Protein AF-A0AAI9SWU8-F1 (afdb_monomer_lite)

Sequence (548 aa):
MFDIQLLKSFPVEVIYKILDQDFLSLRDVSNYLFNKSTHSVAQQILNERCLAHICVGKRRNYESVITSLYDNEVKRGPHYWHVYYNFTNSLQFANWLSTHNQFANFTIQIFIDQFEIEQLRVLKLLQGKNLKIYLNWEDEDSNTVSKFSHVIWPSLGEIFDLVNNRVKLVLEYENVIDLPMTFDLDNLVSFEWRYYYSTGQRIELASGLNTAHNTLEKIIINSMNRMPLDIVLNTPFPNLTDFIVKSPLSEPQGTCRLLSKCPRLKTLVLHSTYFGDIAGFLQSVAPTGLQKLKTLELCNNRLGHIEGIDFSRYFPSLQNLTIKFENGSPHHRFEFKNIVLPSTLRTLNLQAKRLISFNVIKGPSYLFKLDLSYNNPVSYKFDNTFEEISILNLSYNRSILSSIYRFDLFHIADFIFFKVEELHLQGCNINNEDLEALASKYHYTTNDSTTFPLPLCKLRKLNLSNNKLTNLRCFNNHLFRNMKSLTYLDLSFNAFYYLNDDNFPLLCENYPNLLTINLTGNSRLNSVKLNEGYPKLETMYTPVKQNY

Structure (mmCIF, N/CA/C/O backbone):
data_AF-A0AAI9SWU8-F1
#
_entry.id   AF-A0AAI9SWU8-F1
#
loop_
_atom_site.group_PDB
_atom_site.id
_atom_site.type_symbol
_atom_site.label_atom_id
_atom_site.label_alt_id
_atom_site.label_comp_id
_atom_site.label_asym_id
_atom_site.label_entity_id
_atom_site.label_seq_id
_atom_site.pdbx_PDB_ins_code
_atom_site.Cartn_x
_atom_site.Cartn_y
_atom_site.Cartn_z
_atom_site.occupancy
_atom_site.B_iso_or_equiv
_atom_site.auth_seq_id
_atom_site.auth_comp_id
_atom_site.auth_asym_id
_atom_site.auth_atom_id
_atom_site.pdbx_PDB_model_num
ATOM 1 N N . MET A 1 1 ? -31.207 -29.122 4.651 1.00 53.84 1 MET A N 1
ATOM 2 C CA . MET A 1 1 ? -31.897 -28.962 5.943 1.00 53.84 1 MET A CA 1
ATOM 3 C C . MET A 1 1 ? -31.162 -29.853 6.918 1.00 53.84 1 MET A C 1
ATOM 5 O O . MET A 1 1 ? -31.259 -31.068 6.793 1.00 53.84 1 MET A O 1
ATOM 9 N N . PHE A 1 2 ? -30.320 -29.270 7.765 1.00 64.50 2 PHE A N 1
ATOM 10 C CA . PHE A 1 2 ? -29.617 -30.035 8.797 1.00 64.50 2 PHE A CA 1
ATOM 11 C C . PHE A 1 2 ? -30.586 -30.363 9.949 1.00 64.50 2 PHE A C 1
ATOM 13 O O . PHE A 1 2 ? -31.339 -29.491 10.377 1.00 64.50 2 PHE A O 1
ATOM 20 N N . ASP A 1 3 ? -30.574 -31.602 10.443 1.00 71.69 3 ASP A N 1
ATOM 21 C CA . ASP A 1 3 ? -31.428 -32.052 11.550 1.00 71.69 3 ASP A CA 1
ATOM 22 C C . ASP A 1 3 ? -30.778 -31.733 12.913 1.00 71.69 3 ASP A C 1
ATOM 24 O O . ASP A 1 3 ? -29.681 -32.201 13.229 1.00 71.69 3 ASP A O 1
ATOM 28 N N . ILE A 1 4 ? -31.475 -30.937 13.731 1.00 70.00 4 ILE A N 1
ATOM 29 C CA . ILE A 1 4 ? -31.030 -30.497 15.064 1.00 70.00 4 ILE A CA 1
ATOM 30 C C . ILE A 1 4 ? -30.875 -31.684 16.028 1.00 70.00 4 ILE A C 1
ATOM 32 O O . ILE A 1 4 ? -29.965 -31.682 16.860 1.00 70.00 4 ILE A O 1
ATOM 36 N N . GLN A 1 5 ? -31.741 -32.698 15.939 1.00 76.56 5 GLN A N 1
ATOM 37 C CA . GLN A 1 5 ? -31.664 -33.881 16.802 1.00 76.56 5 GLN A CA 1
ATOM 38 C C . GLN A 1 5 ? -30.493 -34.773 16.402 1.00 76.56 5 GLN A C 1
ATOM 40 O O . GLN A 1 5 ? -29.794 -35.292 17.270 1.00 76.56 5 GLN A O 1
ATOM 45 N N . LEU A 1 6 ? -30.213 -34.870 15.100 1.00 77.12 6 LEU A N 1
ATOM 46 C CA . LEU A 1 6 ? -29.033 -35.573 14.604 1.00 77.12 6 LEU A CA 1
ATOM 47 C C . LEU A 1 6 ? -27.740 -34.897 15.086 1.00 77.12 6 LEU A C 1
ATOM 49 O O . LEU A 1 6 ? -26.815 -35.578 15.521 1.00 77.12 6 LEU A O 1
ATOM 53 N N . LEU A 1 7 ? -27.693 -33.561 15.098 1.00 73.56 7 LEU A N 1
ATOM 54 C CA . LEU A 1 7 ? -26.545 -32.793 15.596 1.00 73.56 7 LEU A CA 1
ATOM 55 C C . LEU A 1 7 ? -26.189 -33.098 17.051 1.00 73.56 7 LEU A C 1
ATOM 57 O O . LEU A 1 7 ? -25.013 -33.102 17.395 1.00 73.56 7 LEU A O 1
ATOM 61 N N . LYS A 1 8 ? -27.180 -33.409 17.892 1.00 77.06 8 LYS A N 1
ATOM 62 C CA . LYS A 1 8 ? -26.939 -33.796 19.289 1.00 77.06 8 LYS A CA 1
ATOM 63 C C . LYS A 1 8 ? -26.262 -35.153 19.447 1.00 77.06 8 LYS A C 1
ATOM 65 O O . LYS A 1 8 ? -25.704 -35.418 20.505 1.00 77.06 8 LYS A O 1
ATOM 70 N N . SER A 1 9 ? -26.339 -36.005 18.427 1.00 82.50 9 SER A N 1
ATOM 71 C CA . SER A 1 9 ? -25.741 -37.342 18.443 1.00 82.50 9 SER A CA 1
ATOM 72 C C . SER A 1 9 ? -24.275 -37.360 17.997 1.00 82.50 9 SER A C 1
ATOM 74 O O . SER A 1 9 ? -23.581 -38.347 18.237 1.00 82.50 9 SER A O 1
ATOM 76 N N . PHE A 1 10 ? -23.787 -36.286 17.364 1.00 80.38 10 PHE A N 1
ATOM 77 C CA . PHE A 1 10 ? -22.414 -36.221 16.871 1.00 80.38 10 PHE A CA 1
ATOM 78 C C . PHE A 1 10 ? -21.422 -35.797 17.966 1.00 80.38 10 PHE A C 1
ATOM 80 O O . PHE A 1 10 ? -21.731 -34.914 18.766 1.00 80.38 10 PHE A O 1
ATOM 87 N N . PRO A 1 11 ? -20.193 -36.349 17.964 1.00 85.38 11 PRO A N 1
ATOM 88 C CA . PRO A 1 11 ? -19.102 -35.837 18.786 1.00 85.38 11 PRO A CA 1
ATOM 89 C C . PRO A 1 11 ? -18.773 -34.372 18.470 1.00 85.38 11 PRO A C 1
ATOM 91 O O . PRO A 1 11 ? -18.853 -33.936 17.317 1.00 85.38 11 PRO A O 1
ATOM 94 N N . VAL A 1 12 ? -18.337 -33.633 19.490 1.00 83.38 12 VAL A N 1
ATOM 95 C CA . VAL A 1 12 ? -17.982 -32.202 19.437 1.00 83.38 12 VAL A CA 1
ATOM 96 C C . VAL A 1 12 ? -17.038 -31.874 18.277 1.00 83.38 12 VAL A C 1
ATOM 98 O O . VAL A 1 12 ? -17.241 -30.899 17.555 1.00 83.38 12 VAL A O 1
ATOM 101 N N . GLU A 1 13 ? -16.040 -32.718 18.040 1.00 83.00 13 GLU A N 1
ATOM 102 C CA . GLU A 1 13 ? -15.008 -32.533 17.018 1.00 83.00 13 GLU A CA 1
ATOM 103 C C . GLU A 1 13 ? -15.573 -32.648 15.597 1.00 83.00 13 GLU A C 1
ATOM 105 O O . GLU A 1 13 ? -15.100 -31.986 14.669 1.00 83.00 13 GLU A O 1
ATOM 110 N N . VAL A 1 14 ? -16.595 -33.487 15.415 1.00 79.31 14 VAL A N 1
ATOM 111 C CA . VAL A 1 14 ? -17.291 -33.653 14.134 1.00 79.31 14 VAL A CA 1
ATOM 112 C C . VAL A 1 14 ? -18.159 -32.429 13.859 1.00 79.31 14 VAL A C 1
ATOM 114 O O . VAL A 1 14 ? -18.146 -31.916 12.743 1.00 79.31 14 VAL A O 1
ATOM 117 N N . ILE A 1 15 ? -18.839 -31.906 14.882 1.00 77.00 15 ILE A N 1
ATOM 118 C CA . ILE A 1 15 ? -19.634 -30.673 14.787 1.00 77.00 15 ILE A CA 1
ATOM 119 C C . ILE A 1 15 ? -18.750 -29.490 14.377 1.00 77.00 15 ILE A C 1
ATOM 121 O O . ILE A 1 15 ? -19.115 -28.763 13.453 1.00 77.00 15 ILE A O 1
ATOM 125 N N . TYR A 1 16 ? -17.572 -29.345 14.996 1.00 78.62 16 TYR A N 1
ATOM 126 C CA . TYR A 1 16 ? -16.575 -28.349 14.591 1.00 78.62 16 TYR A CA 1
ATOM 127 C C . TYR A 1 16 ? -16.240 -28.465 13.107 1.00 78.62 16 TYR A C 1
ATOM 129 O O . TYR A 1 16 ? -16.413 -27.504 12.368 1.00 78.62 16 TYR A O 1
ATOM 137 N N . LYS A 1 17 ? -15.853 -29.652 12.633 1.00 78.81 17 LYS A N 1
ATOM 138 C CA . LYS A 1 17 ? -15.487 -29.847 11.221 1.00 78.81 17 LYS A CA 1
ATOM 139 C C . LYS A 1 17 ? -16.641 -29.591 10.250 1.00 78.81 17 LYS A C 1
ATOM 141 O O . LYS A 1 17 ? -16.396 -29.099 9.155 1.00 78.81 17 LYS A O 1
ATOM 146 N N . ILE A 1 18 ? -17.874 -29.931 10.622 1.00 71.88 18 ILE A N 1
ATOM 147 C CA . ILE A 1 18 ? -19.051 -29.742 9.764 1.00 71.88 18 ILE A CA 1
ATOM 148 C C . ILE A 1 18 ? -19.417 -28.261 9.648 1.00 71.88 18 ILE A C 1
ATOM 150 O O . ILE A 1 18 ? -19.652 -27.783 8.542 1.00 71.88 18 ILE A O 1
ATOM 154 N N . LEU A 1 19 ? -19.485 -27.542 10.772 1.00 74.69 19 LEU A N 1
ATOM 155 C CA . LEU A 1 19 ? -19.947 -26.148 10.804 1.00 74.69 19 LEU A CA 1
ATOM 156 C C . LEU A 1 19 ? -18.850 -25.144 10.443 1.00 74.69 19 LEU A C 1
ATOM 158 O O . LEU A 1 19 ? -19.152 -23.986 10.153 1.00 74.69 19 LEU A O 1
ATOM 162 N N . ASP A 1 20 ? -17.589 -25.571 10.452 1.00 69.69 20 ASP A N 1
ATOM 163 C CA . ASP A 1 20 ? -16.463 -24.779 9.962 1.00 69.69 20 ASP A CA 1
ATOM 164 C C . ASP A 1 20 ? -16.365 -24.811 8.425 1.00 69.69 20 ASP A C 1
ATOM 166 O O . ASP A 1 20 ? -15.927 -23.846 7.802 1.00 69.69 20 ASP A O 1
ATOM 170 N N . GLN A 1 21 ? -16.890 -25.856 7.779 1.00 67.75 21 GLN A N 1
ATOM 171 C CA . GLN A 1 21 ? -16.992 -25.907 6.323 1.00 67.75 21 GLN A CA 1
ATOM 172 C C . GLN A 1 21 ? -18.260 -25.179 5.844 1.00 67.75 21 GLN A C 1
ATOM 174 O O . GLN A 1 21 ? -19.345 -25.339 6.392 1.00 67.75 21 GLN A O 1
ATOM 179 N N . ASP A 1 22 ? -18.108 -24.337 4.825 1.00 67.44 22 ASP A N 1
ATOM 180 C CA . ASP A 1 22 ? -19.033 -23.304 4.327 1.00 67.44 22 ASP A CA 1
ATOM 181 C C . ASP A 1 22 ? -20.371 -23.799 3.708 1.00 67.44 22 ASP A C 1
ATOM 183 O O . ASP A 1 22 ? -20.868 -23.252 2.715 1.00 67.44 22 ASP A O 1
ATOM 187 N N . PHE A 1 23 ? -20.983 -24.831 4.288 1.00 72.94 23 PHE A N 1
ATOM 188 C CA . PHE A 1 23 ? -22.121 -25.573 3.738 1.00 72.94 23 PHE A CA 1
ATOM 189 C C . PHE A 1 23 ? -23.490 -25.172 4.288 1.00 72.94 23 PHE A C 1
ATOM 191 O O . PHE A 1 23 ? -24.509 -25.653 3.791 1.00 72.94 23 PHE A O 1
ATOM 198 N N . LEU A 1 24 ? -23.549 -24.320 5.312 1.00 73.94 24 LEU A N 1
ATOM 199 C CA . LEU A 1 24 ? -24.824 -23.942 5.916 1.00 73.94 24 LEU A CA 1
ATOM 200 C C . LEU A 1 24 ? -25.619 -23.011 4.998 1.00 73.94 24 LEU A C 1
ATOM 202 O O . LEU A 1 24 ? -25.107 -22.002 4.506 1.00 73.94 24 LEU A O 1
ATOM 206 N N . SER A 1 25 ? -26.896 -23.337 4.790 1.00 79.38 25 SER A N 1
ATOM 207 C CA . SER A 1 25 ? -27.822 -22.418 4.133 1.00 79.38 25 SER A CA 1
ATOM 208 C C . SER A 1 25 ? -28.247 -21.303 5.090 1.00 79.38 25 SER A C 1
ATOM 210 O O . SER A 1 25 ? -28.200 -21.459 6.310 1.00 79.38 25 SER A O 1
ATOM 212 N N . LEU A 1 26 ? -28.747 -20.193 4.537 1.00 78.31 26 LEU A N 1
ATOM 213 C CA . LEU A 1 26 ? -29.310 -19.093 5.325 1.00 78.31 26 LEU A CA 1
ATOM 214 C C . LEU A 1 26 ? -30.389 -19.582 6.304 1.00 78.31 26 LEU A C 1
ATOM 216 O O . LEU A 1 26 ? -30.406 -19.191 7.466 1.00 78.31 26 LEU A O 1
ATOM 220 N N . ARG A 1 27 ? -31.260 -20.486 5.839 1.00 79.75 27 ARG A N 1
ATOM 221 C CA . ARG A 1 27 ? -32.341 -21.056 6.647 1.00 79.75 27 ARG A CA 1
ATOM 222 C C . ARG A 1 27 ? -31.808 -21.910 7.792 1.00 79.75 27 ARG A C 1
ATOM 224 O O . ARG A 1 27 ? -32.366 -21.851 8.881 1.00 79.75 27 ARG A O 1
ATOM 231 N N . ASP A 1 28 ? -30.754 -22.691 7.552 1.00 76.62 28 ASP A N 1
ATOM 232 C CA . ASP A 1 28 ? -30.127 -23.487 8.608 1.00 76.62 28 ASP A CA 1
ATOM 233 C C . ASP A 1 28 ? -29.565 -22.551 9.689 1.00 76.62 28 ASP A C 1
ATOM 235 O O . ASP A 1 28 ? -29.880 -22.718 10.862 1.00 76.62 28 ASP A O 1
ATOM 239 N N . VAL A 1 29 ? -28.830 -21.504 9.300 1.00 77.38 29 VAL A N 1
ATOM 240 C CA . VAL A 1 29 ? -28.259 -20.523 10.238 1.00 77.38 29 VAL A CA 1
ATOM 241 C C . VAL A 1 29 ? -29.339 -19.790 11.022 1.00 77.38 29 VAL A C 1
ATOM 243 O O . VAL A 1 29 ? -29.256 -19.751 12.244 1.00 77.38 29 VAL A O 1
ATOM 246 N N . SER A 1 30 ? -30.384 -19.275 10.369 1.00 75.56 30 SER A N 1
ATOM 247 C CA . SER A 1 30 ? -31.513 -18.661 11.079 1.00 75.56 30 SER A CA 1
ATOM 248 C C . SER A 1 30 ? -32.151 -19.643 12.066 1.00 75.56 30 SER A C 1
ATOM 250 O O . SER A 1 30 ? -32.349 -19.303 13.229 1.00 75.56 30 SER A O 1
ATOM 252 N N . ASN A 1 31 ? -32.412 -20.885 11.652 1.00 75.94 31 ASN A N 1
ATOM 253 C CA . ASN A 1 31 ? -32.978 -21.888 12.551 1.00 75.94 31 ASN A CA 1
ATOM 254 C C . ASN A 1 31 ? -32.077 -22.144 13.763 1.00 75.94 31 ASN A C 1
ATOM 256 O O . ASN A 1 31 ? -32.595 -22.282 14.864 1.00 75.94 31 ASN A O 1
ATOM 260 N N . TYR A 1 32 ? -30.758 -22.197 13.583 1.00 76.62 32 TYR A N 1
ATOM 261 C CA . TYR A 1 32 ? -29.831 -22.418 14.688 1.00 76.62 32 TYR A CA 1
ATOM 262 C C . TYR A 1 32 ? -29.698 -21.206 15.607 1.00 76.62 32 TYR A C 1
ATOM 264 O O . TYR A 1 32 ? -29.768 -21.368 16.820 1.00 76.62 32 TYR A O 1
ATOM 272 N N . LEU A 1 33 ? -29.551 -19.997 15.058 1.00 72.12 33 LEU A N 1
ATOM 273 C CA . LEU A 1 33 ? -29.368 -18.777 15.849 1.00 72.12 33 LEU A CA 1
ATOM 274 C C . LEU A 1 33 ? -30.562 -18.491 16.763 1.00 72.12 33 LEU A C 1
ATOM 276 O O . LEU A 1 33 ? -30.367 -18.048 17.891 1.00 72.12 33 LEU A O 1
ATOM 280 N N . PHE A 1 34 ? -31.781 -18.777 16.298 1.00 70.62 34 PHE A N 1
ATOM 281 C CA . PHE A 1 34 ? -33.006 -18.431 17.020 1.00 70.62 34 PHE A CA 1
ATOM 282 C C . PHE A 1 34 ? -33.644 -19.615 17.776 1.00 70.62 34 PHE A C 1
ATOM 284 O O . PHE A 1 34 ? -34.687 -19.440 18.411 1.00 70.62 34 PHE A O 1
ATOM 291 N N . ASN A 1 35 ? -33.051 -20.819 17.755 1.00 69.44 35 ASN A N 1
ATOM 292 C CA . ASN A 1 35 ? -33.608 -22.002 18.425 1.00 69.44 35 ASN A CA 1
ATOM 293 C C . ASN A 1 35 ? -32.763 -22.459 19.626 1.00 69.44 35 ASN A C 1
ATOM 295 O O . ASN A 1 35 ? -31.663 -22.989 19.485 1.00 69.44 35 ASN A O 1
ATOM 299 N N . LYS A 1 36 ? -33.350 -22.360 20.828 1.00 64.50 36 LYS A N 1
ATOM 300 C CA . LYS A 1 36 ? -32.725 -22.735 22.113 1.00 64.50 36 LYS A CA 1
ATOM 301 C C . LYS A 1 36 ? -32.444 -24.236 22.281 1.00 64.50 36 LYS A C 1
ATOM 303 O O . LYS A 1 36 ? -31.858 -24.629 23.284 1.00 64.50 36 LYS A O 1
ATOM 308 N N . SER A 1 37 ? -32.884 -25.084 21.350 1.00 68.38 37 SER A N 1
ATOM 309 C CA . SER A 1 37 ? -32.767 -26.546 21.451 1.00 68.38 37 SER A CA 1
ATOM 310 C C . SER A 1 37 ? -31.544 -27.148 20.743 1.00 68.38 37 SER A C 1
ATOM 312 O O . SER A 1 37 ? -31.426 -28.374 20.705 1.00 68.38 37 SER A O 1
ATOM 314 N N . THR A 1 38 ? -30.641 -26.325 20.204 1.00 70.69 38 THR A N 1
ATOM 315 C CA . THR A 1 38 ? -29.427 -26.741 19.477 1.00 70.69 38 THR A CA 1
ATOM 316 C C . THR A 1 38 ? -28.323 -27.272 20.408 1.00 70.69 38 THR A C 1
ATOM 318 O O . THR A 1 38 ? -28.238 -26.885 21.571 1.00 70.69 38 THR A O 1
ATOM 321 N N . HIS A 1 39 ? -27.455 -28.164 19.906 1.00 73.75 39 HIS A N 1
ATOM 322 C CA . HIS A 1 39 ? -26.252 -28.613 20.623 1.00 73.75 39 HIS A CA 1
ATOM 323 C C . HIS A 1 39 ? -25.345 -27.417 20.991 1.00 73.75 39 HIS A C 1
ATOM 325 O O . HIS A 1 39 ? -25.062 -26.569 20.144 1.00 73.75 39 HIS A O 1
ATOM 331 N N . SER A 1 40 ? -24.852 -27.357 22.231 1.00 75.62 40 SER A N 1
ATOM 332 C CA . SER A 1 40 ? -24.137 -26.189 22.783 1.00 75.62 40 SER A CA 1
ATOM 333 C C . SER A 1 40 ? -22.903 -25.781 21.970 1.00 75.62 40 SER A C 1
ATOM 335 O O . SER A 1 40 ? -22.712 -24.602 21.690 1.00 75.62 40 SER A O 1
ATOM 337 N N . VAL A 1 41 ? -22.110 -26.754 21.518 1.00 73.38 41 VAL A N 1
ATOM 338 C CA . VAL A 1 41 ? -20.930 -26.513 20.668 1.00 73.38 41 VAL A CA 1
ATOM 339 C C . VAL A 1 41 ? -21.306 -25.935 19.304 1.00 73.38 41 VAL A C 1
ATOM 341 O O . VAL A 1 41 ? -20.644 -25.023 18.820 1.00 73.38 41 VAL A O 1
ATOM 344 N N . ALA A 1 42 ? -22.385 -26.428 18.688 1.00 74.12 42 ALA A N 1
ATOM 345 C CA . ALA A 1 42 ? -22.845 -25.905 17.405 1.00 74.12 42 ALA A CA 1
ATOM 346 C C . ALA A 1 42 ? -23.259 -24.438 17.541 1.00 74.12 42 ALA A C 1
ATOM 348 O O . ALA A 1 42 ? -22.888 -23.603 16.718 1.00 74.12 42 ALA A O 1
ATOM 349 N N . GLN A 1 43 ? -23.963 -24.126 18.630 1.00 75.94 43 GLN A N 1
ATOM 350 C CA . GLN A 1 43 ? -24.328 -22.763 18.974 1.00 75.94 43 GLN A CA 1
ATOM 351 C C . GLN A 1 43 ? -23.080 -21.894 19.168 1.00 75.94 43 GLN A C 1
ATOM 353 O O . GLN A 1 43 ? -22.999 -20.825 18.574 1.00 75.94 43 GLN A O 1
ATOM 358 N N . GLN A 1 44 ? -22.081 -22.362 19.922 1.00 75.88 44 GLN A N 1
ATOM 359 C CA . GLN A 1 44 ? -20.824 -21.640 20.128 1.00 75.88 44 GLN A CA 1
ATOM 360 C C . GLN A 1 44 ? -20.114 -21.312 18.806 1.00 75.88 44 GLN A C 1
ATOM 362 O O . GLN A 1 44 ? -19.823 -20.143 18.559 1.00 75.88 44 GLN A O 1
ATOM 367 N N . ILE A 1 45 ? -19.896 -22.306 17.938 1.00 75.25 45 ILE A N 1
ATOM 368 C CA . ILE A 1 45 ? -19.235 -22.109 16.636 1.00 75.25 45 ILE A CA 1
ATOM 369 C C . ILE A 1 45 ? -20.000 -21.092 15.792 1.00 75.25 45 ILE A C 1
ATOM 371 O O . ILE A 1 45 ? -19.413 -20.166 15.235 1.00 75.25 45 ILE A O 1
ATOM 375 N N . LEU A 1 46 ? -21.323 -21.238 15.711 1.00 77.00 46 LEU A N 1
ATOM 376 C CA . LEU A 1 46 ? -22.158 -20.314 14.953 1.00 77.00 46 LEU A CA 1
ATOM 377 C C . LEU A 1 46 ? -22.064 -18.892 15.498 1.00 77.00 46 LEU A C 1
ATOM 379 O O . LEU A 1 46 ? -21.940 -17.961 14.711 1.00 77.00 46 LEU A O 1
ATOM 383 N N . ASN A 1 47 ? -22.059 -18.717 16.816 1.00 76.56 47 ASN A N 1
ATOM 384 C CA . ASN A 1 47 ? -21.947 -17.403 17.441 1.00 76.56 47 ASN A CA 1
ATOM 385 C C . ASN A 1 47 ? -20.567 -16.763 17.246 1.00 76.56 47 ASN A C 1
ATOM 387 O O . ASN A 1 47 ? -20.483 -15.545 17.095 1.00 76.56 47 ASN A O 1
ATOM 391 N N . GLU A 1 48 ? -19.494 -17.558 17.219 1.00 79.31 48 GLU A N 1
ATOM 392 C CA . GLU A 1 48 ? -18.145 -17.091 16.869 1.00 79.31 48 GLU A CA 1
ATOM 393 C C . GLU A 1 48 ? -18.060 -16.678 15.389 1.00 79.31 48 GLU A C 1
ATOM 395 O O . GLU A 1 48 ? -17.386 -15.699 15.056 1.00 79.31 48 GLU A O 1
ATOM 400 N N . ARG A 1 49 ? -18.806 -17.365 14.510 1.00 81.31 49 ARG A N 1
ATOM 401 C CA . ARG A 1 49 ? -18.948 -17.055 13.076 1.00 81.31 49 ARG A CA 1
ATOM 402 C C . ARG A 1 49 ? -20.054 -16.043 12.761 1.00 81.31 49 ARG A C 1
ATOM 404 O O . ARG A 1 49 ? -20.272 -15.739 11.588 1.00 81.31 49 ARG A O 1
ATOM 411 N N . CYS A 1 50 ? -20.729 -15.488 13.764 1.00 86.50 50 CYS A N 1
ATOM 412 C CA . CYS A 1 50 ? -21.709 -14.423 13.584 1.00 86.50 50 CYS A CA 1
ATOM 413 C C . CYS A 1 50 ? -21.122 -13.062 13.954 1.00 86.50 50 CYS A C 1
ATOM 415 O O . CYS A 1 50 ? -20.382 -12.911 14.928 1.00 86.50 50 CYS A O 1
ATOM 417 N N . LEU A 1 51 ? -21.492 -12.060 13.165 1.00 90.00 51 LEU A N 1
ATOM 418 C CA . LEU A 1 51 ? -21.246 -10.655 13.425 1.00 90.00 51 LEU A CA 1
ATOM 419 C C . LEU A 1 51 ? -22.597 -9.957 13.534 1.00 90.00 51 LEU A C 1
ATOM 421 O O . LEU A 1 51 ? -23.314 -9.818 12.540 1.00 90.00 51 LEU A O 1
ATOM 425 N N . ALA A 1 52 ? -22.938 -9.526 14.742 1.00 91.81 52 ALA A N 1
ATOM 426 C CA . ALA A 1 52 ? -24.140 -8.741 14.965 1.00 91.81 52 ALA A CA 1
ATOM 427 C C . ALA A 1 52 ? -23.885 -7.274 14.603 1.00 91.81 52 ALA A C 1
ATOM 429 O O . ALA A 1 52 ? -22.913 -6.680 15.066 1.00 91.81 52 ALA A O 1
ATOM 430 N N . HIS A 1 53 ? -24.757 -6.695 13.788 1.00 92.88 53 HIS A N 1
ATOM 431 C CA . HIS A 1 53 ? -24.749 -5.292 13.392 1.00 92.88 53 HIS A CA 1
ATOM 432 C C . HIS A 1 53 ? -25.863 -4.579 14.140 1.00 92.88 53 HIS A C 1
ATOM 434 O O . HIS A 1 53 ? -27.035 -4.865 13.912 1.00 92.88 53 HIS A O 1
ATOM 440 N N . ILE A 1 54 ? -25.503 -3.674 15.043 1.00 92.25 54 ILE A N 1
ATOM 441 C CA . ILE A 1 54 ? -26.455 -2.867 15.805 1.00 92.25 54 ILE A CA 1
ATOM 442 C C . ILE A 1 54 ? -26.445 -1.458 15.217 1.00 92.25 54 ILE A C 1
ATOM 444 O O . ILE A 1 54 ? -25.417 -0.785 15.259 1.00 92.25 54 ILE A O 1
ATOM 448 N N . CYS A 1 55 ? -27.578 -1.004 14.689 1.00 90.44 55 CYS A N 1
ATOM 449 C CA . CYS A 1 55 ? -27.737 0.360 14.187 1.00 90.44 55 CYS A CA 1
ATOM 450 C C . CYS A 1 55 ? -28.547 1.191 15.178 1.00 90.44 55 CYS A C 1
ATOM 452 O O . CYS A 1 55 ? -29.723 0.916 15.396 1.00 90.44 55 CYS A O 1
ATOM 454 N N . VAL A 1 56 ? -27.930 2.208 15.765 1.00 88.88 56 VAL A N 1
ATOM 455 C CA . VAL A 1 56 ? -28.550 3.142 16.701 1.00 88.88 56 VAL A CA 1
ATOM 456 C C . VAL A 1 56 ? -28.780 4.464 15.983 1.00 88.88 56 VAL A C 1
ATOM 458 O O . VAL A 1 56 ? -27.848 5.233 15.753 1.00 88.88 56 VAL A O 1
ATOM 461 N N . GLY A 1 57 ? -30.034 4.686 15.593 1.00 83.25 57 GLY A N 1
ATOM 462 C CA . GLY A 1 57 ? -30.428 5.795 14.727 1.00 83.25 57 GLY A CA 1
ATOM 463 C C . GLY A 1 57 ? -30.325 5.480 13.251 1.00 83.25 57 GLY A C 1
ATOM 464 O O . GLY A 1 57 ? -29.792 4.446 12.852 1.00 83.25 57 GLY A O 1
ATOM 465 N N . LYS A 1 58 ? -30.903 6.356 12.433 1.00 75.38 58 LYS A N 1
ATOM 466 C CA . LYS A 1 58 ? -30.875 6.277 10.971 1.00 75.38 58 LYS A CA 1
ATOM 467 C C . LYS A 1 58 ? -30.920 7.691 10.406 1.00 75.38 58 LYS A C 1
ATOM 469 O O . LYS A 1 58 ? -31.770 8.492 10.791 1.00 75.38 58 LYS A O 1
ATOM 474 N N . ARG A 1 59 ? -30.063 7.987 9.430 1.00 72.19 59 ARG A N 1
ATOM 475 C CA . ARG A 1 59 ? -30.187 9.190 8.598 1.00 72.19 59 ARG A CA 1
ATOM 476 C C . ARG A 1 59 ? -30.769 8.835 7.238 1.00 72.19 59 ARG A C 1
ATOM 478 O O . ARG A 1 59 ? -30.466 7.787 6.669 1.00 72.19 59 ARG A O 1
ATOM 485 N N . ARG A 1 60 ? -31.626 9.714 6.711 1.00 59.34 60 ARG A N 1
ATOM 486 C CA . ARG A 1 60 ? -32.099 9.602 5.325 1.00 59.34 60 ARG A CA 1
ATOM 487 C C . ARG A 1 60 ? -30.880 9.782 4.414 1.00 59.34 60 ARG A C 1
ATOM 489 O O . ARG A 1 60 ? -30.139 10.737 4.598 1.00 59.34 60 ARG A O 1
ATOM 496 N N . ASN A 1 61 ? -30.684 8.872 3.460 1.00 61.50 61 ASN A N 1
ATOM 497 C CA . ASN A 1 61 ? -29.563 8.841 2.503 1.00 61.50 61 ASN A CA 1
ATOM 498 C C . ASN A 1 61 ? -28.199 8.360 3.038 1.00 61.50 61 ASN A C 1
ATOM 500 O O . ASN A 1 61 ? -27.226 8.405 2.289 1.00 61.50 61 ASN A O 1
ATOM 504 N N . TYR A 1 62 ? -28.110 7.855 4.273 1.00 64.56 62 TYR A N 1
ATOM 505 C CA . TYR A 1 62 ? -26.895 7.187 4.751 1.00 64.56 62 TYR A CA 1
ATOM 506 C C . TYR A 1 62 ? -27.049 5.665 4.600 1.00 64.56 62 TYR A C 1
ATOM 508 O O . TYR A 1 62 ? -27.576 4.981 5.481 1.00 64.56 62 TYR A O 1
ATOM 516 N N . GLU A 1 63 ? -26.623 5.129 3.454 1.00 61.25 63 GLU A N 1
ATOM 517 C CA . GLU A 1 63 ? -26.513 3.682 3.241 1.00 61.25 63 GLU A CA 1
ATOM 518 C C . GLU A 1 63 ? -25.130 3.202 3.686 1.00 61.25 63 GLU A C 1
ATOM 520 O O . GLU A 1 63 ? -24.099 3.642 3.181 1.00 61.25 63 GLU A O 1
ATOM 525 N N . SER A 1 64 ? -25.105 2.277 4.642 1.00 66.75 64 SER A N 1
ATOM 526 C CA . SER A 1 64 ? -23.879 1.671 5.150 1.00 66.75 64 SER A CA 1
ATOM 527 C C . SER A 1 64 ? -24.004 0.161 5.084 1.00 66.75 64 SER A C 1
ATOM 529 O O . SER A 1 64 ? -25.077 -0.405 5.268 1.00 66.75 64 SER A O 1
ATOM 531 N N . VAL A 1 65 ? -22.878 -0.521 4.876 1.00 65.94 65 VAL A N 1
ATOM 532 C CA . VAL A 1 65 ? -22.804 -1.995 4.875 1.00 65.94 65 VAL A CA 1
ATOM 533 C C . VAL A 1 65 ? -23.226 -2.590 6.239 1.00 65.94 65 VAL A C 1
ATOM 535 O O . VAL A 1 65 ? -23.510 -3.785 6.353 1.00 65.94 65 VAL A O 1
ATOM 538 N N . ILE A 1 66 ? -23.272 -1.745 7.273 1.00 71.06 66 ILE A N 1
ATOM 539 C CA . ILE A 1 66 ? -23.600 -2.067 8.667 1.00 71.06 66 ILE A CA 1
ATOM 540 C C . ILE A 1 66 ? -25.103 -1.868 8.948 1.00 71.06 66 ILE A C 1
ATOM 542 O O . ILE A 1 66 ? -25.600 -2.331 9.971 1.00 71.06 66 ILE A O 1
ATOM 546 N N . THR A 1 67 ? -25.864 -1.240 8.047 1.00 74.56 67 THR A N 1
ATOM 547 C CA . THR A 1 67 ? -27.295 -0.979 8.254 1.00 74.56 67 THR A CA 1
ATOM 548 C C . THR A 1 67 ? -28.178 -1.898 7.408 1.00 74.56 67 THR A C 1
ATOM 550 O O . THR A 1 67 ? -27.793 -2.384 6.344 1.00 74.56 67 THR A O 1
ATOM 553 N N . SER A 1 68 ? -29.383 -2.175 7.910 1.00 76.69 68 SER A N 1
ATOM 554 C CA . SER A 1 68 ? -30.426 -2.902 7.185 1.00 76.69 68 SER A CA 1
ATOM 555 C C . SER A 1 68 ? -31.783 -2.222 7.368 1.00 76.69 68 SER A C 1
ATOM 557 O O . SER A 1 68 ? -32.074 -1.604 8.399 1.00 76.69 68 SER A O 1
ATOM 559 N N . LEU A 1 69 ? -32.636 -2.349 6.351 1.00 72.19 69 LEU A N 1
ATOM 560 C CA . LEU A 1 69 ? -34.037 -1.946 6.422 1.00 72.19 69 LEU A CA 1
ATOM 561 C C . LEU A 1 69 ? -34.866 -2.873 7.322 1.00 72.19 69 LEU A C 1
ATOM 563 O O . LEU A 1 69 ? -35.891 -2.429 7.834 1.00 72.19 69 LEU A O 1
ATOM 567 N N . TYR A 1 70 ? -34.419 -4.112 7.546 1.00 75.75 70 TYR A N 1
ATOM 568 C CA . TYR A 1 70 ? -35.163 -5.133 8.277 1.00 75.75 70 TYR A CA 1
ATOM 569 C C . TYR A 1 70 ? -34.429 -5.557 9.550 1.00 75.75 70 TYR A C 1
ATOM 571 O O . TYR A 1 70 ? -33.234 -5.854 9.535 1.00 75.75 70 TYR A O 1
ATOM 579 N N . ASP A 1 71 ? -35.166 -5.627 10.655 1.00 71.88 71 ASP A N 1
ATOM 580 C CA . ASP A 1 71 ? -34.657 -6.211 11.893 1.00 71.88 71 ASP A CA 1
ATOM 581 C C . ASP A 1 71 ? -34.531 -7.727 11.765 1.00 71.88 71 ASP A C 1
ATOM 583 O O . ASP A 1 71 ? -35.397 -8.399 11.203 1.00 71.88 71 ASP A O 1
ATOM 587 N N . ASN A 1 72 ? -33.453 -8.269 12.327 1.00 77.06 72 ASN A N 1
ATOM 588 C CA . ASN A 1 72 ? -33.064 -9.677 12.259 1.00 77.06 72 ASN A CA 1
ATOM 589 C C . ASN A 1 72 ? -32.819 -10.189 10.834 1.00 77.06 72 ASN A C 1
ATOM 591 O O . ASN A 1 72 ? -32.872 -11.398 10.595 1.00 77.06 72 ASN A O 1
ATOM 595 N N . GLU A 1 73 ? -32.521 -9.296 9.884 1.00 84.44 73 GLU A N 1
ATOM 596 C CA . GLU A 1 73 ? -32.017 -9.728 8.585 1.00 84.44 73 GLU A CA 1
ATOM 597 C C . GLU A 1 73 ? -30.713 -10.504 8.794 1.00 84.44 73 GLU A C 1
ATOM 599 O O . GLU A 1 73 ? -29.834 -10.071 9.543 1.00 84.44 73 GLU A O 1
ATOM 604 N N . VAL A 1 74 ? -30.587 -11.654 8.132 1.00 85.19 74 VAL A N 1
ATOM 605 C CA . VAL A 1 74 ? -29.362 -12.453 8.142 1.00 85.19 74 VAL A CA 1
ATOM 606 C C . VAL A 1 74 ? -28.775 -12.463 6.733 1.00 85.19 74 VAL A C 1
ATOM 608 O O . VAL A 1 74 ? -29.473 -12.774 5.768 1.00 85.19 74 VAL A O 1
ATOM 611 N N . LYS A 1 75 ? -27.490 -12.124 6.593 1.00 86.19 75 LYS A N 1
ATOM 612 C CA . LYS A 1 75 ? -26.760 -12.156 5.312 1.00 86.19 75 LYS A CA 1
ATOM 613 C C . LYS A 1 75 ? -25.491 -12.986 5.415 1.00 86.19 75 LYS A C 1
ATOM 615 O O . LYS A 1 75 ? -24.843 -13.035 6.458 1.00 86.19 75 LYS A O 1
ATOM 620 N N . ARG A 1 76 ? -25.108 -13.611 4.302 1.00 83.12 76 ARG A N 1
ATOM 621 C CA . ARG A 1 76 ? -23.835 -14.327 4.185 1.00 83.12 76 ARG A CA 1
ATOM 622 C C . ARG A 1 76 ? -22.729 -13.352 3.786 1.00 83.12 76 ARG A C 1
ATOM 624 O O . ARG A 1 76 ? -22.819 -12.733 2.729 1.00 83.12 76 ARG A O 1
ATOM 631 N N . GLY A 1 77 ? -21.698 -13.236 4.616 1.00 80.44 77 GLY A N 1
ATOM 632 C CA . GLY A 1 77 ? -20.447 -12.557 4.287 1.00 80.44 77 GLY A CA 1
ATOM 633 C C . GLY A 1 77 ? -19.340 -13.547 3.903 1.00 80.44 77 GLY A C 1
ATOM 634 O O . GLY A 1 77 ? -19.537 -14.760 3.994 1.00 80.44 77 GLY A O 1
ATOM 635 N N . PRO A 1 78 ? -18.158 -13.051 3.495 1.00 75.31 78 PRO A N 1
ATOM 636 C CA . PRO A 1 78 ? -17.022 -13.903 3.132 1.00 75.31 78 PRO A CA 1
ATOM 637 C C . PRO A 1 78 ? -16.436 -14.677 4.324 1.00 75.31 78 PRO A C 1
ATOM 639 O O . PRO A 1 78 ? -15.831 -15.724 4.130 1.00 75.31 78 PRO A O 1
ATOM 642 N N . HIS A 1 79 ? -16.608 -14.170 5.552 1.00 77.75 79 HIS A N 1
ATOM 643 C CA . HIS A 1 79 ? -16.049 -14.780 6.768 1.00 77.75 79 HIS A CA 1
ATOM 644 C C . HIS A 1 79 ? -17.061 -14.944 7.910 1.00 77.75 79 HIS A C 1
ATOM 646 O O . HIS A 1 79 ? -16.882 -15.819 8.754 1.00 77.75 79 HIS A O 1
ATOM 652 N N . TYR A 1 80 ? -18.125 -14.134 7.928 1.00 83.88 80 TYR A N 1
ATOM 653 C CA . TYR A 1 80 ? -19.133 -14.128 8.986 1.00 83.88 80 TYR A CA 1
ATOM 654 C C . TYR A 1 80 ? -20.545 -14.219 8.410 1.00 83.88 80 TYR A C 1
ATOM 656 O O . TYR A 1 80 ? -20.806 -13.785 7.286 1.00 83.88 80 TYR A O 1
ATOM 664 N N . TRP A 1 81 ? -21.471 -14.720 9.217 1.00 86.12 81 TRP A N 1
ATOM 665 C CA . TRP A 1 81 ? -22.896 -14.462 9.058 1.00 86.12 81 TRP A CA 1
ATOM 666 C C . TRP A 1 81 ? -23.232 -13.127 9.717 1.00 86.12 81 TRP A C 1
ATOM 668 O O . TRP A 1 81 ? -22.882 -12.883 10.868 1.00 86.12 81 TRP A O 1
ATOM 678 N N . HIS A 1 82 ? -23.874 -12.237 8.974 1.00 89.38 82 HIS A N 1
ATOM 679 C CA . HIS A 1 82 ? -24.213 -10.892 9.418 1.00 89.38 82 HIS A CA 1
ATOM 680 C C . HIS A 1 82 ? -25.651 -10.899 9.919 1.00 89.38 82 HIS A C 1
ATOM 682 O O . HIS A 1 82 ? -26.537 -11.262 9.152 1.00 89.38 82 HIS A O 1
ATOM 688 N N . VAL A 1 83 ? -25.878 -10.508 11.171 1.00 89.69 83 VAL A N 1
ATOM 689 C CA . VAL A 1 83 ? -27.216 -10.417 11.778 1.00 89.69 83 VAL A CA 1
ATOM 690 C C . VAL A 1 83 ? -27.490 -8.959 12.110 1.00 89.69 83 VAL A C 1
ATOM 692 O O . VAL A 1 83 ? -26.728 -8.371 12.868 1.00 89.69 83 VAL A O 1
ATOM 695 N N . TYR A 1 84 ? -28.541 -8.367 11.556 1.00 90.44 84 TYR A N 1
ATOM 696 C CA . TYR A 1 84 ? -28.817 -6.936 11.711 1.00 90.44 84 TYR A CA 1
ATOM 697 C C . TYR A 1 84 ? -29.893 -6.672 12.766 1.00 90.44 84 TYR A C 1
ATOM 699 O O . TYR A 1 84 ? -30.905 -7.366 12.815 1.00 90.44 84 TYR A O 1
ATOM 707 N N . TYR A 1 85 ? -29.700 -5.647 13.588 1.00 91.25 85 TYR A N 1
ATOM 708 C CA . TYR A 1 85 ? -30.669 -5.174 14.571 1.00 91.25 85 TYR A CA 1
ATOM 709 C C . TYR A 1 85 ? -30.705 -3.645 14.577 1.00 91.25 85 TYR A C 1
ATOM 711 O O . TYR A 1 85 ? -29.677 -3.001 14.808 1.00 91.25 85 TYR A O 1
ATOM 719 N N . ASN A 1 86 ? -31.874 -3.046 14.346 1.00 89.19 86 ASN A N 1
ATOM 720 C CA . ASN A 1 86 ? -32.054 -1.608 14.509 1.00 89.19 86 ASN A CA 1
ATOM 721 C C . ASN A 1 86 ? -32.513 -1.310 15.937 1.00 89.19 86 ASN A C 1
ATOM 723 O O . ASN A 1 86 ? -33.558 -1.761 16.398 1.00 89.19 86 ASN A O 1
ATOM 727 N N . PHE A 1 87 ? -31.712 -0.532 16.651 1.00 89.00 87 PHE A N 1
ATOM 728 C CA . PHE A 1 87 ? -32.002 -0.113 18.006 1.00 89.00 87 PHE A CA 1
ATOM 729 C C . PHE A 1 87 ? -33.130 0.917 18.019 1.00 89.00 87 PHE A C 1
ATOM 731 O O . PHE A 1 87 ? -33.055 1.965 17.379 1.00 89.00 87 PHE A O 1
ATOM 738 N N . THR A 1 88 ? -34.160 0.611 18.795 1.00 86.56 88 THR A N 1
ATOM 739 C CA . THR A 1 88 ? -35.357 1.433 18.985 1.00 86.56 88 THR A CA 1
ATOM 740 C C . THR A 1 88 ? -35.404 2.034 20.387 1.00 86.56 88 THR A C 1
ATOM 742 O O . THR A 1 88 ? -35.620 3.229 20.538 1.00 86.56 88 THR A O 1
ATOM 745 N N . ASN A 1 89 ? -35.217 1.209 21.421 1.00 90.25 89 ASN A N 1
ATOM 746 C CA . ASN A 1 89 ? -35.151 1.607 22.825 1.00 90.25 89 ASN A CA 1
ATOM 747 C C . ASN A 1 89 ? -34.423 0.552 23.673 1.00 90.25 89 ASN A C 1
ATOM 749 O O . ASN A 1 89 ? -34.206 -0.589 23.247 1.00 90.25 89 ASN A O 1
ATOM 753 N N . SER A 1 90 ? -34.099 0.933 24.909 1.00 91.94 90 SER A N 1
ATOM 754 C CA . SER A 1 90 ? -33.328 0.110 25.838 1.00 91.94 90 SER A CA 1
ATOM 755 C C . SER A 1 90 ? -33.999 -1.217 26.201 1.00 91.94 90 SER A C 1
ATOM 757 O O . SER A 1 90 ? -33.334 -2.252 26.207 1.00 91.94 90 SER A O 1
ATOM 759 N N . LEU A 1 91 ? -35.312 -1.226 26.441 1.00 93.56 91 LEU A N 1
ATOM 760 C CA . LEU A 1 91 ? -36.045 -2.437 26.819 1.00 93.56 91 LEU A CA 1
ATOM 761 C C . LEU A 1 91 ? -36.065 -3.472 25.685 1.00 93.56 91 LEU A C 1
ATOM 763 O O . LEU A 1 91 ? -35.803 -4.653 25.914 1.00 93.56 91 LEU A O 1
ATOM 767 N N . GLN A 1 92 ? -36.349 -3.037 24.455 1.00 91.69 92 GLN A N 1
ATOM 768 C CA . GLN A 1 92 ? -36.355 -3.925 23.289 1.00 91.69 92 GLN A CA 1
ATOM 769 C C . GLN A 1 92 ? -34.962 -4.484 23.004 1.00 91.69 92 GLN A C 1
ATOM 771 O O . GLN A 1 92 ? -34.834 -5.684 22.759 1.00 91.69 92 GLN A O 1
ATOM 776 N N . PHE A 1 93 ? -33.919 -3.659 23.128 1.00 93.50 93 PHE A N 1
ATOM 777 C CA . PHE A 1 93 ? -32.548 -4.134 22.979 1.00 93.50 93 PHE A CA 1
ATOM 778 C C . PHE A 1 93 ? -32.162 -5.149 24.060 1.00 93.50 93 PHE A C 1
ATOM 780 O O . PHE A 1 93 ? -31.597 -6.187 23.729 1.00 93.50 93 PHE A O 1
ATOM 787 N N . ALA A 1 94 ? -32.495 -4.906 25.330 1.00 93.88 94 ALA A N 1
ATOM 788 C CA . ALA A 1 94 ? -32.208 -5.853 26.407 1.00 93.88 94 ALA A CA 1
ATOM 789 C C . ALA A 1 94 ? -32.901 -7.208 26.173 1.00 93.88 94 ALA A C 1
ATOM 791 O O . ALA A 1 94 ? -32.277 -8.263 26.315 1.00 93.88 94 ALA A O 1
ATOM 792 N N . ASN A 1 95 ? -34.164 -7.188 25.733 1.00 91.81 95 ASN A N 1
ATOM 793 C CA . ASN A 1 95 ? -34.897 -8.400 25.369 1.00 91.81 95 ASN A CA 1
ATOM 794 C C . ASN A 1 95 ? -34.243 -9.119 24.185 1.00 91.81 95 ASN A C 1
ATOM 796 O O . ASN A 1 95 ? -34.011 -10.328 24.257 1.00 91.81 95 ASN A O 1
ATOM 800 N N . TRP A 1 96 ? -33.886 -8.386 23.130 1.00 91.44 96 TRP A N 1
ATOM 801 C CA . TRP A 1 96 ? -33.193 -8.947 21.975 1.00 91.44 96 TRP A CA 1
ATOM 802 C C . TRP A 1 96 ? -31.845 -9.560 22.373 1.00 91.44 96 TRP A C 1
ATOM 804 O O . TRP A 1 96 ? -31.564 -10.712 22.041 1.00 91.44 96 TRP A O 1
ATOM 814 N N . LEU A 1 97 ? -31.035 -8.856 23.161 1.00 91.25 97 LEU A N 1
ATOM 815 C CA . LEU A 1 97 ? -29.741 -9.353 23.612 1.00 91.25 97 LEU A CA 1
ATOM 816 C C . LEU A 1 97 ? -29.890 -10.581 24.515 1.00 91.25 97 LEU A C 1
ATOM 818 O O . LEU A 1 97 ? -29.083 -11.495 24.409 1.00 91.25 97 LEU A O 1
ATOM 822 N N . SER A 1 98 ? -30.938 -10.676 25.339 1.00 89.12 98 SER A N 1
ATOM 823 C CA . SER A 1 98 ? -31.188 -11.872 26.162 1.00 89.12 98 SER A CA 1
ATOM 824 C C . SER A 1 98 ? -31.365 -13.146 25.322 1.00 89.12 98 SER A C 1
ATOM 826 O O . SER A 1 98 ? -30.981 -14.235 25.750 1.00 89.12 98 SER A O 1
ATOM 828 N N . THR A 1 99 ? -31.885 -13.007 24.097 1.00 83.12 99 THR A N 1
ATOM 829 C CA . THR A 1 99 ? -32.011 -14.106 23.127 1.00 83.12 99 THR A CA 1
ATOM 830 C C . THR A 1 99 ? -30.742 -14.350 22.304 1.00 83.12 99 THR A C 1
ATOM 832 O O . THR A 1 99 ? -30.599 -15.431 21.745 1.00 83.12 99 THR A O 1
ATOM 835 N N . HIS A 1 100 ? -29.798 -13.401 22.294 1.00 84.31 100 HIS A N 1
ATOM 836 C CA . HIS A 1 100 ? -28.571 -13.420 21.481 1.00 84.31 100 HIS A CA 1
ATOM 837 C C . HIS A 1 100 ? -27.286 -13.246 22.307 1.00 84.31 100 HIS A C 1
ATOM 839 O O . HIS A 1 100 ? -26.234 -12.881 21.781 1.00 84.31 100 HIS A O 1
ATOM 845 N N . ASN A 1 101 ? -27.344 -13.506 23.616 1.00 83.12 101 ASN A N 1
ATOM 846 C CA . ASN A 1 101 ? -26.272 -13.177 24.560 1.00 83.12 101 ASN A CA 1
ATOM 847 C C . ASN A 1 101 ? -24.957 -13.919 24.279 1.00 83.12 101 ASN A C 1
ATOM 849 O O . ASN A 1 101 ? -23.901 -13.534 24.778 1.00 83.12 101 ASN A O 1
ATOM 853 N N . GLN A 1 102 ? -25.016 -14.977 23.477 1.00 81.75 102 GLN A N 1
ATOM 854 C CA . GLN A 1 102 ? -23.875 -15.793 23.108 1.00 81.75 102 GLN A CA 1
ATOM 855 C C . GLN A 1 102 ? -23.025 -15.193 21.979 1.00 81.75 102 GLN A C 1
ATOM 857 O O . GLN A 1 102 ? -21.894 -15.633 21.791 1.00 81.75 102 GLN A O 1
ATOM 862 N N . PHE A 1 103 ? -23.513 -14.191 21.237 1.00 87.62 103 PHE A N 1
ATOM 863 C CA . PHE A 1 103 ? -22.698 -13.524 20.217 1.00 87.62 103 PHE A CA 1
ATOM 864 C C . PHE A 1 103 ? -21.444 -12.922 20.841 1.00 87.62 103 PHE A C 1
ATOM 866 O O . PHE A 1 103 ? -21.505 -12.313 21.909 1.00 87.62 103 PHE A O 1
ATOM 873 N N . ALA A 1 104 ? -20.300 -13.133 20.194 1.00 87.62 104 ALA A N 1
ATOM 874 C CA . ALA A 1 104 ? -19.009 -12.637 20.664 1.00 87.62 104 ALA A CA 1
ATOM 875 C C . ALA A 1 104 ? -18.599 -11.334 19.966 1.00 87.62 104 ALA A C 1
ATOM 877 O O . ALA A 1 104 ? -17.894 -10.521 20.560 1.00 87.62 104 ALA A O 1
ATOM 878 N N . ASN A 1 105 ? -19.039 -11.135 18.720 1.00 91.62 105 ASN A N 1
ATOM 879 C CA . ASN A 1 105 ? -18.580 -10.056 17.855 1.00 91.62 105 ASN A CA 1
ATOM 880 C C . ASN A 1 105 ? -19.739 -9.133 17.479 1.00 91.62 105 ASN A C 1
ATOM 882 O O . ASN A 1 105 ? -20.740 -9.578 16.911 1.00 91.62 105 ASN A O 1
ATOM 886 N N . PHE A 1 106 ? -19.567 -7.841 17.741 1.00 94.19 106 PHE A N 1
ATOM 887 C CA . PHE A 1 106 ? -20.548 -6.813 17.422 1.00 94.19 106 PHE A CA 1
ATOM 888 C C . PHE A 1 106 ? -19.900 -5.687 16.623 1.00 94.19 106 PHE A C 1
ATOM 890 O O . PHE A 1 106 ? -18.812 -5.211 16.953 1.00 94.19 106 PHE A O 1
ATOM 897 N N . THR A 1 107 ? -20.593 -5.240 15.584 1.00 94.25 107 THR A N 1
ATOM 898 C CA . THR A 1 107 ? -20.362 -3.950 14.940 1.00 94.25 107 THR A CA 1
ATOM 899 C C . THR A 1 107 ? -21.530 -3.043 15.280 1.00 94.25 107 THR A C 1
ATOM 901 O O . THR A 1 107 ? -22.679 -3.416 15.078 1.00 94.25 107 THR A O 1
ATOM 904 N N . ILE A 1 108 ? -21.253 -1.869 15.826 1.00 94.00 108 ILE A N 1
ATOM 905 C CA . ILE A 1 108 ? -22.275 -0.952 16.325 1.00 94.00 108 ILE A CA 1
ATOM 906 C C . ILE A 1 108 ? -22.100 0.362 15.586 1.00 94.00 108 ILE A C 1
ATOM 908 O O . ILE A 1 108 ? -21.022 0.941 15.648 1.00 94.00 108 ILE A O 1
ATOM 912 N N . GLN A 1 109 ? -23.128 0.829 14.893 1.00 92.62 109 GLN A N 1
ATOM 913 C CA . GLN A 1 109 ? -23.157 2.156 14.292 1.00 92.62 109 GLN A CA 1
ATOM 914 C C . GLN A 1 109 ? -24.097 3.047 15.094 1.00 92.62 109 GLN A C 1
ATOM 916 O O . GLN A 1 109 ? -25.229 2.653 15.355 1.00 92.62 109 GLN A O 1
ATOM 921 N N . ILE A 1 110 ? -23.629 4.226 15.494 1.00 91.31 110 ILE A N 1
ATOM 922 C CA . ILE A 1 110 ? -24.370 5.148 16.356 1.00 91.31 110 ILE A CA 1
ATOM 923 C C . ILE A 1 110 ? -24.380 6.524 15.707 1.00 91.31 110 ILE A C 1
ATOM 925 O O . ILE A 1 110 ? -23.315 7.055 15.394 1.00 91.31 110 ILE A O 1
ATOM 929 N N . PHE A 1 111 ? -25.570 7.087 15.528 1.00 88.12 111 PHE A N 1
ATOM 930 C CA . PHE A 1 111 ? -25.791 8.504 15.240 1.00 88.12 111 PHE A CA 1
ATOM 931 C C . PHE A 1 111 ? -26.167 9.171 16.560 1.00 88.12 111 PHE A C 1
ATOM 933 O O . PHE A 1 111 ? -27.322 9.133 16.987 1.00 88.12 111 PHE A O 1
ATOM 940 N N . ILE A 1 112 ? -25.155 9.633 17.293 1.00 83.31 112 ILE A N 1
ATOM 941 C CA . ILE A 1 112 ? -25.316 9.961 18.717 1.00 83.31 112 ILE A CA 1
ATOM 942 C C . ILE A 1 112 ? -26.123 11.243 18.950 1.00 83.31 112 ILE A C 1
ATOM 944 O O . ILE A 1 112 ? -26.720 11.408 20.005 1.00 83.31 112 ILE A O 1
ATOM 948 N N . ASP A 1 113 ? -26.216 12.101 17.939 1.00 78.12 113 ASP A N 1
ATOM 949 C CA . ASP A 1 113 ? -27.114 13.256 17.867 1.00 78.12 113 ASP A CA 1
ATOM 950 C C . ASP A 1 113 ? -28.604 12.876 17.928 1.00 78.12 113 ASP A C 1
ATOM 952 O O . ASP A 1 113 ? -29.436 13.702 18.295 1.00 78.12 113 ASP A O 1
ATOM 956 N N . GLN A 1 114 ? -28.953 11.625 17.612 1.00 84.00 114 GLN A N 1
ATOM 957 C CA . GLN A 1 114 ? -30.343 11.166 17.539 1.00 84.00 114 GLN A CA 1
ATOM 958 C C . GLN A 1 114 ? -30.853 10.496 18.825 1.00 84.00 114 GLN A C 1
ATOM 960 O O . GLN A 1 114 ? -32.021 10.109 18.874 1.00 84.00 114 GLN A O 1
ATOM 965 N N . PHE A 1 115 ? -30.003 10.310 19.842 1.00 81.38 115 PHE A N 1
ATOM 966 C CA . PHE A 1 115 ? -30.350 9.560 21.054 1.00 81.38 115 PHE A CA 1
ATOM 967 C C . PHE A 1 115 ? -29.901 10.264 22.326 1.00 81.38 115 PHE A C 1
ATOM 969 O O . PHE A 1 115 ? -28.807 10.812 22.420 1.00 81.38 115 PHE A O 1
ATOM 976 N N . GLU A 1 116 ? -30.729 10.151 23.360 1.00 85.75 116 GLU A N 1
ATOM 977 C CA . GLU A 1 116 ? -30.321 10.495 24.715 1.00 85.75 116 GLU A CA 1
ATOM 978 C C . GLU A 1 116 ? -29.298 9.472 25.227 1.00 85.75 116 GLU A C 1
ATOM 980 O O . GLU A 1 116 ? -29.521 8.261 25.144 1.00 85.75 116 GLU A O 1
ATOM 985 N N . ILE A 1 117 ? -28.198 9.954 25.816 1.00 85.81 117 ILE A N 1
ATOM 986 C CA . ILE A 1 117 ? -27.117 9.116 26.372 1.00 85.81 117 ILE A CA 1
ATOM 987 C C . ILE A 1 117 ? -27.662 8.053 27.339 1.00 85.81 117 ILE A C 1
ATOM 989 O O . ILE A 1 117 ? -27.213 6.907 27.322 1.00 85.81 117 ILE A O 1
ATOM 993 N N . GLU A 1 118 ? -28.678 8.400 28.132 1.00 89.12 118 GLU A N 1
ATOM 994 C CA . GLU A 1 118 ? -29.332 7.491 29.079 1.00 89.12 118 GLU A CA 1
ATOM 995 C C . GLU A 1 118 ? -29.906 6.235 28.411 1.00 89.12 118 GLU A C 1
ATOM 997 O O . GLU A 1 118 ? -29.793 5.131 28.948 1.00 89.12 118 GLU A O 1
ATOM 1002 N N . GLN A 1 119 ? -30.461 6.363 27.202 1.00 89.56 119 GLN A N 1
ATOM 1003 C CA . GLN A 1 119 ? -30.982 5.214 26.459 1.00 89.56 119 GLN A CA 1
ATOM 1004 C C . GLN A 1 119 ? -29.859 4.297 25.966 1.00 89.56 119 GLN A C 1
ATOM 1006 O O . GLN A 1 119 ? -30.063 3.087 25.843 1.00 89.56 119 GLN A O 1
ATOM 1011 N N . LEU A 1 120 ? -28.672 4.856 25.719 1.00 92.12 120 LEU A N 1
ATOM 1012 C CA . LEU A 1 120 ? -27.509 4.129 25.216 1.00 92.12 120 LEU A CA 1
ATOM 1013 C C . LEU A 1 120 ? -26.779 3.344 26.309 1.00 92.12 120 LEU A C 1
ATOM 1015 O O . LEU A 1 120 ? -26.127 2.353 25.987 1.00 92.12 120 LEU A O 1
ATOM 1019 N N . ARG A 1 121 ? -26.938 3.693 27.595 1.00 93.31 121 ARG A N 1
ATOM 1020 C CA . ARG A 1 121 ? -26.310 2.974 28.728 1.00 93.31 121 ARG A CA 1
ATOM 1021 C C . ARG A 1 121 ? -26.625 1.475 28.765 1.00 93.31 121 ARG A C 1
ATOM 1023 O O . ARG A 1 121 ? -25.849 0.690 29.307 1.00 93.31 121 ARG A O 1
ATOM 1030 N N . VAL A 1 122 ? -27.723 1.045 28.143 1.00 94.06 122 VAL A N 1
ATOM 1031 C CA . VAL A 1 122 ? -28.061 -0.379 27.985 1.00 94.06 122 VAL A CA 1
ATOM 1032 C C . VAL A 1 122 ? -27.012 -1.165 27.182 1.00 94.06 122 VAL A C 1
ATOM 1034 O O . VAL A 1 122 ? -26.871 -2.374 27.368 1.00 94.06 122 VAL A O 1
ATOM 1037 N N . LEU A 1 123 ? -26.242 -0.504 26.310 1.00 94.25 123 LEU A N 1
ATOM 1038 C CA . LEU A 1 123 ? -25.185 -1.134 25.513 1.00 94.25 123 LEU A CA 1
ATOM 1039 C C . LEU A 1 123 ? -24.045 -1.675 26.387 1.00 94.25 123 LEU A C 1
ATOM 1041 O O . LEU A 1 123 ? -23.315 -2.566 25.950 1.00 94.25 123 LEU A O 1
ATOM 1045 N N . LYS A 1 124 ? -23.960 -1.253 27.654 1.00 93.56 124 LYS A N 1
ATOM 1046 C CA . LYS A 1 124 ? -23.044 -1.811 28.654 1.00 93.56 124 LYS A CA 1
ATOM 1047 C C . LYS A 1 124 ? -23.289 -3.299 28.926 1.00 93.56 124 LYS A C 1
ATOM 1049 O O . LYS A 1 124 ? -22.368 -3.998 29.335 1.00 93.56 124 LYS A O 1
ATOM 1054 N N . LEU A 1 125 ? -24.482 -3.819 28.612 1.00 93.38 125 LEU A N 1
ATOM 1055 C CA . LEU A 1 125 ? -24.775 -5.259 28.644 1.00 93.38 125 LEU A CA 1
ATOM 1056 C C . LEU A 1 125 ? -23.905 -6.079 27.674 1.00 93.38 125 LEU A C 1
ATOM 1058 O O . LEU A 1 125 ? -23.811 -7.296 27.819 1.00 93.38 125 LEU A O 1
ATOM 1062 N N . LEU A 1 126 ? -23.246 -5.436 26.704 1.00 93.56 126 LEU A N 1
ATOM 1063 C CA . LEU A 1 126 ? -22.269 -6.062 25.811 1.00 93.56 126 LEU A CA 1
ATOM 1064 C C . LEU A 1 126 ? -20.879 -6.219 26.453 1.00 93.56 126 LEU A C 1
ATOM 1066 O O . LEU A 1 126 ? -19.892 -6.363 25.740 1.00 93.56 126 LEU A O 1
ATOM 1070 N N . GLN A 1 127 ? -20.774 -6.167 27.780 1.00 92.62 127 GLN A N 1
ATOM 1071 C CA . GLN A 1 127 ? -19.539 -6.430 28.515 1.00 92.62 127 GLN A CA 1
ATOM 1072 C C . GLN A 1 127 ? -18.952 -7.821 28.190 1.00 92.62 127 GLN A C 1
ATOM 1074 O O . GLN A 1 127 ? -19.669 -8.817 28.080 1.00 92.62 127 GLN A O 1
ATOM 1079 N N . GLY A 1 128 ? -17.625 -7.886 28.058 1.00 89.50 128 GLY A N 1
ATOM 1080 C CA . GLY A 1 128 ? -16.872 -9.086 27.690 1.00 89.50 128 GLY A CA 1
ATOM 1081 C C . GLY A 1 128 ? -16.945 -9.455 26.203 1.00 89.50 128 GLY A C 1
ATOM 1082 O O . GLY A 1 128 ? -16.601 -10.583 25.844 1.00 89.50 128 GLY A O 1
ATOM 1083 N N . LYS A 1 129 ? -17.418 -8.555 25.330 1.00 91.12 129 LYS A N 1
ATOM 1084 C CA . LYS A 1 129 ? -17.573 -8.795 23.885 1.00 91.12 129 LYS A CA 1
ATOM 1085 C C . LYS A 1 129 ? -16.515 -8.053 23.061 1.00 91.12 129 LYS A C 1
ATOM 1087 O O . LYS A 1 129 ? -15.879 -7.098 23.511 1.00 91.12 129 LYS A O 1
ATOM 1092 N N . ASN A 1 130 ? -16.327 -8.486 21.814 1.00 91.50 130 ASN A N 1
ATOM 1093 C CA . ASN A 1 130 ? -15.500 -7.785 20.832 1.00 91.50 130 ASN A CA 1
ATOM 1094 C C . ASN A 1 130 ? -16.359 -6.744 20.115 1.00 91.50 130 ASN A C 1
ATOM 1096 O O . ASN A 1 130 ? -17.278 -7.106 19.375 1.00 91.50 130 ASN A O 1
ATOM 1100 N N . LEU A 1 131 ? -16.052 -5.464 20.314 1.00 95.12 131 LEU A N 1
ATOM 1101 C CA . LEU A 1 131 ? -16.869 -4.366 19.806 1.00 95.12 131 LEU A CA 1
ATOM 1102 C C . LEU A 1 131 ? -16.105 -3.577 18.746 1.00 95.12 131 LEU A C 1
ATOM 1104 O O . LEU A 1 131 ? -14.992 -3.107 18.988 1.00 95.12 131 LEU A O 1
ATOM 1108 N N . LYS A 1 132 ? -16.721 -3.384 17.580 1.00 95.25 132 LYS A N 1
ATOM 1109 C CA . LYS A 1 132 ? -16.310 -2.375 16.604 1.00 95.25 132 LYS A CA 1
ATOM 1110 C C . LYS A 1 132 ? -17.375 -1.290 16.534 1.00 95.25 132 LYS A C 1
ATOM 1112 O O . LYS A 1 132 ? -18.471 -1.543 16.051 1.00 95.25 132 LYS A O 1
ATOM 1117 N N . ILE A 1 133 ? -17.058 -0.099 17.011 1.00 94.69 133 ILE A N 1
ATOM 1118 C CA . ILE A 1 133 ? -18.011 0.999 17.151 1.00 94.69 133 ILE A CA 1
ATOM 1119 C C . ILE A 1 133 ? -17.724 2.035 16.069 1.00 94.69 133 ILE A C 1
ATOM 1121 O O . ILE A 1 133 ? -16.587 2.464 15.921 1.00 94.69 133 ILE A O 1
ATOM 1125 N N . TYR A 1 134 ? -18.752 2.424 15.329 1.00 93.50 134 TYR A N 1
ATOM 1126 C CA . TYR A 1 134 ? -18.776 3.548 14.406 1.00 93.50 134 TYR A CA 1
ATOM 1127 C C . TYR A 1 134 ? -19.616 4.643 15.046 1.00 93.50 134 TYR A C 1
ATOM 1129 O O . TYR A 1 134 ? -20.845 4.571 15.047 1.00 93.50 134 TYR A O 1
ATOM 1137 N N . LEU A 1 135 ? -18.945 5.622 15.635 1.00 92.38 135 LEU A N 1
ATOM 1138 C CA . LEU A 1 135 ? -19.579 6.779 16.235 1.00 92.38 135 LEU A CA 1
ATOM 1139 C C . LEU A 1 135 ? -19.642 7.891 15.192 1.00 92.38 135 LEU A C 1
ATOM 1141 O O . LEU A 1 135 ? -18.602 8.386 14.772 1.00 92.38 135 LEU A O 1
ATOM 1145 N N . ASN A 1 136 ? -20.847 8.270 14.785 1.00 90.00 136 ASN A N 1
ATOM 1146 C CA . ASN A 1 136 ? -21.083 9.343 13.826 1.00 90.00 136 ASN A CA 1
ATOM 1147 C C . ASN A 1 136 ? -21.576 10.566 14.590 1.00 90.00 136 ASN A C 1
ATOM 1149 O O . ASN A 1 136 ? -22.516 10.465 15.386 1.00 90.00 136 ASN A O 1
ATOM 1153 N N . TRP A 1 137 ? -20.926 11.699 14.353 1.00 86.38 137 TRP A N 1
ATOM 1154 C CA . TRP A 1 137 ? -21.288 12.984 14.929 1.00 86.38 137 TRP A CA 1
ATOM 1155 C C . TRP A 1 137 ? -21.433 14.029 13.828 1.00 86.38 137 TRP A C 1
ATOM 1157 O O . TRP A 1 137 ? -20.460 14.383 13.164 1.00 86.38 137 TRP A O 1
ATOM 1167 N N . GLU A 1 138 ? -22.655 14.528 13.685 1.00 81.56 138 GLU A N 1
ATOM 1168 C CA . GLU A 1 138 ? -23.016 15.721 12.918 1.00 81.56 138 GLU A CA 1
ATOM 1169 C C . GLU A 1 138 ? -23.950 16.511 13.835 1.00 81.56 138 GLU A C 1
ATOM 1171 O O . GLU A 1 138 ? -24.751 15.914 14.555 1.00 81.56 138 GLU A O 1
ATOM 1176 N N . ASP A 1 139 ? -23.796 17.823 13.878 1.00 72.50 139 ASP A N 1
ATOM 1177 C CA . ASP A 1 139 ? -24.588 18.702 14.729 1.00 72.50 139 ASP A CA 1
ATOM 1178 C C . ASP A 1 139 ? -24.592 20.063 14.032 1.00 72.50 139 ASP A C 1
ATOM 1180 O O . ASP A 1 139 ? -23.530 20.596 13.717 1.00 72.50 139 ASP A O 1
ATOM 1184 N N . GLU A 1 140 ? -25.774 20.586 13.722 1.00 68.44 140 GLU A N 1
ATOM 1185 C CA . GLU A 1 140 ? -25.916 21.848 12.988 1.00 68.44 140 GLU A CA 1
ATOM 1186 C C . GLU A 1 140 ? -25.634 23.075 13.882 1.00 68.44 140 GLU A C 1
ATOM 1188 O O . GLU A 1 140 ? -25.534 24.199 13.383 1.00 68.44 140 GLU A O 1
ATOM 1193 N N . ASP A 1 141 ? -25.476 22.879 15.197 1.00 67.38 141 ASP A N 1
ATOM 1194 C CA . ASP A 1 141 ? -25.309 23.954 16.176 1.00 67.38 141 ASP A CA 1
ATOM 1195 C C . ASP A 1 141 ? -23.893 24.558 16.211 1.00 67.38 141 ASP A C 1
ATOM 1197 O O . ASP A 1 141 ? -22.881 23.893 16.031 1.00 67.38 141 ASP A O 1
ATOM 1201 N N . SER A 1 142 ? -23.774 25.833 16.591 1.00 59.69 142 SER A N 1
ATOM 1202 C CA . SER A 1 142 ? -22.488 26.552 16.683 1.00 59.69 142 SER A CA 1
ATOM 1203 C C . SER A 1 142 ? -21.558 26.126 17.837 1.00 59.69 142 SER A C 1
ATOM 1205 O O . SER A 1 142 ? -20.499 26.720 18.002 1.00 59.69 142 SER A O 1
ATOM 1207 N N . ASN A 1 143 ? -21.919 25.108 18.631 1.00 64.94 143 ASN A N 1
ATOM 1208 C CA . ASN A 1 143 ? -21.155 24.618 19.795 1.00 64.94 143 ASN A CA 1
ATOM 1209 C C . ASN A 1 143 ? -20.786 23.122 19.697 1.00 64.94 143 ASN A C 1
ATOM 1211 O O . ASN A 1 143 ? -20.599 22.451 20.722 1.00 64.94 143 ASN A O 1
ATOM 1215 N N . THR A 1 144 ? -20.686 22.589 18.476 1.00 78.75 144 THR A N 1
ATOM 1216 C CA . THR A 1 144 ? -20.472 21.155 18.202 1.00 78.75 144 THR A CA 1
ATOM 1217 C C . THR A 1 144 ? -19.295 20.555 18.978 1.00 78.75 144 THR A C 1
ATOM 1219 O O . THR A 1 144 ? -19.419 19.467 19.547 1.00 78.75 144 THR A O 1
ATOM 1222 N N . VAL A 1 145 ? -18.161 21.260 19.050 1.00 83.25 145 VAL A N 1
ATOM 1223 C CA . VAL A 1 145 ? -16.938 20.772 19.700 1.00 83.25 145 VAL A CA 1
ATOM 1224 C C . VAL A 1 145 ? -17.078 20.719 21.218 1.00 83.25 145 VAL A C 1
ATOM 1226 O O . VAL A 1 145 ? -16.681 19.727 21.828 1.00 83.25 145 VAL A O 1
ATOM 1229 N N . SER A 1 146 ? -17.656 21.754 21.834 1.00 84.25 146 SER A N 1
ATOM 1230 C CA . SER A 1 146 ? -17.835 21.823 23.291 1.00 84.25 146 SER A CA 1
ATOM 1231 C C . SER A 1 146 ? -18.757 20.705 23.782 1.00 84.25 146 SER A C 1
ATOM 1233 O O . SER A 1 146 ? -18.394 19.934 24.673 1.00 84.25 146 SER A O 1
ATOM 1235 N N . LYS A 1 147 ? -19.914 20.538 23.129 1.00 84.88 147 LYS A N 1
ATOM 1236 C CA . LYS A 1 147 ? -20.862 19.457 23.431 1.00 84.88 147 LYS A CA 1
ATOM 1237 C C . LYS A 1 147 ? -20.220 18.086 23.233 1.00 84.88 147 LYS A C 1
ATOM 1239 O O . LYS A 1 147 ? -20.331 17.224 24.104 1.00 84.88 147 LYS A O 1
ATOM 1244 N N . PHE A 1 148 ? -19.497 17.889 22.132 1.00 86.69 148 PHE A N 1
ATOM 1245 C CA . PHE A 1 148 ? -18.832 16.617 21.885 1.00 86.69 148 PHE A CA 1
ATOM 1246 C C . PHE A 1 148 ? -17.761 16.310 22.943 1.00 86.69 148 PHE A C 1
ATOM 1248 O O . PHE A 1 148 ? -17.795 15.248 23.559 1.00 86.69 148 PHE A O 1
ATOM 1255 N N . SER A 1 149 ? -16.842 17.242 23.193 1.00 85.75 149 SER A N 1
ATOM 1256 C CA . SER A 1 149 ? -15.689 17.030 24.078 1.00 85.75 149 SER A CA 1
ATOM 1257 C C . SER A 1 149 ? -16.070 16.915 25.555 1.00 85.75 149 SER A C 1
ATOM 1259 O O . SER A 1 149 ? -15.430 16.166 26.288 1.00 85.75 149 SER A O 1
ATOM 1261 N N . HIS A 1 150 ? -17.103 17.634 26.007 1.00 85.94 150 HIS A N 1
ATOM 1262 C CA . HIS A 1 150 ? -17.475 17.678 27.426 1.00 85.94 150 HIS A CA 1
ATOM 1263 C C . HIS A 1 150 ? -18.653 16.780 27.800 1.00 85.94 150 HIS A C 1
ATOM 1265 O O . HIS A 1 150 ? -18.796 16.446 28.973 1.00 85.94 150 HIS A O 1
ATOM 1271 N N . VAL A 1 151 ? -19.489 16.385 26.837 1.00 86.00 151 VAL A N 1
ATOM 1272 C CA . VAL A 1 151 ? -20.687 15.576 27.107 1.00 86.00 151 VAL A CA 1
ATOM 1273 C C . VAL A 1 151 ? -20.590 14.226 26.413 1.00 86.00 151 VAL A C 1
ATOM 1275 O O . VAL A 1 151 ? -20.654 13.190 27.069 1.00 86.00 151 VAL A O 1
ATOM 1278 N N . ILE A 1 152 ? -20.397 14.217 25.094 1.00 87.56 152 ILE A N 1
ATOM 1279 C CA . ILE A 1 152 ? -20.489 12.986 24.301 1.00 87.56 152 ILE A CA 1
ATOM 1280 C C . ILE A 1 152 ? -19.292 12.059 24.537 1.00 87.56 152 ILE A C 1
ATOM 1282 O O . ILE A 1 152 ? -19.477 10.894 24.886 1.00 87.56 152 ILE A O 1
ATOM 1286 N N . TRP A 1 153 ? -18.068 12.566 24.369 1.00 90.00 153 TRP A N 1
ATOM 1287 C CA . TRP A 1 153 ? -16.847 11.770 24.487 1.00 90.00 153 TRP A CA 1
ATOM 1288 C C . TRP A 1 153 ? -16.663 11.162 25.886 1.00 90.00 153 TRP A C 1
ATOM 1290 O O . TRP A 1 153 ? -16.468 9.947 25.968 1.00 90.00 153 TRP A O 1
ATOM 1300 N N . PRO A 1 154 ? -16.808 11.923 26.995 1.00 89.56 154 PRO A N 1
ATOM 1301 C CA . PRO A 1 154 ? -16.681 11.358 28.340 1.00 89.56 154 PRO A CA 1
ATOM 1302 C C . PRO A 1 154 ? -17.739 10.288 28.646 1.00 89.56 154 PRO A C 1
ATOM 1304 O O . PRO A 1 154 ? -17.471 9.347 29.391 1.00 89.56 154 PRO A O 1
ATOM 1307 N N . SER A 1 155 ? -18.920 10.379 28.023 1.00 89.81 155 SER A N 1
ATOM 1308 C CA . SER A 1 155 ? -20.012 9.419 28.225 1.00 89.81 155 SER A CA 1
ATOM 1309 C C . SER A 1 155 ? -19.753 8.049 27.586 1.00 89.81 155 SER A C 1
ATOM 1311 O O . SER A 1 155 ? -20.470 7.094 27.881 1.00 89.81 155 SER A O 1
ATOM 1313 N N . LEU A 1 156 ? -18.722 7.888 26.746 1.00 89.06 156 LEU A N 1
ATOM 1314 C CA . LEU A 1 156 ? -18.412 6.597 26.116 1.00 89.06 156 LEU A CA 1
ATOM 1315 C C . LEU A 1 156 ? -18.149 5.478 27.131 1.00 89.06 156 LEU A C 1
ATOM 1317 O O . LEU A 1 156 ? -18.599 4.355 26.909 1.00 89.06 156 LEU A O 1
ATOM 1321 N N . GLY A 1 157 ? -17.485 5.779 28.251 1.00 86.06 157 GLY A N 1
ATOM 1322 C CA . GLY A 1 157 ? -17.263 4.813 29.336 1.00 86.06 157 GLY A CA 1
ATOM 1323 C C . GLY A 1 157 ? -18.528 4.473 30.136 1.00 86.06 157 GLY A C 1
ATOM 1324 O O . GLY A 1 157 ? -18.587 3.452 30.826 1.00 86.06 157 GLY A O 1
ATOM 1325 N N . GLU A 1 158 ? -19.565 5.306 30.043 1.00 88.25 158 GLU A N 1
ATOM 1326 C CA . GLU A 1 158 ? -20.879 5.014 30.618 1.00 88.25 158 GLU A CA 1
ATOM 1327 C C . GLU A 1 158 ? -21.711 4.121 29.695 1.00 88.25 158 GLU A C 1
ATOM 1329 O O . GLU A 1 158 ? -22.438 3.247 30.171 1.00 88.25 158 GLU A O 1
ATOM 1334 N N . ILE A 1 159 ? -21.577 4.324 28.381 1.00 90.44 159 ILE A N 1
ATOM 1335 C CA . ILE A 1 159 ? -22.282 3.564 27.343 1.00 90.44 159 ILE A CA 1
ATOM 1336 C C . ILE A 1 159 ? -21.656 2.175 27.161 1.00 90.44 159 ILE A C 1
ATOM 1338 O O . ILE A 1 159 ? -22.375 1.187 27.008 1.00 90.44 159 ILE A O 1
ATOM 1342 N N . PHE A 1 160 ? -20.326 2.081 27.200 1.00 91.50 160 PHE A N 1
ATOM 1343 C CA . PHE A 1 160 ? -19.579 0.849 26.967 1.00 91.50 160 PHE A CA 1
ATOM 1344 C C . PHE A 1 160 ? -18.629 0.542 28.119 1.00 91.50 160 PHE A C 1
ATOM 1346 O O . PHE A 1 160 ? -17.931 1.414 28.625 1.00 91.50 160 PHE A O 1
ATOM 1353 N N . ASP A 1 161 ? -18.523 -0.736 28.481 1.00 88.44 161 ASP A N 1
ATOM 1354 C CA . ASP A 1 161 ? -17.436 -1.194 29.345 1.00 88.44 161 ASP A CA 1
ATOM 1355 C C . ASP A 1 161 ? -16.135 -1.263 28.535 1.00 88.44 161 ASP A C 1
ATOM 1357 O O . ASP A 1 161 ? -15.843 -2.278 27.907 1.00 88.44 161 ASP A O 1
ATOM 1361 N N . LEU A 1 162 ? -15.377 -0.168 28.497 1.00 86.50 162 LEU A N 1
ATOM 1362 C CA . LEU A 1 162 ? -14.133 -0.100 27.726 1.00 86.50 162 LEU A CA 1
ATOM 1363 C C . LEU A 1 162 ? -13.036 -1.010 28.303 1.00 86.50 162 LEU A C 1
ATOM 1365 O O . LEU A 1 162 ? -12.180 -1.456 27.555 1.00 86.50 162 LEU A O 1
ATOM 1369 N N . VAL A 1 163 ? -13.071 -1.320 29.605 1.00 85.56 163 VAL A N 1
ATOM 1370 C CA . VAL A 1 163 ? -12.027 -2.102 30.295 1.00 85.56 163 VAL A CA 1
ATOM 1371 C C . VAL A 1 163 ? -12.127 -3.585 29.953 1.00 85.56 163 VAL A C 1
ATOM 1373 O O . VAL A 1 163 ? -11.123 -4.232 29.658 1.00 85.56 163 VAL A O 1
ATOM 1376 N N . ASN A 1 164 ? -13.339 -4.136 30.006 1.00 85.94 164 ASN A N 1
ATOM 1377 C CA . ASN A 1 164 ? -13.563 -5.566 29.791 1.00 85.94 164 ASN A CA 1
ATOM 1378 C C . ASN A 1 164 ? -13.871 -5.911 28.329 1.00 85.94 164 ASN A C 1
ATOM 1380 O O . ASN A 1 164 ? -13.872 -7.089 27.965 1.00 85.94 164 ASN A O 1
ATOM 1384 N N . ASN A 1 165 ? -14.139 -4.911 27.486 1.00 85.12 165 ASN A N 1
ATOM 1385 C CA . ASN A 1 165 ? -14.339 -5.111 26.056 1.00 85.12 165 ASN A CA 1
ATOM 1386 C C . ASN A 1 165 ? -13.071 -4.817 25.265 1.00 85.12 165 ASN A C 1
ATOM 1388 O O . ASN A 1 165 ? -12.317 -3.894 25.550 1.00 85.12 165 ASN A O 1
ATOM 1392 N N . ARG A 1 166 ? -12.888 -5.546 24.164 1.00 83.31 166 ARG A N 1
ATOM 1393 C CA . ARG A 1 166 ? -11.905 -5.173 23.142 1.00 83.31 166 ARG A CA 1
ATOM 1394 C C . ARG A 1 166 ? -12.554 -4.203 22.170 1.00 83.31 166 ARG A C 1
ATOM 1396 O O . ARG A 1 166 ? -13.169 -4.633 21.192 1.00 83.31 166 ARG A O 1
ATOM 1403 N N . VAL A 1 167 ? -12.439 -2.909 22.456 1.00 91.88 167 VAL A N 1
ATOM 1404 C CA . VAL A 1 167 ? -13.123 -1.864 21.686 1.00 91.88 167 VAL A CA 1
ATOM 1405 C C . VAL A 1 167 ? -12.244 -1.327 20.561 1.00 91.88 167 VAL A C 1
ATOM 1407 O O . VAL A 1 167 ? -11.143 -0.820 20.777 1.00 91.88 167 VAL A O 1
ATOM 1410 N N . LYS A 1 168 ? -12.756 -1.412 19.335 1.00 95.88 168 LYS A N 1
ATOM 1411 C CA . LYS A 1 168 ? -12.220 -0.741 18.148 1.00 95.88 168 LYS A CA 1
ATOM 1412 C C . LYS A 1 168 ? -13.164 0.392 17.778 1.00 95.88 168 LYS A C 1
ATOM 1414 O O . LYS A 1 168 ? -14.282 0.122 17.351 1.00 95.88 168 LYS A O 1
ATOM 1419 N N . LEU A 1 169 ? -12.727 1.634 17.926 1.00 96.19 169 LEU A N 1
ATOM 1420 C CA . LEU A 1 169 ? -13.556 2.806 17.674 1.00 96.19 169 LEU A CA 1
ATOM 1421 C C . LEU A 1 169 ? -13.183 3.460 16.341 1.00 96.19 169 LEU A C 1
ATOM 1423 O O . LEU A 1 169 ? -12.010 3.706 16.072 1.00 96.19 169 LEU A O 1
ATOM 1427 N N . VAL A 1 170 ? -14.194 3.746 15.529 1.00 95.81 170 VAL A N 1
ATOM 1428 C CA . VAL A 1 170 ? -14.147 4.616 14.356 1.00 95.81 170 VAL A CA 1
ATOM 1429 C C . VAL A 1 170 ? -15.030 5.819 14.672 1.00 95.81 170 VAL A C 1
ATOM 1431 O O . VAL A 1 170 ? -16.230 5.657 14.871 1.00 95.81 170 VAL A O 1
ATOM 1434 N N . LEU A 1 171 ? -14.445 7.007 14.745 1.00 93.94 171 LEU A N 1
ATOM 1435 C CA . LEU A 1 171 ? -15.162 8.267 14.894 1.00 93.94 171 LEU A CA 1
ATOM 1436 C C . LEU A 1 171 ? -15.280 8.928 13.522 1.00 93.94 171 LEU A C 1
ATOM 1438 O O . LEU A 1 171 ? -14.263 9.284 12.929 1.00 93.94 171 LEU A O 1
ATOM 1442 N N . GLU A 1 172 ? -16.502 9.106 13.037 1.00 90.88 172 GLU A N 1
ATOM 1443 C CA . GLU A 1 172 ? -16.815 9.927 11.868 1.00 90.88 172 GLU A CA 1
ATOM 1444 C C . GLU A 1 172 ? -17.332 11.280 12.359 1.00 90.88 172 GLU A C 1
ATOM 1446 O O . GLU A 1 172 ? -18.415 11.377 12.935 1.00 90.88 172 GLU A O 1
ATOM 1451 N N . TYR A 1 173 ? -16.506 12.313 12.199 1.00 87.25 173 TYR A N 1
ATOM 1452 C CA . TYR A 1 173 ? -16.787 13.668 12.659 1.00 87.25 173 TYR A CA 1
ATOM 1453 C C . TYR A 1 173 ? -17.080 14.566 11.452 1.00 87.25 173 TYR A C 1
ATOM 1455 O O . TYR A 1 173 ? -16.180 14.933 10.687 1.00 87.25 173 TYR A O 1
ATOM 1463 N N . GLU A 1 174 ? -18.350 14.910 11.277 1.00 84.81 174 GLU A N 1
ATOM 1464 C CA . GLU A 1 174 ? -18.891 15.626 10.118 1.00 84.81 174 GLU A CA 1
ATOM 1465 C C . GLU A 1 174 ? -19.173 17.104 10.426 1.00 84.81 174 GLU A C 1
ATOM 1467 O O . GLU A 1 174 ? -20.059 17.704 9.841 1.00 84.81 174 GLU A O 1
ATOM 1472 N N . ASN A 1 175 ? -18.385 17.723 11.309 1.00 79.38 175 ASN A N 1
ATOM 1473 C CA . ASN A 1 175 ? -18.511 19.144 11.640 1.00 79.38 175 ASN A CA 1
ATOM 1474 C C . ASN A 1 175 ? -17.177 19.888 11.541 1.00 79.38 175 ASN A C 1
ATOM 1476 O O . ASN A 1 175 ? -16.098 19.288 11.513 1.00 79.38 175 ASN A O 1
ATOM 1480 N N . VAL A 1 176 ? -17.257 21.221 11.510 1.00 78.19 176 VAL A N 1
ATOM 1481 C CA . VAL A 1 176 ? -16.093 22.106 11.642 1.00 78.19 176 VAL A CA 1
ATOM 1482 C C . VAL A 1 176 ? -15.523 21.984 13.053 1.00 78.19 176 VAL A C 1
ATOM 1484 O O . VAL A 1 176 ? -16.271 21.967 14.026 1.00 78.19 176 VAL A O 1
ATOM 1487 N N . ILE A 1 177 ? -14.195 21.921 13.154 1.00 77.50 177 ILE A N 1
ATOM 1488 C CA . ILE A 1 177 ? -13.485 21.922 14.436 1.00 77.50 177 ILE A CA 1
ATOM 1489 C C . ILE A 1 177 ? -12.881 23.303 14.632 1.00 77.50 177 ILE A C 1
ATOM 1491 O O . ILE A 1 177 ? -11.833 23.633 14.065 1.00 77.50 177 ILE A O 1
ATOM 1495 N N . ASP A 1 178 ? -13.581 24.118 15.404 1.00 76.56 178 ASP A N 1
ATOM 1496 C CA . ASP A 1 178 ? -13.238 25.501 15.721 1.00 76.56 178 ASP A CA 1
ATOM 1497 C C . ASP A 1 178 ? -12.505 25.650 17.064 1.00 76.56 178 ASP A C 1
ATOM 1499 O O . ASP A 1 178 ? -11.793 26.638 17.254 1.00 76.56 178 ASP A O 1
ATOM 1503 N N . LEU A 1 179 ? -12.582 24.641 17.937 1.00 84.25 179 LEU A N 1
ATOM 1504 C CA . LEU A 1 179 ? -11.885 24.567 19.223 1.00 84.25 179 LEU A CA 1
ATOM 1505 C C . LEU A 1 179 ? -10.965 23.335 19.318 1.00 84.25 179 LEU A C 1
ATOM 1507 O O . LEU A 1 179 ? -11.207 22.332 18.643 1.00 84.25 179 LEU A O 1
ATOM 1511 N N . PRO A 1 180 ? -9.920 23.371 20.167 1.00 87.62 180 PRO A N 1
ATOM 1512 C CA . PRO A 1 180 ? -9.114 22.191 20.454 1.00 87.62 180 PRO A CA 1
ATOM 1513 C C . PRO A 1 180 ? -9.948 21.038 21.022 1.00 87.62 180 PRO A C 1
ATOM 1515 O O . PRO A 1 180 ? -10.886 21.260 21.789 1.00 87.62 180 PRO A O 1
ATOM 1518 N N . MET A 1 181 ? -9.575 19.803 20.684 1.00 88.81 181 MET A N 1
ATOM 1519 C CA . MET A 1 181 ? -10.229 18.594 21.198 1.00 88.81 181 MET A CA 1
ATOM 1520 C C . MET A 1 181 ? -9.219 17.668 21.853 1.00 88.81 181 MET A C 1
ATOM 1522 O O . MET A 1 181 ? -8.114 17.495 21.343 1.00 88.81 181 MET A O 1
ATOM 1526 N N . THR A 1 182 ? -9.633 17.013 22.933 1.00 90.31 182 THR A N 1
ATOM 1527 C CA . THR A 1 182 ? -8.835 15.988 23.606 1.00 90.31 182 THR A CA 1
ATOM 1528 C C . THR A 1 182 ? -9.583 14.664 23.568 1.00 90.31 182 THR A C 1
ATOM 1530 O O . THR A 1 182 ? -10.717 14.569 24.034 1.00 90.31 182 THR A O 1
ATOM 1533 N N . PHE A 1 183 ? -8.931 13.636 23.036 1.00 91.62 183 PHE A N 1
ATOM 1534 C CA . PHE A 1 183 ? -9.423 12.268 23.024 1.00 91.62 183 PHE A CA 1
ATOM 1535 C C . PHE A 1 183 ? -8.639 11.441 24.042 1.00 91.62 183 PHE A C 1
ATOM 1537 O O . PHE A 1 183 ? -7.452 11.174 23.850 1.00 91.62 183 PHE A O 1
ATOM 1544 N N . ASP A 1 184 ? -9.307 11.026 25.115 1.00 90.81 184 ASP A N 1
ATOM 1545 C CA . ASP A 1 184 ? -8.808 9.967 25.995 1.00 90.81 184 ASP A CA 1
ATOM 1546 C C . ASP A 1 184 ? -9.050 8.600 25.343 1.00 90.81 184 ASP A C 1
ATOM 1548 O O . ASP A 1 184 ? -10.194 8.221 25.083 1.00 90.81 184 ASP A O 1
ATOM 1552 N N . LEU A 1 185 ? -7.966 7.895 25.026 1.00 92.50 185 LEU A N 1
ATOM 1553 C CA . LEU A 1 185 ? -7.968 6.628 24.297 1.00 92.50 185 LEU A CA 1
ATOM 1554 C C . LEU A 1 185 ? -7.790 5.411 25.217 1.00 92.50 185 LEU A C 1
ATOM 1556 O O . LEU A 1 185 ? -7.496 4.313 24.729 1.00 92.50 185 LEU A O 1
ATOM 1560 N N . ASP A 1 186 ? -7.941 5.583 26.530 1.00 88.69 186 ASP A N 1
ATOM 1561 C CA . ASP A 1 186 ? -7.778 4.497 27.490 1.00 88.69 186 ASP A CA 1
ATOM 1562 C C . ASP A 1 186 ? -8.722 3.320 27.249 1.00 88.69 186 ASP A C 1
ATOM 1564 O O . ASP A 1 186 ? -9.911 3.462 26.964 1.00 88.69 186 ASP A O 1
ATOM 1568 N N . ASN A 1 187 ? -8.158 2.118 27.390 1.00 88.56 187 ASN A N 1
ATOM 1569 C CA . ASN A 1 187 ? -8.817 0.831 27.166 1.00 88.56 187 ASN A CA 1
ATOM 1570 C C . ASN A 1 187 ? -9.355 0.604 25.734 1.00 88.56 187 ASN A C 1
ATOM 1572 O O . ASN A 1 187 ? -10.008 -0.403 25.460 1.00 88.56 187 ASN A O 1
ATOM 1576 N N . LEU A 1 188 ? -9.048 1.486 24.777 1.00 92.75 188 LEU A N 1
ATOM 1577 C CA . LEU A 1 188 ? -9.284 1.200 23.365 1.00 92.75 188 LEU A CA 1
ATOM 1578 C C . LEU A 1 188 ? -8.188 0.277 22.821 1.00 92.75 188 LEU A C 1
ATOM 1580 O O . LEU A 1 188 ? -7.023 0.347 23.211 1.00 92.75 188 LEU A O 1
ATOM 1584 N N . VAL A 1 189 ? -8.552 -0.590 21.878 1.00 93.75 189 VAL A N 1
ATOM 1585 C CA . VAL A 1 189 ? -7.607 -1.420 21.109 1.00 93.75 189 VAL A CA 1
ATOM 1586 C C . VAL A 1 189 ? -7.188 -0.701 19.831 1.00 93.75 189 VAL A C 1
ATOM 1588 O O . VAL A 1 189 ? -6.031 -0.760 19.417 1.00 93.75 189 VAL A O 1
ATOM 1591 N N . SER A 1 190 ? -8.121 0.006 19.194 1.00 96.44 190 SER A N 1
ATOM 1592 C CA . SER A 1 190 ? -7.813 0.856 18.048 1.00 96.44 190 SER A CA 1
ATOM 1593 C C . SER A 1 190 ? -8.706 2.079 17.999 1.00 96.44 190 SER A C 1
ATOM 1595 O O . SER A 1 190 ? -9.899 1.976 18.283 1.00 96.44 190 SER A O 1
ATOM 1597 N N . PHE A 1 191 ? -8.146 3.177 17.513 1.00 96.94 191 PHE A N 1
ATOM 1598 C CA . PHE A 1 191 ? -8.858 4.416 17.252 1.00 96.94 191 PHE A CA 1
ATOM 1599 C C . PHE A 1 191 ? -8.639 4.835 15.797 1.00 96.94 191 PHE A C 1
ATOM 1601 O O . PHE A 1 191 ? -7.503 4.970 15.344 1.00 96.94 191 PHE A O 1
ATOM 1608 N N . GLU A 1 192 ? -9.723 5.006 15.051 1.00 97.12 192 GLU A N 1
ATOM 1609 C CA . GLU A 1 192 ? -9.722 5.616 13.728 1.00 97.12 192 GLU A CA 1
ATOM 1610 C C . GLU A 1 192 ? -10.572 6.874 13.770 1.00 97.12 192 GLU A C 1
ATOM 1612 O O . GLU A 1 192 ? -11.739 6.823 14.139 1.00 97.12 192 GLU A O 1
ATOM 1617 N N . TRP A 1 193 ? -10.003 7.991 13.350 1.00 94.62 193 TRP A N 1
ATOM 1618 C CA . TRP A 1 193 ? -10.723 9.240 13.230 1.00 94.62 193 TRP A CA 1
ATOM 1619 C C . TRP A 1 193 ? -10.819 9.660 11.771 1.00 94.62 193 TRP A C 1
ATOM 1621 O O . TRP A 1 193 ? -9.806 9.801 11.080 1.00 94.62 193 TRP A O 1
ATOM 1631 N N . ARG A 1 194 ? -12.052 9.837 11.306 1.00 92.44 194 ARG A N 1
ATOM 1632 C CA . ARG A 1 194 ? -12.406 10.326 9.978 1.00 92.44 194 ARG A CA 1
ATOM 1633 C C . ARG A 1 194 ? -13.055 11.681 10.137 1.00 92.44 194 ARG A C 1
ATOM 1635 O O . ARG A 1 194 ? -14.061 11.800 10.831 1.00 92.44 194 ARG A O 1
ATOM 1642 N N . TYR A 1 195 ? -12.492 12.685 9.488 1.00 88.06 195 TYR A N 1
ATOM 1643 C CA . TYR A 1 195 ? -13.069 14.020 9.497 1.00 88.06 195 TYR A CA 1
ATOM 1644 C C . TYR A 1 195 ? -13.000 14.644 8.109 1.00 88.06 195 TYR A C 1
ATOM 1646 O O . TYR A 1 195 ? -12.049 14.425 7.348 1.00 88.06 195 TYR A O 1
ATOM 1654 N N . TYR A 1 196 ? -14.027 15.423 7.782 1.00 83.00 196 TYR A N 1
ATOM 1655 C CA . TYR A 1 196 ? -14.258 15.894 6.416 1.00 83.00 196 TYR A CA 1
ATOM 1656 C C . TYR A 1 196 ? -14.120 17.415 6.280 1.00 83.00 196 TYR A C 1
ATOM 1658 O O . TYR A 1 196 ? -13.608 17.906 5.270 1.00 83.00 196 TYR A O 1
ATOM 1666 N N . TYR A 1 197 ? -14.491 18.167 7.314 1.00 78.69 197 TYR A N 1
ATOM 1667 C CA . TYR A 1 197 ? -14.473 19.630 7.301 1.00 78.69 197 TYR A CA 1
ATOM 1668 C C . TYR A 1 197 ? -13.148 20.205 7.804 1.00 78.69 197 TYR A C 1
ATOM 1670 O O . TYR A 1 197 ? -12.300 19.491 8.336 1.00 78.69 197 TYR A O 1
ATOM 1678 N N . SER A 1 198 ? -12.916 21.490 7.523 1.00 65.19 198 SER A N 1
ATOM 1679 C CA . SER A 1 198 ? -11.637 22.153 7.797 1.00 65.19 198 SER A CA 1
ATOM 1680 C C . SER A 1 198 ? -11.358 22.246 9.285 1.00 65.19 198 SER A C 1
ATOM 1682 O O . SER A 1 198 ? -12.203 22.696 10.054 1.00 65.19 198 SER A O 1
ATOM 1684 N N . THR A 1 199 ? -10.133 21.884 9.650 1.00 65.19 199 THR A N 1
ATOM 1685 C CA . THR A 1 199 ? -9.612 21.934 11.012 1.00 65.19 199 THR A CA 1
ATOM 1686 C C . THR A 1 199 ? -8.354 22.799 10.990 1.00 65.19 199 THR A C 1
ATOM 1688 O O . THR A 1 199 ? -7.385 22.438 10.327 1.00 65.19 199 THR A O 1
ATOM 1691 N N . GLY A 1 200 ? -8.365 23.948 11.663 1.00 62.16 200 GLY A N 1
ATOM 1692 C CA . GLY A 1 200 ? -7.150 24.742 11.916 1.00 62.16 200 GLY A CA 1
ATOM 1693 C C . GLY A 1 200 ? -6.591 24.530 13.324 1.00 62.16 200 GLY A C 1
ATOM 1694 O O . GLY A 1 200 ? -5.732 25.287 13.760 1.00 62.16 200 GLY A O 1
ATOM 1695 N N . GLN A 1 201 ? -7.146 23.561 14.054 1.00 77.19 201 GLN A N 1
ATOM 1696 C CA . GLN A 1 201 ? -7.028 23.464 15.501 1.00 77.19 201 GLN A CA 1
ATOM 1697 C C . GLN A 1 201 ? -6.196 22.268 15.946 1.00 77.19 201 GLN A C 1
ATOM 1699 O O . GLN A 1 201 ? -5.933 21.331 15.190 1.00 77.19 201 GLN A O 1
ATOM 1704 N N . ARG A 1 202 ? -5.790 22.334 17.211 1.00 87.38 202 ARG A N 1
ATOM 1705 C CA . ARG A 1 202 ? -5.000 21.320 17.894 1.00 87.38 202 ARG A CA 1
ATOM 1706 C C . ARG A 1 202 ? -5.867 20.177 18.406 1.00 87.38 202 ARG A C 1
ATOM 1708 O O . ARG A 1 202 ? -6.906 20.400 19.022 1.00 87.38 202 ARG A O 1
ATOM 1715 N N . ILE A 1 203 ? -5.393 18.958 18.199 1.00 90.44 203 ILE A N 1
ATOM 1716 C CA . ILE A 1 203 ? -5.998 17.727 18.691 1.00 90.44 203 ILE A CA 1
ATOM 1717 C C . ILE A 1 203 ? -5.016 17.032 19.610 1.00 90.44 203 ILE A C 1
ATOM 1719 O O . ILE A 1 203 ? -3.866 16.784 19.250 1.00 90.44 203 ILE A O 1
ATOM 1723 N N . GLU A 1 204 ? -5.488 16.681 20.791 1.00 92.44 204 GLU A N 1
ATOM 1724 C CA . GLU A 1 204 ? -4.712 15.960 21.779 1.00 92.44 204 GLU A CA 1
ATOM 1725 C C . GLU A 1 204 ? -5.189 14.516 21.863 1.00 92.44 204 GLU A C 1
ATOM 1727 O O . GLU A 1 204 ? -6.372 14.249 22.062 1.00 92.44 204 GLU A O 1
ATOM 1732 N N . LEU A 1 205 ? -4.262 13.573 21.727 1.00 93.62 205 LEU A N 1
ATOM 1733 C CA . LEU A 1 205 ? -4.501 12.161 21.992 1.00 93.62 205 LEU A CA 1
ATOM 1734 C C . LEU A 1 205 ? -3.827 11.814 23.313 1.00 93.62 205 LEU A C 1
ATOM 1736 O O . LEU A 1 205 ? -2.597 11.870 23.446 1.00 93.62 205 LEU A O 1
ATOM 1740 N N . ALA A 1 206 ? -4.645 11.464 24.294 1.00 90.12 206 ALA A N 1
ATOM 1741 C CA . ALA A 1 206 ? -4.211 11.093 25.624 1.00 90.12 206 ALA A CA 1
ATOM 1742 C C . ALA A 1 206 ? -4.454 9.604 25.871 1.00 90.12 206 ALA A C 1
ATOM 1744 O O . ALA A 1 206 ? -5.346 8.984 25.298 1.00 90.12 206 ALA A O 1
ATOM 1745 N N . SER A 1 207 ? -3.625 9.036 26.734 1.00 84.69 207 SER A N 1
ATOM 1746 C CA . SER A 1 207 ? -3.880 7.762 27.389 1.00 84.69 207 SER A CA 1
ATOM 1747 C C . SER A 1 207 ? -3.178 7.781 28.742 1.00 84.69 207 SER A C 1
ATOM 1749 O O . SER A 1 207 ? -2.096 8.366 28.891 1.00 84.69 207 SER A O 1
ATOM 1751 N N . GLY A 1 208 ? -3.795 7.164 29.738 1.00 74.31 208 GLY A N 1
ATOM 1752 C CA . GLY A 1 208 ? -3.251 6.940 31.054 1.00 74.31 208 GLY A CA 1
ATOM 1753 C C . GLY A 1 208 ? -1.899 6.229 31.010 1.00 74.31 208 GLY A C 1
ATOM 1754 O O . GLY A 1 208 ? -1.602 5.377 30.172 1.00 74.31 208 GLY A O 1
ATOM 1755 N N . LEU A 1 209 ? -1.051 6.578 31.978 1.00 65.69 209 LEU A N 1
ATOM 1756 C CA . LEU A 1 209 ? 0.292 6.007 32.132 1.00 65.69 209 LEU A CA 1
ATOM 1757 C C . LEU A 1 209 ? 0.273 4.551 32.621 1.00 65.69 209 LEU A C 1
ATOM 1759 O O . LEU A 1 209 ? 1.305 3.877 32.618 1.00 65.69 209 LEU A O 1
ATOM 1763 N N . ASN A 1 210 ? -0.883 4.055 33.069 1.00 70.19 210 ASN A N 1
ATOM 1764 C CA . ASN A 1 210 ? -1.005 2.694 33.556 1.00 70.19 210 ASN A CA 1
ATOM 1765 C C . ASN A 1 210 ? -1.004 1.708 32.379 1.00 70.19 210 ASN A C 1
ATOM 1767 O O . ASN A 1 210 ? -1.992 1.538 31.668 1.00 70.19 210 ASN A O 1
ATOM 1771 N N . THR A 1 211 ? 0.120 1.011 32.214 1.00 63.75 211 THR A N 1
ATOM 1772 C CA . THR A 1 211 ? 0.318 0.001 31.162 1.00 63.75 211 THR A CA 1
ATOM 1773 C C . THR A 1 211 ? -0.714 -1.133 31.166 1.00 63.75 211 THR A C 1
ATOM 1775 O O . THR A 1 211 ? -0.901 -1.754 30.123 1.00 63.75 211 THR A O 1
ATOM 1778 N N . ALA A 1 212 ? -1.409 -1.383 32.285 1.00 66.56 212 ALA A N 1
ATOM 1779 C CA . ALA A 1 212 ? -2.504 -2.353 32.352 1.00 66.56 212 ALA A CA 1
ATOM 1780 C C . ALA A 1 212 ? -3.759 -1.907 31.574 1.00 66.56 212 ALA A C 1
ATOM 1782 O O . ALA A 1 212 ? -4.520 -2.758 31.124 1.00 66.56 212 ALA A O 1
ATOM 1783 N N . HIS A 1 213 ? -3.951 -0.596 31.389 1.00 69.12 213 HIS A N 1
ATOM 1784 C CA . HIS A 1 213 ? -5.107 0.002 30.702 1.00 69.12 213 HIS A CA 1
ATOM 1785 C C . HIS A 1 213 ? -4.786 0.484 29.281 1.00 69.12 213 HIS A C 1
ATOM 1787 O O . HIS A 1 213 ? -5.683 0.703 28.468 1.00 69.12 213 HIS A O 1
ATOM 1793 N N . ASN A 1 214 ? -3.503 0.619 28.943 1.00 77.19 214 ASN A N 1
ATOM 1794 C CA . ASN A 1 214 ? -3.081 1.026 27.610 1.00 77.19 214 ASN A CA 1
ATOM 1795 C C . ASN A 1 214 ? -3.072 -0.181 26.661 1.00 77.19 214 ASN A C 1
ATOM 1797 O O . ASN A 1 214 ? -2.028 -0.775 26.400 1.00 77.19 214 ASN A O 1
ATOM 1801 N N . THR A 1 215 ? -4.236 -0.575 26.152 1.00 87.12 215 THR A N 1
ATOM 1802 C CA . THR A 1 215 ? -4.379 -1.671 25.175 1.00 87.12 215 THR A CA 1
ATOM 1803 C C . THR A 1 215 ? -4.259 -1.210 23.722 1.00 87.12 215 THR A C 1
ATOM 1805 O O . THR A 1 215 ? -4.464 -2.010 22.813 1.00 87.12 215 THR A O 1
ATOM 1808 N N . LEU A 1 216 ? -3.960 0.071 23.491 1.00 93.38 216 LEU A N 1
ATOM 1809 C CA . LEU A 1 216 ? -4.065 0.693 22.177 1.00 93.38 216 LEU A CA 1
ATOM 1810 C C . LEU A 1 216 ? -2.943 0.221 21.251 1.00 93.38 216 LEU A C 1
ATOM 1812 O O . LEU A 1 216 ? -1.768 0.524 21.451 1.00 93.38 216 LEU A O 1
ATOM 1816 N N . GLU A 1 217 ? -3.324 -0.500 20.203 1.00 95.25 217 GLU A N 1
ATOM 1817 C CA . GLU A 1 217 ? -2.413 -1.058 19.203 1.00 95.25 217 GLU A CA 1
ATOM 1818 C C . GLU A 1 217 ? -2.361 -0.199 17.937 1.00 95.25 217 GLU A C 1
ATOM 1820 O O . GLU A 1 217 ? -1.350 -0.187 17.234 1.00 95.25 217 GLU A O 1
ATOM 1825 N N . LYS A 1 218 ? -3.431 0.543 17.628 1.00 97.62 218 LYS A N 1
ATOM 1826 C CA . LYS A 1 218 ? -3.549 1.244 16.347 1.00 97.62 218 LYS A CA 1
ATOM 1827 C C . LYS A 1 218 ? -4.231 2.601 16.455 1.00 97.62 218 LYS A C 1
ATOM 1829 O O . LYS A 1 218 ? -5.339 2.695 16.976 1.00 97.62 218 LYS A O 1
ATOM 1834 N N . ILE A 1 219 ? -3.607 3.612 15.856 1.00 97.62 219 ILE A N 1
ATOM 1835 C CA . ILE A 1 219 ? -4.187 4.939 15.633 1.00 97.62 219 ILE A CA 1
ATOM 1836 C C . ILE A 1 219 ? -4.208 5.215 14.129 1.00 97.62 219 ILE A C 1
ATOM 1838 O O . ILE A 1 219 ? -3.189 5.082 13.445 1.00 97.62 219 ILE A O 1
ATOM 1842 N N . ILE A 1 220 ? -5.373 5.600 13.613 1.00 97.56 220 ILE A N 1
ATOM 1843 C CA . ILE A 1 220 ? -5.564 6.045 12.234 1.00 97.56 220 ILE A CA 1
ATOM 1844 C C . ILE A 1 220 ? -6.232 7.413 12.258 1.00 97.56 220 ILE A C 1
ATOM 1846 O O . ILE A 1 220 ? -7.268 7.585 12.886 1.00 97.56 220 ILE A O 1
ATOM 1850 N N . ILE A 1 221 ? -5.683 8.369 11.529 1.00 94.62 221 ILE A N 1
ATOM 1851 C CA . ILE A 1 221 ? -6.313 9.662 11.281 1.00 94.62 221 ILE A CA 1
ATOM 1852 C C . ILE A 1 221 ? -6.413 9.813 9.777 1.00 94.62 221 ILE A C 1
ATOM 1854 O O . ILE A 1 221 ? -5.408 9.729 9.071 1.00 94.62 221 ILE A O 1
ATOM 1858 N N . ASN A 1 222 ? -7.627 9.981 9.279 1.00 92.50 222 ASN A N 1
ATOM 1859 C CA . ASN A 1 222 ? -7.908 10.046 7.859 1.00 92.50 222 ASN A CA 1
ATOM 1860 C C . ASN A 1 222 ? -8.726 11.293 7.556 1.00 92.50 222 ASN A C 1
ATOM 1862 O O . ASN A 1 222 ? -9.776 11.518 8.158 1.00 92.50 222 ASN A O 1
ATOM 1866 N N . SER A 1 223 ? -8.252 12.085 6.603 1.00 86.44 223 SER A N 1
ATOM 1867 C CA . SER A 1 223 ? -8.978 13.255 6.150 1.00 86.44 223 SER A CA 1
ATOM 1868 C C . SER A 1 223 ? -8.827 13.460 4.662 1.00 86.44 223 SER A C 1
ATOM 1870 O O . SER A 1 223 ? -7.755 13.287 4.085 1.00 86.44 223 SER A O 1
ATOM 1872 N N . MET A 1 224 ? -9.916 13.910 4.054 1.00 81.00 224 MET A N 1
ATOM 1873 C CA . MET A 1 224 ? -9.889 14.479 2.709 1.00 81.00 224 MET A CA 1
ATOM 1874 C C . MET A 1 224 ? -9.543 15.974 2.737 1.00 81.00 224 MET A C 1
ATOM 1876 O O . MET A 1 224 ? -9.415 16.601 1.682 1.00 81.00 224 MET A O 1
ATOM 1880 N N . ASN A 1 225 ? -9.398 16.560 3.930 1.00 79.38 225 ASN A N 1
ATOM 1881 C CA . ASN A 1 225 ? -9.129 17.972 4.089 1.00 79.38 225 ASN A CA 1
ATOM 1882 C C . ASN A 1 225 ? -7.684 18.333 3.723 1.00 79.38 225 ASN A C 1
ATOM 1884 O O . ASN A 1 225 ? -6.750 17.545 3.866 1.00 79.38 225 ASN A O 1
ATOM 1888 N N . ARG A 1 226 ? -7.504 19.564 3.240 1.00 80.56 226 ARG A N 1
ATOM 1889 C CA . ARG A 1 226 ? -6.193 20.129 2.897 1.00 80.56 226 ARG A CA 1
ATOM 1890 C C . ARG A 1 226 ? -5.608 21.001 4.006 1.00 80.56 226 ARG A C 1
ATOM 1892 O O . ARG A 1 226 ? -4.445 21.383 3.897 1.00 80.56 226 ARG A O 1
ATOM 1899 N N . MET A 1 227 ? -6.397 21.345 5.022 1.00 83.00 227 MET A N 1
ATOM 1900 C CA . MET A 1 227 ? -5.937 22.137 6.157 1.00 83.00 227 MET A CA 1
ATOM 1901 C C . MET A 1 227 ? -5.064 21.279 7.083 1.00 83.00 227 MET A C 1
ATOM 1903 O O . MET A 1 227 ? -5.476 20.171 7.431 1.00 83.00 227 MET A O 1
ATOM 1907 N N . PRO A 1 228 ? -3.866 21.762 7.459 1.00 84.75 228 PRO A N 1
ATOM 1908 C CA . PRO A 1 228 ? -3.007 21.072 8.409 1.00 84.75 228 PRO A CA 1
ATOM 1909 C C . PRO A 1 228 ? -3.636 20.937 9.792 1.00 84.75 228 PRO A C 1
ATOM 1911 O O . PRO A 1 228 ? -4.186 21.895 10.326 1.00 84.75 228 PRO A O 1
ATOM 1914 N N . LEU A 1 229 ? -3.480 19.754 10.374 1.00 87.25 229 LEU A N 1
ATOM 1915 C CA . LEU A 1 229 ? -3.867 19.424 11.735 1.00 87.25 229 LEU A CA 1
ATOM 1916 C C . LEU A 1 229 ? -2.650 19.494 12.663 1.00 87.25 229 LEU A C 1
ATOM 1918 O O . LEU A 1 229 ? -1.584 18.973 12.323 1.00 87.25 229 LEU A O 1
ATOM 1922 N N . ASP A 1 230 ? -2.814 20.077 13.847 1.00 89.12 230 ASP A N 1
ATOM 1923 C CA . ASP A 1 230 ? -1.840 19.905 14.924 1.00 89.12 230 ASP A CA 1
ATOM 1924 C C . ASP A 1 230 ? -2.257 18.704 15.780 1.00 89.12 230 ASP A C 1
ATOM 1926 O O . ASP A 1 230 ? -3.361 18.678 16.318 1.00 89.12 230 ASP A O 1
ATOM 1930 N N . ILE A 1 231 ? -1.394 17.691 15.867 1.00 91.25 231 ILE A N 1
ATOM 1931 C CA . ILE A 1 231 ? -1.620 16.515 16.709 1.00 91.25 231 ILE A CA 1
ATOM 1932 C C . ILE A 1 231 ? -0.579 16.528 17.812 1.00 91.25 231 ILE A C 1
ATOM 1934 O O . ILE A 1 231 ? 0.626 16.468 17.548 1.00 91.25 231 ILE A O 1
ATOM 1938 N N . VAL A 1 232 ? -1.061 16.472 19.046 1.00 91.69 232 VAL A N 1
ATOM 1939 C CA . VAL A 1 232 ? -0.239 16.305 20.234 1.00 91.69 232 VAL A CA 1
ATOM 1940 C C . VAL A 1 232 ? -0.563 14.968 20.878 1.00 91.69 232 VAL A C 1
ATOM 1942 O O . VAL A 1 232 ? -1.703 14.680 21.226 1.00 91.69 232 VAL A O 1
ATOM 1945 N N . LEU A 1 233 ? 0.460 14.137 21.047 1.00 92.12 233 LEU A N 1
ATOM 1946 C CA . LEU A 1 233 ? 0.371 12.963 21.908 1.00 92.12 233 LEU A CA 1
ATOM 1947 C C . LEU A 1 233 ? 0.780 13.406 23.318 1.00 92.12 233 LEU A C 1
ATOM 1949 O O . LEU A 1 233 ? 1.829 14.026 23.473 1.00 92.12 233 LEU A O 1
ATOM 1953 N N . ASN A 1 234 ? -0.013 13.116 24.348 1.00 87.25 234 ASN A N 1
ATOM 1954 C CA . ASN A 1 234 ? 0.329 13.541 25.717 1.00 87.25 234 ASN A CA 1
ATOM 1955 C C . ASN A 1 234 ? 1.239 12.525 26.431 1.00 87.25 234 ASN A C 1
ATOM 1957 O O . ASN A 1 234 ? 2.037 12.887 27.298 1.00 87.25 234 ASN A O 1
ATOM 1961 N N . THR A 1 235 ? 1.164 11.250 26.044 1.00 86.56 235 THR A N 1
ATOM 1962 C CA . THR A 1 235 ? 1.923 10.142 26.638 1.00 86.56 235 THR A CA 1
ATOM 1963 C C . THR A 1 235 ? 2.401 9.156 25.561 1.00 86.56 235 THR A C 1
ATOM 1965 O O . THR A 1 235 ? 1.827 9.092 24.471 1.00 86.56 235 THR A O 1
ATOM 1968 N N . PRO A 1 236 ? 3.484 8.388 25.802 1.00 86.31 236 PRO A N 1
ATOM 1969 C CA . PRO A 1 236 ? 3.852 7.275 24.929 1.00 86.31 236 PRO A CA 1
ATOM 1970 C C . PRO A 1 236 ? 2.812 6.150 24.987 1.00 86.31 236 PRO A C 1
ATOM 1972 O O . PRO A 1 236 ? 2.341 5.802 26.067 1.00 86.31 236 PRO A O 1
ATOM 1975 N N . PHE A 1 237 ? 2.541 5.512 23.847 1.00 90.88 237 PHE A N 1
ATOM 1976 C CA . PHE A 1 237 ? 1.639 4.363 23.751 1.00 90.88 237 PHE A CA 1
ATOM 1977 C C . PHE A 1 237 ? 2.459 3.060 23.669 1.00 90.88 237 PHE A C 1
ATOM 1979 O O . PHE A 1 237 ? 2.916 2.682 22.586 1.00 90.88 237 PHE A O 1
ATOM 1986 N N . PRO A 1 238 ? 2.708 2.355 24.790 1.00 89.69 238 PRO A N 1
ATOM 1987 C CA . PRO A 1 238 ? 3.623 1.211 24.841 1.00 89.69 238 PRO A CA 1
ATOM 1988 C C . PRO A 1 238 ? 3.220 0.047 23.924 1.00 89.69 238 PRO A C 1
ATOM 1990 O O . PRO A 1 238 ? 4.092 -0.692 23.453 1.00 89.69 238 PRO A O 1
ATOM 1993 N N . ASN A 1 239 ? 1.917 -0.111 23.671 1.00 91.62 239 ASN A N 1
ATOM 1994 C CA . ASN A 1 239 ? 1.360 -1.192 22.861 1.00 91.62 239 ASN A CA 1
ATOM 1995 C C . ASN A 1 239 ? 1.106 -0.820 21.395 1.00 91.62 239 ASN A C 1
ATOM 1997 O O . ASN A 1 239 ? 0.827 -1.716 20.598 1.00 91.62 239 ASN A O 1
ATOM 2001 N N . LEU A 1 240 ? 1.313 0.444 21.016 1.00 94.88 240 LEU A N 1
ATOM 2002 C CA . LEU A 1 240 ? 1.068 0.937 19.664 1.00 94.88 240 LEU A CA 1
ATOM 2003 C C . LEU A 1 240 ? 1.982 0.243 18.647 1.00 94.88 240 LEU A C 1
ATOM 2005 O O . LEU A 1 240 ? 3.212 0.322 18.730 1.00 94.88 240 LEU A O 1
ATOM 2009 N N . THR A 1 241 ? 1.373 -0.423 17.670 1.00 97.25 241 THR A N 1
ATOM 2010 C CA . THR A 1 241 ? 2.040 -1.067 16.535 1.00 97.25 241 THR A CA 1
ATOM 2011 C C . THR A 1 241 ? 1.893 -0.273 15.248 1.00 97.25 241 THR A C 1
ATOM 2013 O O . THR A 1 241 ? 2.805 -0.309 14.418 1.00 97.25 241 THR A O 1
ATOM 2016 N N . ASP A 1 242 ? 0.796 0.465 15.087 1.00 98.44 242 ASP A N 1
ATOM 2017 C CA . ASP A 1 242 ? 0.457 1.155 13.846 1.00 98.44 242 ASP A CA 1
ATOM 2018 C C . ASP A 1 242 ? 0.015 2.595 14.120 1.00 98.44 242 ASP A C 1
ATOM 2020 O O . ASP A 1 242 ? -0.992 2.833 14.789 1.00 98.44 242 ASP A O 1
ATOM 2024 N N . PHE A 1 243 ? 0.744 3.555 13.554 1.00 97.62 243 PHE A N 1
ATOM 2025 C CA . PHE A 1 243 ? 0.370 4.967 13.558 1.00 97.62 243 PHE A CA 1
ATOM 2026 C C . PHE A 1 243 ? 0.252 5.460 12.118 1.00 97.62 243 PHE A C 1
ATOM 2028 O O . PHE A 1 243 ? 1.238 5.493 11.376 1.00 97.62 243 PHE A O 1
ATOM 2035 N N . ILE A 1 244 ? -0.968 5.791 11.700 1.00 97.81 244 ILE A N 1
ATOM 2036 C CA . ILE A 1 244 ? -1.281 6.122 10.310 1.00 97.81 244 ILE A CA 1
ATOM 2037 C C . ILE A 1 244 ? -1.994 7.464 10.268 1.00 97.81 244 ILE A C 1
ATOM 2039 O O . ILE A 1 244 ? -3.131 7.579 10.704 1.00 97.81 244 ILE A O 1
ATOM 2043 N N . VAL A 1 245 ? -1.357 8.459 9.668 1.00 95.06 245 VAL A N 1
ATOM 2044 C CA . VAL A 1 245 ? -1.948 9.769 9.419 1.00 95.06 245 VAL A CA 1
ATOM 2045 C C . VAL A 1 245 ? -2.003 10.009 7.919 1.00 95.06 245 VAL A C 1
ATOM 2047 O O . VAL A 1 245 ? -0.985 10.187 7.250 1.00 95.06 245 VAL A O 1
ATOM 2050 N N . LYS A 1 246 ? -3.224 10.009 7.393 1.00 93.06 246 LYS A N 1
ATOM 2051 C CA . LYS A 1 246 ? -3.578 10.354 6.017 1.00 93.06 246 LYS A CA 1
ATOM 2052 C C . LYS A 1 246 ? -4.220 11.738 5.984 1.00 93.06 246 LYS A C 1
ATOM 2054 O O . LYS A 1 246 ? -5.357 11.886 5.557 1.00 93.06 246 LYS A O 1
ATOM 2059 N N . SER A 1 247 ? -3.511 12.727 6.516 1.00 89.00 247 SER A N 1
ATOM 2060 C CA . SER A 1 247 ? -3.963 14.114 6.597 1.00 89.00 247 SER A CA 1
ATOM 2061 C C . SER A 1 247 ? -2.760 15.046 6.770 1.00 89.00 247 SER A C 1
ATOM 2063 O O . SER A 1 247 ? -1.801 14.634 7.427 1.00 89.00 247 SER A O 1
ATOM 2065 N N . PRO A 1 248 ? -2.773 16.275 6.218 1.00 88.94 248 PRO A N 1
ATOM 2066 C CA . PRO A 1 248 ? -1.682 17.215 6.427 1.00 88.94 248 PRO A CA 1
ATOM 2067 C C . PRO A 1 248 ? -1.477 17.539 7.913 1.00 88.94 248 PRO A C 1
ATOM 2069 O O . PRO A 1 248 ? -2.444 17.760 8.636 1.00 88.94 248 PRO A O 1
ATOM 2072 N N . LEU A 1 249 ? -0.218 17.613 8.358 1.00 88.75 249 LEU A N 1
ATOM 2073 C CA . LEU A 1 249 ? 0.148 17.992 9.731 1.00 88.75 249 LEU A CA 1
ATOM 2074 C C . LEU A 1 249 ? 0.970 19.280 9.767 1.00 88.75 249 LEU A C 1
ATOM 2076 O O . LEU A 1 249 ? 1.888 19.437 8.952 1.00 88.75 249 LEU A O 1
ATOM 2080 N N . SER A 1 250 ? 0.659 20.164 10.720 1.00 85.56 250 SER A N 1
ATOM 2081 C CA . SER A 1 250 ? 1.368 21.433 10.950 1.00 85.56 250 SER A CA 1
ATOM 2082 C C . SER A 1 250 ? 2.663 21.245 11.749 1.00 85.56 250 SER A C 1
ATOM 2084 O O . SER A 1 250 ? 3.713 21.692 11.291 1.00 85.56 250 SER A O 1
ATOM 2086 N N . GLU A 1 251 ? 2.609 20.548 12.891 1.00 85.38 251 GLU A N 1
ATOM 2087 C CA . GLU A 1 251 ? 3.738 20.375 13.827 1.00 85.38 251 GLU A CA 1
ATOM 2088 C C . GLU A 1 251 ? 4.023 18.894 14.160 1.00 85.38 251 GLU A C 1
ATOM 2090 O O . GLU A 1 251 ? 3.873 18.422 15.290 1.00 85.38 251 GLU A O 1
ATOM 2095 N N . PRO A 1 252 ? 4.473 18.090 13.183 1.00 89.19 252 PRO A N 1
ATOM 2096 C CA . PRO A 1 252 ? 4.636 16.648 13.368 1.00 89.19 252 PRO A CA 1
ATOM 2097 C C . PRO A 1 252 ? 5.787 16.251 14.310 1.00 89.19 252 PRO A C 1
ATOM 2099 O O . PRO A 1 252 ? 5.882 15.083 14.701 1.00 89.19 252 PRO A O 1
ATOM 2102 N N . GLN A 1 253 ? 6.695 17.173 14.655 1.00 89.25 253 GLN A N 1
ATOM 2103 C CA . GLN A 1 253 ? 7.927 16.861 15.383 1.00 89.25 253 GLN A CA 1
ATOM 2104 C C . GLN A 1 253 ? 7.640 16.371 16.806 1.00 89.25 253 GLN A C 1
ATOM 2106 O O . GLN A 1 253 ? 8.267 15.407 17.249 1.00 89.25 253 GLN A O 1
ATOM 2111 N N . GLY A 1 254 ? 6.700 17.004 17.516 1.00 88.31 254 GLY A N 1
ATOM 2112 C CA . GLY A 1 254 ? 6.312 16.602 18.873 1.00 88.31 254 GLY A CA 1
ATOM 2113 C C . GLY A 1 254 ? 5.733 15.188 18.899 1.00 88.31 254 GLY A C 1
ATOM 2114 O O . GLY A 1 254 ? 6.191 14.338 19.665 1.00 88.31 254 GLY A O 1
ATOM 2115 N N . THR A 1 255 ? 4.814 14.910 17.973 1.00 90.94 255 THR A N 1
ATOM 2116 C CA . THR A 1 255 ? 4.236 13.576 17.769 1.00 90.94 255 THR A CA 1
ATOM 2117 C C . THR A 1 255 ? 5.316 12.534 17.459 1.00 90.94 255 THR A C 1
ATOM 2119 O O . THR A 1 255 ? 5.396 11.508 18.134 1.00 90.94 255 THR A O 1
ATOM 2122 N N . CYS A 1 256 ? 6.223 12.802 16.516 1.00 91.81 256 CYS A N 1
ATOM 2123 C CA . CYS A 1 256 ? 7.280 11.851 16.149 1.00 91.81 256 CYS A CA 1
ATOM 2124 C C . CYS A 1 256 ? 8.269 11.566 17.297 1.00 91.81 256 CYS A C 1
ATOM 2126 O O . CYS A 1 256 ? 8.680 10.415 17.476 1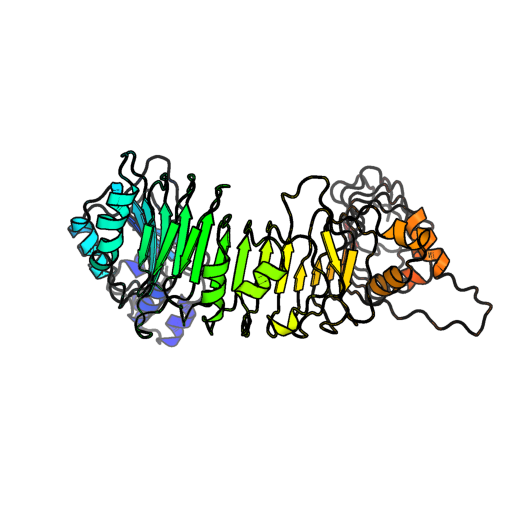.00 91.81 256 CYS A O 1
ATOM 2128 N N . ARG A 1 257 ? 8.585 12.570 18.130 1.00 90.50 257 ARG A N 1
ATOM 2129 C CA . ARG A 1 257 ? 9.436 12.404 19.328 1.00 90.50 257 ARG A CA 1
ATOM 2130 C C . ARG A 1 257 ? 8.816 11.499 20.388 1.00 90.50 257 ARG A C 1
ATOM 2132 O O . ARG A 1 257 ? 9.539 10.921 21.196 1.00 90.50 257 ARG A O 1
ATOM 2139 N N . LEU A 1 258 ? 7.492 11.398 20.434 1.00 90.94 258 LEU A N 1
ATOM 2140 C CA . LEU A 1 258 ? 6.798 10.480 21.338 1.00 90.94 258 LEU A CA 1
ATOM 2141 C C . LEU A 1 258 ? 6.625 9.098 20.719 1.00 90.94 258 LEU A C 1
ATOM 2143 O O . LEU A 1 258 ? 6.789 8.094 21.414 1.00 90.94 258 LEU A O 1
ATOM 2147 N N . LEU A 1 259 ? 6.402 9.024 19.407 1.00 92.50 259 LEU A N 1
ATOM 2148 C CA . LEU A 1 259 ? 6.386 7.756 18.677 1.00 92.50 259 LEU A CA 1
ATOM 2149 C C . LEU A 1 259 ? 7.730 7.018 18.765 1.00 92.50 259 LEU A C 1
ATOM 2151 O O . LEU A 1 259 ? 7.736 5.790 18.838 1.00 92.50 259 LEU A O 1
ATOM 2155 N N . SER A 1 260 ? 8.861 7.728 18.867 1.00 91.19 260 SER A N 1
ATOM 2156 C CA . SER A 1 260 ? 10.174 7.101 19.112 1.00 91.19 260 SER A CA 1
ATOM 2157 C C . SER A 1 260 ? 10.296 6.395 20.463 1.00 91.19 260 SER A C 1
ATOM 2159 O O . SER A 1 260 ? 11.152 5.526 20.635 1.00 91.19 260 SER A O 1
ATOM 2161 N N . LYS A 1 261 ? 9.390 6.697 21.397 1.00 90.69 261 LYS A N 1
ATOM 2162 C CA . LYS A 1 261 ? 9.266 6.030 22.697 1.00 90.69 261 LYS A CA 1
ATOM 2163 C C . LYS A 1 261 ? 8.264 4.870 22.683 1.00 90.69 261 LYS A C 1
ATOM 2165 O O . LYS A 1 261 ? 8.046 4.269 23.729 1.00 90.69 261 LYS A O 1
ATOM 2170 N N . CYS A 1 262 ? 7.661 4.536 21.538 1.00 91.88 262 CYS A N 1
ATOM 2171 C CA . CYS A 1 262 ? 6.706 3.432 21.399 1.00 91.88 262 CYS A CA 1
ATOM 2172 C C . CYS A 1 262 ? 7.441 2.145 20.958 1.00 91.88 262 CYS A C 1
ATOM 2174 O O . CYS A 1 262 ? 7.713 1.952 19.769 1.00 91.88 262 CYS A O 1
ATOM 2176 N N . PRO A 1 263 ? 7.772 1.217 21.879 1.00 91.25 263 PRO A N 1
ATOM 2177 C CA . PRO A 1 263 ? 8.721 0.125 21.634 1.00 91.25 263 PRO A CA 1
ATOM 2178 C C . PRO A 1 263 ? 8.176 -0.997 20.741 1.00 91.25 263 PRO A C 1
ATOM 2180 O O . PRO A 1 263 ? 8.895 -1.968 20.475 1.00 91.25 263 PRO A O 1
ATOM 2183 N N . ARG A 1 264 ? 6.903 -0.931 20.338 1.00 94.38 264 ARG A N 1
ATOM 2184 C CA . ARG A 1 264 ? 6.225 -1.921 19.492 1.00 94.38 264 ARG A CA 1
ATOM 2185 C C . ARG A 1 264 ? 5.826 -1.375 18.121 1.00 94.38 264 ARG A C 1
ATOM 2187 O O . ARG A 1 264 ? 5.310 -2.159 17.325 1.00 94.38 264 ARG A O 1
ATOM 2194 N N . LEU A 1 265 ? 6.121 -0.105 17.824 1.00 96.75 265 LEU A N 1
ATOM 2195 C CA . LEU A 1 265 ? 5.742 0.531 16.565 1.00 96.75 265 LEU A CA 1
ATOM 2196 C C . LEU A 1 265 ? 6.406 -0.184 15.378 1.00 96.75 265 LEU A C 1
ATOM 2198 O O . LEU A 1 265 ? 7.632 -0.278 15.291 1.00 96.75 265 LEU A O 1
ATOM 2202 N N . LYS A 1 266 ? 5.576 -0.708 14.474 1.00 98.19 266 LYS A N 1
ATOM 2203 C CA . LYS A 1 266 ? 5.964 -1.455 13.267 1.00 98.19 266 LYS A CA 1
ATOM 2204 C C . LYS A 1 266 ? 5.606 -0.704 11.991 1.00 98.19 266 LYS A C 1
ATOM 2206 O O . LYS A 1 266 ? 6.327 -0.848 11.006 1.00 98.19 266 LYS A O 1
ATOM 2211 N N . THR A 1 267 ? 4.543 0.091 12.018 1.00 98.69 267 THR A N 1
ATOM 2212 C CA . THR A 1 267 ? 4.039 0.821 10.855 1.00 98.69 267 THR A CA 1
ATOM 2213 C C . THR A 1 267 ? 3.910 2.297 11.189 1.00 98.69 267 THR A C 1
ATOM 2215 O O . THR A 1 267 ? 3.223 2.661 12.144 1.00 98.69 267 THR A O 1
ATOM 2218 N N . LEU A 1 268 ? 4.540 3.138 10.373 1.00 98.06 268 LEU A N 1
ATOM 2219 C CA . LEU A 1 268 ? 4.394 4.585 10.417 1.00 98.06 268 LEU A CA 1
ATOM 2220 C C . LEU A 1 268 ? 4.040 5.081 9.018 1.00 98.06 268 LEU A C 1
ATOM 2222 O O . LEU A 1 268 ? 4.830 4.942 8.084 1.00 98.06 268 LEU A O 1
ATOM 2226 N N . VAL A 1 269 ? 2.851 5.657 8.884 1.00 97.56 269 VAL A N 1
ATOM 2227 C CA . VAL A 1 269 ? 2.368 6.259 7.638 1.00 97.56 269 VAL A CA 1
ATOM 2228 C C . VAL A 1 269 ? 2.073 7.719 7.919 1.00 97.56 269 VAL A C 1
ATOM 2230 O O . VAL A 1 269 ? 1.241 8.016 8.770 1.00 97.56 269 VAL A O 1
ATOM 2233 N N . LEU A 1 270 ? 2.749 8.623 7.218 1.00 94.94 270 LEU A N 1
ATOM 2234 C CA . LEU A 1 270 ? 2.563 10.066 7.348 1.00 94.94 270 LEU A CA 1
ATOM 2235 C C . LEU A 1 270 ? 2.394 10.662 5.957 1.00 94.94 270 LEU A C 1
ATOM 2237 O O . LEU A 1 270 ? 3.325 10.620 5.146 1.00 94.94 270 LEU A O 1
ATOM 2241 N N . HIS A 1 271 ? 1.199 11.173 5.671 1.00 92.25 271 HIS A N 1
ATOM 2242 C CA . HIS A 1 271 ? 0.883 11.789 4.390 1.00 92.25 271 HIS A CA 1
ATOM 2243 C C . HIS A 1 271 ? 0.714 13.300 4.510 1.00 92.25 271 HIS A C 1
ATOM 2245 O O . HIS A 1 271 ? 0.043 13.775 5.416 1.00 92.25 271 HIS A O 1
ATOM 2251 N N . SER A 1 272 ? 1.206 14.046 3.521 1.00 88.69 272 SER A N 1
ATOM 2252 C CA . SER A 1 272 ? 1.003 15.500 3.405 1.00 88.69 272 SER A CA 1
ATOM 2253 C C . SER A 1 272 ? 1.542 16.323 4.586 1.00 88.69 272 SER A C 1
ATOM 2255 O O . SER A 1 272 ? 1.125 17.456 4.813 1.00 88.69 272 SER A O 1
ATOM 2257 N N . THR A 1 273 ? 2.496 15.777 5.326 1.00 87.25 273 THR A N 1
ATOM 2258 C CA . THR A 1 273 ? 3.107 16.370 6.511 1.00 87.25 273 THR A CA 1
ATOM 2259 C C . THR A 1 273 ? 4.237 17.338 6.153 1.00 87.25 273 THR A C 1
ATOM 2261 O O . THR A 1 273 ? 5.049 17.084 5.251 1.00 87.25 273 THR A O 1
ATOM 2264 N N . TYR A 1 274 ? 4.328 18.446 6.895 1.00 84.25 274 TYR A N 1
ATOM 2265 C CA . TYR A 1 274 ? 5.400 19.425 6.748 1.00 84.25 274 TYR A CA 1
ATOM 2266 C C . TYR A 1 274 ? 6.523 19.207 7.771 1.00 84.25 274 TYR A C 1
ATOM 2268 O O . TYR A 1 274 ? 6.424 19.609 8.924 1.00 84.25 274 TYR A O 1
ATOM 2276 N N . PHE A 1 275 ? 7.622 18.591 7.330 1.00 82.25 275 PHE A N 1
ATOM 2277 C CA . PHE A 1 275 ? 8.845 18.445 8.134 1.00 82.25 275 PHE A CA 1
ATOM 2278 C C . PHE A 1 275 ? 9.917 19.499 7.816 1.00 82.25 275 PHE A C 1
ATOM 2280 O O . PHE A 1 275 ? 10.966 19.513 8.454 1.00 82.25 275 PHE A O 1
ATOM 2287 N N . GLY A 1 276 ? 9.668 20.369 6.831 1.00 83.50 276 GLY A N 1
ATOM 2288 C CA . GLY A 1 276 ? 10.687 21.213 6.205 1.00 83.50 276 GLY A CA 1
ATOM 2289 C C . GLY A 1 276 ? 11.541 20.411 5.221 1.00 83.50 276 GLY A C 1
ATOM 2290 O O . GLY A 1 276 ? 11.448 20.624 4.013 1.00 83.50 276 GLY A O 1
ATOM 2291 N N . ASP A 1 277 ? 12.317 19.460 5.740 1.00 87.12 277 ASP A N 1
ATOM 2292 C CA . ASP A 1 277 ? 13.142 18.529 4.971 1.00 87.12 277 ASP A CA 1
ATOM 2293 C C . ASP A 1 277 ? 13.215 17.133 5.630 1.00 87.12 277 ASP A C 1
ATOM 2295 O O . ASP A 1 277 ? 12.608 16.863 6.675 1.00 87.12 277 ASP A O 1
ATOM 2299 N N . ILE A 1 278 ? 13.948 16.206 5.006 1.00 90.62 278 ILE A N 1
ATOM 2300 C CA . ILE A 1 278 ? 14.172 14.873 5.580 1.00 90.62 278 ILE A CA 1
ATOM 2301 C C . ILE A 1 278 ? 14.976 14.919 6.888 1.00 90.62 278 ILE A C 1
ATOM 2303 O O . ILE A 1 278 ? 14.743 14.093 7.769 1.00 90.62 278 ILE A O 1
ATOM 2307 N N . ALA A 1 279 ? 15.889 15.878 7.055 1.00 89.75 279 ALA A N 1
ATOM 2308 C CA . ALA A 1 279 ? 16.687 15.998 8.270 1.00 89.75 279 ALA A CA 1
ATOM 2309 C C . ALA A 1 279 ? 15.808 16.373 9.473 1.00 89.75 279 ALA A C 1
ATOM 2311 O O . ALA A 1 279 ? 15.962 15.781 10.540 1.00 89.75 279 ALA A O 1
ATOM 2312 N N . GLY A 1 280 ? 14.833 17.265 9.291 1.00 89.81 280 GLY A N 1
ATOM 2313 C CA . GLY A 1 280 ? 13.827 17.627 10.287 1.00 89.81 280 GLY A CA 1
ATOM 2314 C C . GLY A 1 280 ? 12.973 16.432 10.710 1.00 89.81 280 GLY A C 1
ATOM 2315 O O . GLY A 1 280 ? 12.760 16.216 11.908 1.00 89.81 280 GLY A O 1
ATOM 2316 N N . PHE A 1 281 ? 12.560 15.587 9.758 1.00 91.94 281 PHE A N 1
ATOM 2317 C CA . PHE A 1 281 ? 11.904 14.315 10.080 1.00 91.94 281 PHE A CA 1
ATOM 2318 C C . PHE A 1 281 ? 12.821 13.403 10.906 1.00 91.94 281 PHE A C 1
ATOM 2320 O O . PHE A 1 281 ? 12.429 12.937 11.975 1.00 91.94 281 PHE A O 1
ATOM 2327 N N . LEU A 1 282 ? 14.060 13.176 10.471 1.00 92.81 282 LEU A N 1
ATOM 2328 C CA . LEU A 1 282 ? 14.982 12.271 11.164 1.00 92.81 282 LEU A CA 1
ATOM 2329 C C . LEU A 1 282 ? 15.367 12.774 12.564 1.00 92.81 282 LEU A C 1
ATOM 2331 O O . LEU A 1 282 ? 15.455 11.976 13.496 1.00 92.81 282 LEU A O 1
ATOM 2335 N N . GLN A 1 283 ? 15.532 14.085 12.747 1.00 90.50 283 GLN A N 1
ATOM 2336 C CA . GLN A 1 283 ? 15.744 14.705 14.059 1.00 90.50 283 GLN A CA 1
ATOM 2337 C C . GLN A 1 283 ? 14.558 14.477 14.999 1.00 90.50 283 GLN A C 1
ATOM 2339 O O . GLN A 1 283 ? 14.753 14.321 16.203 1.00 90.50 283 GLN A O 1
ATOM 2344 N N . SER A 1 284 ? 13.334 14.421 14.467 1.00 88.75 284 SER A N 1
ATOM 2345 C CA . SER A 1 284 ? 12.140 14.181 15.280 1.00 88.75 284 SER A CA 1
ATOM 2346 C C . SER A 1 284 ? 12.051 12.754 15.833 1.00 88.75 284 SER A C 1
ATOM 2348 O O . SER A 1 284 ? 11.415 12.547 16.860 1.00 88.75 284 SER A O 1
ATOM 2350 N N . VAL A 1 285 ? 12.731 11.783 15.216 1.00 89.44 285 VAL A N 1
ATOM 2351 C CA . VAL A 1 285 ? 12.783 10.384 15.687 1.00 89.44 285 VAL A CA 1
ATOM 2352 C C . VAL A 1 285 ? 14.131 10.003 16.329 1.00 89.44 285 VAL A C 1
ATOM 2354 O O . VAL A 1 285 ? 14.297 8.882 16.807 1.00 89.44 285 VAL A O 1
ATOM 2357 N N . ALA A 1 286 ? 15.102 10.919 16.365 1.00 81.81 286 ALA A N 1
ATOM 2358 C CA . ALA A 1 286 ? 16.416 10.741 16.993 1.00 81.81 286 ALA A CA 1
ATOM 2359 C C . ALA A 1 286 ? 16.355 10.868 18.538 1.00 81.81 286 ALA A C 1
ATOM 2361 O O . ALA A 1 286 ? 15.413 11.462 19.064 1.00 81.81 286 ALA A O 1
ATOM 2362 N N . PRO A 1 287 ? 17.355 10.359 19.297 1.00 75.50 287 PRO A N 1
ATOM 2363 C CA . PRO A 1 287 ? 18.545 9.614 18.862 1.00 75.50 287 PRO A CA 1
ATOM 2364 C C . PRO A 1 287 ? 18.328 8.100 18.735 1.00 75.50 287 PRO A C 1
ATOM 2366 O O . PRO A 1 287 ? 19.152 7.423 18.126 1.00 75.50 287 PRO A O 1
ATOM 2369 N N . THR A 1 288 ? 17.244 7.559 19.293 1.00 77.88 288 THR A N 1
ATOM 2370 C CA . THR A 1 288 ? 16.992 6.111 19.335 1.00 77.88 288 THR A CA 1
ATOM 2371 C C . THR A 1 288 ? 16.429 5.553 18.033 1.00 77.88 288 THR A C 1
ATOM 2373 O O . THR A 1 288 ? 16.423 4.337 17.868 1.00 77.88 288 THR A O 1
ATOM 2376 N N . GLY A 1 289 ? 15.964 6.397 17.106 1.00 87.25 289 GLY A N 1
ATOM 2377 C CA . GLY A 1 289 ? 15.302 5.947 15.882 1.00 87.25 289 GLY A CA 1
ATOM 2378 C C . GLY A 1 289 ? 14.020 5.158 16.171 1.00 87.25 289 GLY A C 1
ATOM 2379 O O . GLY A 1 289 ? 13.495 5.173 17.287 1.00 87.25 289 GLY A O 1
ATOM 2380 N N . LEU A 1 290 ? 13.528 4.429 15.166 1.00 94.12 290 LEU A N 1
ATOM 2381 C CA . LEU A 1 290 ? 12.377 3.526 15.290 1.00 94.12 290 LEU A CA 1
ATOM 2382 C C . LEU A 1 290 ? 12.839 2.087 15.041 1.00 94.12 290 LEU A C 1
ATOM 2384 O O . LEU A 1 290 ? 12.667 1.517 13.966 1.00 94.12 290 LEU A O 1
ATOM 2388 N N . GLN A 1 291 ? 13.456 1.497 16.066 1.00 92.94 291 GLN A N 1
ATOM 2389 C CA . GLN A 1 291 ? 14.229 0.250 15.965 1.00 92.94 291 GLN A CA 1
ATOM 2390 C C . GLN A 1 291 ? 13.435 -0.959 15.445 1.00 92.94 291 GLN A C 1
ATOM 2392 O O . GLN A 1 291 ? 14.005 -1.829 14.788 1.00 92.94 291 GLN A O 1
ATOM 2397 N N . LYS A 1 292 ? 12.125 -1.024 15.719 1.00 96.00 292 LYS A N 1
ATOM 2398 C CA . LYS A 1 292 ? 11.241 -2.126 15.291 1.00 96.00 292 LYS A CA 1
ATOM 2399 C C . LYS A 1 292 ? 10.364 -1.790 14.085 1.00 96.00 292 LYS A C 1
ATOM 2401 O O . LYS A 1 292 ? 9.542 -2.623 13.692 1.00 96.00 292 LYS A O 1
ATOM 2406 N N . LEU A 1 293 ? 10.536 -0.602 13.505 1.00 98.12 293 LEU A N 1
ATOM 2407 C CA . LEU A 1 293 ? 9.745 -0.165 12.366 1.00 98.12 293 LEU A CA 1
ATOM 2408 C C . LEU A 1 293 ? 10.023 -1.069 11.166 1.00 98.12 293 LEU A C 1
ATOM 2410 O O . LEU A 1 293 ? 11.172 -1.245 10.770 1.00 98.12 293 LEU A O 1
ATOM 2414 N N . LYS A 1 294 ? 8.962 -1.639 10.598 1.00 98.50 294 LYS A N 1
ATOM 2415 C CA . LYS A 1 294 ? 8.997 -2.490 9.404 1.00 98.50 294 LYS A CA 1
ATOM 2416 C C . LYS A 1 294 ? 8.511 -1.755 8.164 1.00 98.50 294 LYS A C 1
ATOM 2418 O O . LYS A 1 294 ? 9.005 -2.040 7.076 1.00 98.50 294 LYS A O 1
ATOM 2423 N N . THR A 1 295 ? 7.579 -0.821 8.324 1.00 98.75 295 THR A N 1
ATOM 2424 C CA . THR A 1 295 ? 6.981 -0.071 7.221 1.00 98.75 295 THR A CA 1
ATOM 2425 C C . THR A 1 295 ? 7.012 1.418 7.528 1.00 98.75 295 THR A C 1
ATOM 2427 O O . THR A 1 295 ? 6.487 1.851 8.555 1.00 98.75 295 THR A O 1
ATOM 2430 N N . LEU A 1 296 ? 7.613 2.182 6.617 1.00 98.25 296 LEU A N 1
ATOM 2431 C CA . LEU A 1 296 ? 7.631 3.639 6.630 1.00 98.25 296 LEU A CA 1
ATOM 2432 C C . LEU A 1 296 ? 7.058 4.158 5.312 1.00 98.25 296 LEU A C 1
ATOM 2434 O O . LEU A 1 296 ? 7.624 3.902 4.246 1.00 98.25 296 LEU A O 1
ATOM 2438 N N . GLU A 1 297 ? 5.963 4.906 5.390 1.00 97.44 297 GLU A N 1
ATOM 2439 C CA . GLU A 1 297 ? 5.365 5.577 4.236 1.00 97.44 297 GLU A CA 1
ATOM 2440 C C . GLU A 1 297 ? 5.335 7.088 4.454 1.00 97.44 297 GLU A C 1
ATOM 2442 O O . GLU A 1 297 ? 4.720 7.589 5.395 1.00 97.44 297 GLU A O 1
ATOM 2447 N N . LEU A 1 298 ? 6.008 7.810 3.562 1.00 93.81 298 LEU A N 1
ATOM 2448 C CA . LEU A 1 298 ? 6.128 9.262 3.555 1.00 93.81 298 LEU A CA 1
ATOM 2449 C C . LEU A 1 298 ? 5.596 9.800 2.220 1.00 93.81 298 LEU A C 1
ATOM 2451 O O . LEU A 1 298 ? 6.360 10.110 1.304 1.00 93.81 298 LEU A O 1
ATOM 2455 N N . CYS A 1 299 ? 4.274 9.869 2.081 1.00 91.06 299 CYS A N 1
ATOM 2456 C CA . CYS A 1 299 ? 3.626 10.274 0.830 1.00 91.06 299 CYS A CA 1
ATOM 2457 C C . CYS A 1 299 ? 3.225 11.750 0.870 1.00 91.06 299 CYS A C 1
ATOM 2459 O O . CYS A 1 299 ? 2.693 12.230 1.858 1.00 91.06 299 CYS A O 1
ATOM 2461 N N . ASN A 1 300 ? 3.424 12.493 -0.213 1.00 87.12 300 ASN A N 1
ATOM 2462 C CA . ASN A 1 300 ? 3.044 13.905 -0.335 1.00 87.12 300 ASN A CA 1
ATOM 2463 C C . ASN A 1 300 ? 3.667 14.841 0.717 1.00 87.12 300 ASN A C 1
ATOM 2465 O O . ASN A 1 300 ? 3.219 15.975 0.872 1.00 87.12 300 ASN A O 1
ATOM 2469 N N . ASN A 1 301 ? 4.722 14.403 1.404 1.00 86.56 301 ASN A N 1
ATOM 2470 C CA . ASN A 1 301 ? 5.435 15.218 2.382 1.00 86.56 301 ASN A CA 1
ATOM 2471 C C . ASN A 1 301 ? 6.358 16.218 1.676 1.00 86.56 301 ASN A C 1
ATOM 2473 O O . ASN A 1 301 ? 6.900 15.941 0.604 1.00 86.56 301 ASN A O 1
ATOM 2477 N N . ARG A 1 302 ? 6.591 17.380 2.291 1.00 80.06 302 ARG A N 1
ATOM 2478 C CA . ARG A 1 302 ? 7.618 18.321 1.815 1.00 80.06 302 ARG A CA 1
ATOM 2479 C C . ARG A 1 302 ? 8.949 17.961 2.471 1.00 80.06 302 ARG A C 1
ATOM 2481 O O . ARG A 1 302 ? 9.254 18.466 3.542 1.00 80.06 302 ARG A O 1
ATOM 2488 N N . LEU A 1 303 ? 9.677 17.026 1.858 1.00 83.69 303 LEU A N 1
ATOM 2489 C CA . LEU A 1 303 ? 10.975 16.539 2.355 1.00 83.69 303 LEU A CA 1
ATOM 2490 C C . LEU A 1 303 ? 12.178 17.151 1.624 1.00 83.69 303 LEU A C 1
ATOM 2492 O O . LEU A 1 303 ? 13.304 16.986 2.083 1.00 83.69 303 LEU A O 1
ATOM 2496 N N . GLY A 1 304 ? 11.950 17.841 0.500 1.00 83.44 304 GLY A N 1
ATOM 2497 C CA . GLY A 1 304 ? 13.027 18.328 -0.362 1.00 83.44 304 GLY A CA 1
ATOM 2498 C C . GLY A 1 304 ? 13.852 17.183 -0.957 1.00 83.44 304 GLY A C 1
ATOM 2499 O O . G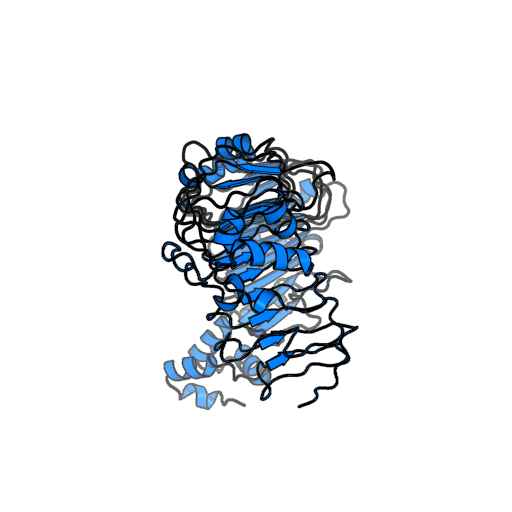LY A 1 304 ? 13.347 16.074 -1.126 1.00 83.44 304 GLY A O 1
ATOM 2500 N N . HIS A 1 305 ? 15.112 17.459 -1.291 1.00 89.94 305 HIS A N 1
ATOM 2501 C CA . HIS A 1 305 ? 16.077 16.441 -1.710 1.00 89.94 305 HIS A CA 1
ATOM 2502 C C . HIS A 1 305 ? 16.464 15.535 -0.533 1.00 89.94 305 HIS A C 1
ATOM 2504 O O . HIS A 1 305 ? 16.567 15.993 0.605 1.00 89.94 305 HIS A O 1
ATOM 2510 N N . ILE A 1 306 ? 16.701 14.251 -0.806 1.00 92.81 306 ILE A N 1
ATOM 2511 C CA . ILE A 1 306 ? 17.206 13.293 0.180 1.00 92.81 306 ILE A CA 1
ATOM 2512 C C . ILE A 1 306 ? 18.611 12.891 -0.246 1.00 92.81 306 ILE A C 1
ATOM 2514 O O . ILE A 1 306 ? 18.795 12.142 -1.207 1.00 92.81 306 ILE A O 1
ATOM 2518 N N . GLU A 1 307 ? 19.603 13.396 0.483 1.00 93.75 307 GLU A N 1
ATOM 2519 C CA . GLU A 1 307 ? 21.011 13.198 0.159 1.00 93.75 307 GLU A CA 1
ATOM 2520 C C . GLU A 1 307 ? 21.833 12.845 1.395 1.00 93.75 307 GLU A C 1
ATOM 2522 O O . GLU A 1 307 ? 21.674 13.455 2.450 1.00 93.75 307 GLU A O 1
ATOM 2527 N N . GLY A 1 308 ? 22.722 11.854 1.270 1.00 94.56 308 GLY A N 1
ATOM 2528 C CA . GLY A 1 308 ? 23.672 11.506 2.334 1.00 94.56 308 GLY A CA 1
ATOM 2529 C C . GLY A 1 308 ? 23.024 10.936 3.601 1.00 94.56 308 GLY A C 1
ATOM 2530 O O . GLY A 1 308 ? 23.582 11.064 4.689 1.00 94.56 308 GLY A O 1
ATOM 2531 N N . ILE A 1 309 ? 21.838 10.332 3.478 1.00 94.88 309 ILE A N 1
ATOM 2532 C CA . ILE A 1 309 ? 21.088 9.772 4.605 1.00 94.88 309 ILE A CA 1
ATOM 2533 C C . ILE A 1 309 ? 21.397 8.287 4.786 1.00 94.88 309 ILE A C 1
ATOM 2535 O O . ILE A 1 309 ? 21.326 7.498 3.842 1.00 94.88 309 ILE A O 1
ATOM 2539 N N . ASP A 1 310 ? 21.642 7.900 6.038 1.00 95.38 310 ASP A N 1
ATOM 2540 C CA . ASP A 1 310 ? 21.736 6.505 6.457 1.00 95.38 310 ASP A CA 1
ATOM 2541 C C . ASP A 1 310 ? 20.454 6.039 7.154 1.00 95.38 310 ASP A C 1
ATOM 2543 O O . ASP A 1 310 ? 20.318 6.128 8.375 1.00 95.38 310 ASP A O 1
ATOM 2547 N N . PHE A 1 311 ? 19.506 5.507 6.377 1.00 95.75 311 PHE A N 1
ATOM 2548 C CA . PHE A 1 311 ? 18.264 4.938 6.907 1.00 95.75 311 PHE A CA 1
ATOM 2549 C C . PHE A 1 311 ? 18.515 3.709 7.787 1.00 95.75 311 PHE A C 1
ATOM 2551 O O . PHE A 1 311 ? 17.688 3.426 8.652 1.00 95.75 311 PHE A O 1
ATOM 2558 N N . SER A 1 312 ? 19.635 2.995 7.622 1.00 95.06 312 SER A N 1
ATOM 2559 C CA . SER A 1 312 ? 19.940 1.815 8.442 1.00 95.06 312 SER A CA 1
ATOM 2560 C C . SER A 1 312 ? 20.201 2.175 9.905 1.00 95.06 312 SER A C 1
ATOM 2562 O O . SER A 1 312 ? 19.839 1.411 10.800 1.00 95.06 312 SER A O 1
ATOM 2564 N N . ARG A 1 313 ? 20.729 3.379 10.158 1.00 93.94 313 ARG A N 1
ATOM 2565 C CA . ARG A 1 313 ? 20.926 3.917 11.509 1.00 93.94 313 ARG A CA 1
ATOM 2566 C C . ARG A 1 313 ? 19.607 4.239 12.212 1.00 93.94 313 ARG A C 1
ATOM 2568 O O . ARG A 1 313 ? 19.477 3.997 13.410 1.00 93.94 313 ARG A O 1
ATOM 2575 N N . TYR A 1 314 ? 18.642 4.801 11.486 1.00 94.94 314 TYR A N 1
ATOM 2576 C CA . TYR A 1 314 ? 17.363 5.238 12.061 1.00 94.94 314 TYR A CA 1
ATOM 2577 C C . TYR A 1 314 ? 16.312 4.120 12.101 1.00 94.94 314 TYR A C 1
ATOM 2579 O O . TYR A 1 314 ? 15.487 4.090 13.017 1.00 94.94 314 TYR A O 1
ATOM 2587 N N . PHE A 1 315 ? 16.342 3.204 11.129 1.00 96.81 315 PHE A N 1
ATOM 2588 C CA . PHE A 1 315 ? 15.326 2.170 10.915 1.00 96.81 315 PHE A CA 1
ATOM 2589 C C . PHE A 1 315 ? 15.964 0.810 10.553 1.00 96.81 315 PHE A C 1
ATOM 2591 O O . PHE A 1 315 ? 15.757 0.294 9.454 1.00 96.81 315 PHE A O 1
ATOM 2598 N N . PRO A 1 316 ? 16.740 0.181 11.454 1.00 96.25 316 PRO A N 1
ATOM 2599 C CA . PRO A 1 316 ? 17.494 -1.036 11.127 1.00 96.25 316 PRO A CA 1
ATOM 2600 C C . PRO A 1 316 ? 16.621 -2.251 10.759 1.00 96.25 316 PRO A C 1
ATOM 2602 O O . PRO A 1 316 ? 17.071 -3.144 10.040 1.00 96.25 316 PRO A O 1
ATOM 2605 N N . SER A 1 317 ? 15.363 -2.286 11.212 1.00 97.62 317 SER A N 1
ATOM 2606 C CA . SER A 1 317 ? 14.405 -3.367 10.919 1.00 97.62 317 SER A CA 1
ATOM 2607 C C . SER A 1 317 ? 13.495 -3.095 9.711 1.00 97.62 317 SER A C 1
ATOM 2609 O O . SER A 1 317 ? 12.546 -3.855 9.492 1.00 97.62 317 SER A O 1
ATOM 2611 N N . LEU A 1 318 ? 13.732 -2.012 8.961 1.00 98.56 318 LEU A N 1
ATOM 2612 C CA . LEU A 1 318 ? 12.821 -1.552 7.914 1.00 98.56 318 LEU A CA 1
ATOM 2613 C C . LEU A 1 318 ? 12.775 -2.521 6.732 1.00 98.56 318 LEU A C 1
ATOM 2615 O O . LEU A 1 318 ? 13.787 -2.808 6.105 1.00 98.56 318 LEU A O 1
ATOM 2619 N N . GLN A 1 319 ? 11.572 -2.968 6.387 1.00 98.62 319 GLN A N 1
ATOM 2620 C CA . GLN A 1 319 ? 11.318 -3.897 5.285 1.00 98.62 319 GLN A CA 1
ATOM 2621 C C . GLN A 1 319 ? 10.699 -3.193 4.076 1.00 98.62 319 GLN A C 1
ATOM 2623 O O . GLN A 1 319 ? 10.978 -3.574 2.940 1.00 98.62 319 GLN A O 1
ATOM 2628 N N . ASN A 1 320 ? 9.888 -2.158 4.308 1.00 98.75 320 ASN A N 1
ATOM 2629 C CA . ASN A 1 320 ? 9.207 -1.399 3.265 1.00 98.75 320 ASN A CA 1
ATOM 2630 C C . ASN A 1 320 ? 9.423 0.100 3.474 1.00 98.75 320 ASN A C 1
ATOM 2632 O O . ASN A 1 320 ? 9.066 0.640 4.524 1.00 98.75 320 ASN A O 1
ATOM 2636 N N . LEU A 1 321 ? 9.968 0.760 2.454 1.00 98.38 321 LEU A N 1
ATOM 2637 C CA . LEU A 1 321 ? 10.110 2.209 2.397 1.00 98.38 321 LEU A CA 1
ATOM 2638 C C . LEU A 1 321 ? 9.350 2.746 1.188 1.00 98.38 321 LEU A C 1
ATOM 2640 O O . LEU A 1 321 ? 9.674 2.408 0.048 1.00 98.38 321 LEU A O 1
ATOM 2644 N N . THR A 1 322 ? 8.374 3.611 1.442 1.00 97.25 322 THR A N 1
ATOM 2645 C CA . THR A 1 322 ? 7.618 4.314 0.405 1.00 97.25 322 THR A CA 1
ATOM 2646 C C . THR A 1 322 ? 7.797 5.815 0.577 1.00 97.25 322 THR A C 1
ATOM 2648 O O . THR A 1 322 ? 7.469 6.359 1.629 1.00 97.25 322 THR A O 1
ATOM 2651 N N . ILE A 1 323 ? 8.278 6.496 -0.462 1.00 93.38 323 ILE A N 1
ATOM 2652 C CA . ILE A 1 323 ? 8.352 7.959 -0.527 1.00 93.38 323 ILE A CA 1
ATOM 2653 C C . ILE A 1 323 ? 7.768 8.385 -1.874 1.00 93.38 323 ILE A C 1
ATOM 2655 O O . ILE A 1 323 ? 8.356 8.116 -2.919 1.00 93.38 323 ILE A O 1
ATOM 2659 N N . LYS A 1 324 ? 6.593 9.021 -1.861 1.00 88.56 324 LYS A N 1
ATOM 2660 C CA . LYS A 1 324 ? 5.859 9.399 -3.083 1.00 88.56 324 LYS A CA 1
ATOM 2661 C C . LYS A 1 324 ? 5.492 10.871 -3.081 1.00 88.56 324 LYS A C 1
ATOM 2663 O O . LYS A 1 324 ? 5.166 11.420 -2.035 1.00 88.56 324 LYS A O 1
ATOM 2668 N N . PHE A 1 325 ? 5.461 11.484 -4.262 1.00 79.69 325 PHE A N 1
ATOM 2669 C CA . PHE A 1 325 ? 5.058 12.882 -4.442 1.00 79.69 325 PHE A CA 1
ATOM 2670 C C . PHE A 1 325 ? 4.015 12.990 -5.560 1.00 79.69 325 PHE A C 1
ATOM 2672 O O . PHE A 1 325 ? 4.343 12.897 -6.744 1.00 79.69 325 PHE A O 1
ATOM 2679 N N . GLU A 1 326 ? 2.756 13.188 -5.187 1.00 70.31 326 GLU A N 1
ATOM 2680 C CA . GLU A 1 326 ? 1.608 13.289 -6.094 1.00 70.31 326 GLU A CA 1
ATOM 2681 C C . GLU A 1 326 ? 1.281 14.749 -6.450 1.00 70.31 326 GLU A C 1
ATOM 2683 O O . GLU A 1 326 ? 0.912 15.023 -7.590 1.00 70.31 326 GLU A O 1
ATOM 2688 N N . ASN A 1 327 ? 1.493 15.695 -5.521 1.00 59.12 327 ASN A N 1
ATOM 2689 C CA . ASN A 1 327 ? 1.007 17.084 -5.625 1.00 59.12 327 ASN A CA 1
ATOM 2690 C C . ASN A 1 327 ? 2.111 18.164 -5.701 1.00 59.12 327 ASN A C 1
ATOM 2692 O O . ASN A 1 327 ? 1.892 19.318 -5.334 1.00 59.12 327 ASN A O 1
ATOM 2696 N N . GLY A 1 328 ? 3.317 17.816 -6.160 1.00 59.22 328 GLY A N 1
ATOM 2697 C CA . GLY A 1 328 ? 4.416 18.780 -6.300 1.00 59.22 328 GLY A CA 1
ATOM 2698 C C . GLY A 1 328 ? 4.213 19.783 -7.447 1.00 59.22 328 GLY A C 1
ATOM 2699 O O . GLY A 1 328 ? 3.795 19.404 -8.544 1.00 59.22 328 GLY A O 1
ATOM 2700 N N . SER A 1 329 ? 4.582 21.055 -7.220 1.00 59.47 329 SER A N 1
ATOM 2701 C CA . SER A 1 329 ? 4.662 22.092 -8.268 1.00 59.47 329 SER A CA 1
ATOM 2702 C C . SER A 1 329 ? 5.388 21.561 -9.512 1.00 59.47 329 SER A C 1
ATOM 2704 O O . SER A 1 329 ? 6.398 20.867 -9.341 1.00 59.47 329 SER A O 1
ATOM 2706 N N . PRO A 1 330 ? 4.926 21.878 -10.744 1.00 60.69 330 PRO A N 1
ATOM 2707 C CA . PRO A 1 330 ? 5.461 21.367 -12.009 1.00 60.69 330 PRO A CA 1
ATOM 2708 C C . PRO A 1 330 ? 6.989 21.453 -12.167 1.00 60.69 330 PRO A C 1
ATOM 2710 O O . PRO A 1 330 ? 7.573 20.688 -12.933 1.00 60.69 330 PRO A O 1
ATOM 2713 N N . HIS A 1 331 ? 7.636 22.340 -11.415 1.00 63.06 331 HIS A N 1
ATOM 2714 C CA . HIS A 1 331 ? 9.063 22.639 -11.509 1.00 63.06 331 HIS A CA 1
ATOM 2715 C C . HIS A 1 331 ? 9.933 21.965 -10.438 1.00 63.06 331 HIS A C 1
ATOM 2717 O O . HIS A 1 331 ? 11.157 22.029 -10.529 1.00 63.06 331 HIS A O 1
ATOM 2723 N N . HIS A 1 332 ? 9.344 21.317 -9.427 1.00 69.44 332 HIS A N 1
ATOM 2724 C CA . HIS A 1 332 ? 10.118 20.748 -8.324 1.00 69.44 332 HIS A CA 1
ATOM 2725 C C . HIS A 1 332 ? 10.807 19.442 -8.743 1.00 69.44 332 HIS A C 1
ATOM 2727 O O . HIS A 1 332 ? 10.138 18.475 -9.109 1.00 69.44 332 HIS A O 1
ATOM 2733 N N . ARG A 1 333 ? 12.142 19.421 -8.709 1.00 82.25 333 ARG A N 1
ATOM 2734 C CA . ARG A 1 333 ? 12.966 18.231 -8.964 1.00 82.25 333 ARG A CA 1
ATOM 2735 C C . ARG A 1 333 ? 13.274 17.541 -7.640 1.00 82.25 333 ARG A C 1
ATOM 2737 O O . ARG A 1 333 ? 13.482 18.221 -6.644 1.00 82.25 333 ARG A O 1
ATOM 2744 N N . PHE A 1 334 ? 13.322 16.213 -7.645 1.00 86.50 334 PHE A N 1
ATOM 2745 C CA . PHE A 1 334 ? 13.627 15.415 -6.460 1.00 86.50 334 PHE A CA 1
ATOM 2746 C C . PHE A 1 334 ? 14.898 14.590 -6.690 1.00 86.50 334 PHE A C 1
ATOM 2748 O O . PHE A 1 334 ? 15.084 14.023 -7.770 1.00 86.50 334 PHE A O 1
ATOM 2755 N N . GLU A 1 335 ? 15.764 14.531 -5.680 1.00 91.94 335 GLU A N 1
ATOM 2756 C CA . GLU A 1 335 ? 16.990 13.725 -5.694 1.00 91.94 335 GLU A CA 1
ATOM 2757 C C . GLU A 1 335 ? 16.971 12.743 -4.527 1.00 91.94 335 GLU A C 1
ATOM 2759 O O . GLU A 1 335 ? 16.560 13.099 -3.422 1.00 91.94 335 GLU A O 1
ATOM 2764 N N . PHE A 1 336 ? 17.407 11.514 -4.794 1.00 93.88 336 PHE A N 1
ATOM 2765 C CA . PHE A 1 336 ? 17.568 10.450 -3.810 1.00 93.88 336 PHE A CA 1
ATOM 2766 C C . PHE A 1 336 ? 18.967 9.860 -3.983 1.00 93.88 336 PHE A C 1
ATOM 2768 O O . PHE A 1 336 ? 19.156 8.932 -4.771 1.00 93.88 336 PHE A O 1
ATOM 2775 N N . LYS A 1 337 ? 19.975 10.451 -3.334 1.00 93.50 337 LYS A N 1
ATOM 2776 C CA . LYS A 1 337 ? 21.389 10.217 -3.672 1.00 93.50 337 LYS A CA 1
ATOM 2777 C C . LYS A 1 337 ? 22.255 9.946 -2.445 1.00 93.50 337 LYS A C 1
ATOM 2779 O O . LYS A 1 337 ? 22.063 10.535 -1.389 1.00 93.50 337 LYS A O 1
ATOM 2784 N N . ASN A 1 338 ? 23.274 9.102 -2.605 1.00 94.06 338 ASN A N 1
ATOM 2785 C CA . ASN A 1 338 ? 24.223 8.752 -1.542 1.00 94.06 338 ASN A CA 1
ATOM 2786 C C . ASN A 1 338 ? 23.509 8.159 -0.317 1.00 94.06 338 ASN A C 1
ATOM 2788 O O . ASN A 1 338 ? 23.781 8.540 0.820 1.00 94.06 338 ASN A O 1
ATOM 2792 N N . ILE A 1 339 ? 22.553 7.263 -0.570 1.00 96.06 339 ILE A N 1
ATOM 2793 C CA . ILE A 1 339 ? 21.694 6.695 0.467 1.00 96.06 339 ILE A CA 1
ATOM 2794 C C . ILE A 1 339 ? 22.243 5.362 0.965 1.00 96.06 339 ILE A C 1
ATOM 2796 O O . ILE A 1 339 ? 22.636 4.511 0.164 1.00 96.06 339 ILE A O 1
ATOM 2800 N N . VAL A 1 340 ? 22.216 5.165 2.284 1.00 96.69 340 VAL A N 1
ATOM 2801 C CA . VAL A 1 340 ? 22.428 3.859 2.919 1.00 96.69 340 VAL A CA 1
ATOM 2802 C C . VAL A 1 340 ? 21.082 3.310 3.386 1.00 96.69 340 VAL A C 1
ATOM 2804 O O . VAL A 1 340 ? 20.370 3.944 4.165 1.00 96.69 340 VAL A O 1
ATOM 2807 N N . LEU A 1 341 ? 20.725 2.128 2.894 1.00 97.25 341 LEU A N 1
ATOM 2808 C CA . LEU A 1 341 ? 19.506 1.400 3.236 1.00 97.25 341 LEU A CA 1
ATOM 2809 C C . LEU A 1 341 ? 19.826 0.242 4.200 1.00 97.25 341 LEU A C 1
ATOM 2811 O O . LEU A 1 341 ? 20.925 -0.316 4.148 1.00 97.25 341 LEU A O 1
ATOM 2815 N N . PRO A 1 342 ? 18.888 -0.156 5.078 1.00 97.00 342 PRO A N 1
ATOM 2816 C CA . PRO A 1 342 ? 19.074 -1.329 5.926 1.00 97.00 342 PRO A CA 1
ATOM 2817 C C . PRO A 1 342 ? 19.079 -2.617 5.096 1.00 97.00 342 PRO A C 1
ATOM 2819 O O . PRO A 1 342 ? 18.339 -2.749 4.123 1.00 97.00 342 PRO A O 1
ATOM 2822 N N . SER A 1 343 ? 19.864 -3.607 5.524 1.00 96.62 343 SER A N 1
ATOM 2823 C CA . SER A 1 343 ? 19.939 -4.924 4.870 1.00 96.62 343 SER A CA 1
ATOM 2824 C C . SER A 1 343 ? 18.635 -5.727 4.949 1.00 96.62 343 SER A C 1
ATOM 2826 O O . SER A 1 343 ? 18.469 -6.710 4.234 1.00 96.62 343 SER A O 1
ATOM 2828 N N . THR A 1 344 ? 17.705 -5.318 5.814 1.00 97.94 344 THR A N 1
ATOM 2829 C CA . THR A 1 344 ? 16.377 -5.920 5.977 1.00 97.94 344 THR A CA 1
ATOM 2830 C C . THR A 1 344 ? 15.361 -5.435 4.939 1.00 97.94 344 THR A C 1
ATOM 2832 O O . THR A 1 344 ? 14.274 -6.019 4.844 1.00 97.94 344 THR A O 1
ATOM 2835 N N . LEU A 1 345 ? 15.698 -4.405 4.150 1.00 98.50 345 LEU A N 1
ATOM 2836 C CA . LEU A 1 345 ? 14.787 -3.797 3.188 1.00 98.50 345 LEU A CA 1
ATOM 2837 C C . LEU A 1 345 ? 14.449 -4.773 2.056 1.00 98.50 345 LEU A C 1
ATOM 2839 O O . LEU A 1 345 ? 15.326 -5.355 1.428 1.00 98.50 345 LEU A O 1
ATOM 2843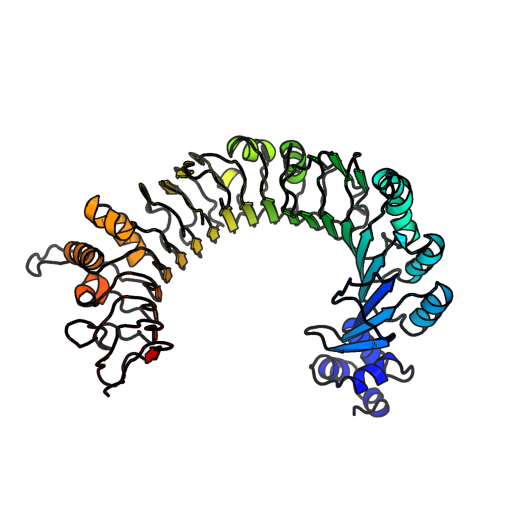 N N . ARG A 1 346 ? 13.154 -4.926 1.775 1.00 98.31 346 ARG A N 1
ATOM 2844 C CA . ARG A 1 346 ? 12.631 -5.757 0.682 1.00 98.31 346 ARG A CA 1
ATOM 2845 C C . ARG A 1 346 ? 11.986 -4.927 -0.417 1.00 98.31 346 ARG A C 1
ATOM 2847 O O . ARG A 1 346 ? 12.106 -5.281 -1.586 1.00 98.31 346 ARG A O 1
ATOM 2854 N N . THR A 1 347 ? 11.328 -3.832 -0.046 1.00 98.62 347 THR A N 1
ATOM 2855 C CA . THR A 1 347 ? 10.605 -2.971 -0.984 1.00 98.62 347 THR A CA 1
ATOM 2856 C C . THR A 1 347 ? 11.059 -1.529 -0.837 1.00 98.62 347 THR A C 1
ATOM 2858 O O . THR A 1 347 ? 10.949 -0.950 0.246 1.00 98.62 347 THR A O 1
ATOM 2861 N N . LEU A 1 348 ? 11.499 -0.937 -1.945 1.00 98.12 348 LEU A N 1
ATOM 2862 C CA . LEU A 1 348 ? 11.724 0.497 -2.075 1.00 98.12 348 LEU A CA 1
ATOM 2863 C C . LEU A 1 348 ? 10.793 1.055 -3.150 1.00 98.12 348 LEU A C 1
ATOM 2865 O O . LEU A 1 348 ? 10.890 0.692 -4.322 1.00 98.12 348 LEU A O 1
ATOM 2869 N N . ASN A 1 349 ? 9.885 1.939 -2.751 1.00 97.44 349 ASN A N 1
ATOM 2870 C CA . ASN A 1 349 ? 8.959 2.601 -3.655 1.00 97.44 349 ASN A CA 1
ATOM 2871 C C . ASN A 1 349 ? 9.214 4.108 -3.666 1.00 97.44 349 ASN A C 1
ATOM 2873 O O . ASN A 1 349 ? 8.862 4.810 -2.719 1.00 97.44 349 ASN A O 1
ATOM 2877 N N . LEU A 1 350 ? 9.803 4.583 -4.760 1.00 94.62 350 LEU A N 1
ATOM 2878 C CA . LEU A 1 350 ? 10.042 5.993 -5.062 1.00 94.62 350 LEU A CA 1
ATOM 2879 C C . LEU A 1 350 ? 9.265 6.413 -6.317 1.00 94.62 350 LEU A C 1
ATOM 2881 O O . LEU A 1 350 ? 9.729 7.239 -7.109 1.00 94.62 350 LEU A O 1
ATOM 2885 N N . GLN A 1 351 ? 8.086 5.817 -6.527 1.00 90.69 351 GLN A N 1
ATOM 2886 C CA . GLN A 1 351 ? 7.165 6.256 -7.564 1.00 90.69 351 GLN A CA 1
ATOM 2887 C C . GLN A 1 351 ? 6.838 7.732 -7.327 1.00 90.69 351 GLN A C 1
ATOM 2889 O O . GLN A 1 351 ? 6.195 8.109 -6.344 1.00 90.69 351 GLN A O 1
ATOM 2894 N N . ALA A 1 352 ? 7.267 8.580 -8.245 1.00 78.81 352 ALA A N 1
ATOM 2895 C CA . ALA A 1 352 ? 7.091 10.015 -8.148 1.00 78.81 352 ALA A CA 1
ATOM 2896 C C . ALA A 1 352 ? 7.101 10.600 -9.551 1.00 78.81 352 ALA A C 1
ATOM 2898 O O . ALA A 1 352 ? 7.669 10.025 -10.467 1.00 78.81 352 ALA A O 1
ATOM 2899 N N . LYS A 1 353 ? 6.486 11.764 -9.749 1.00 69.44 353 LYS A N 1
ATOM 2900 C CA . LYS A 1 353 ? 6.437 12.380 -11.080 1.00 69.44 353 LYS A CA 1
ATOM 2901 C C . LYS A 1 353 ? 7.684 13.190 -11.448 1.00 69.44 353 LYS A C 1
ATOM 2903 O O . LYS A 1 353 ? 7.534 14.132 -12.226 1.00 69.44 353 LYS A O 1
ATOM 2908 N N . ARG A 1 354 ? 8.863 12.945 -10.830 1.00 80.00 354 ARG A N 1
ATOM 2909 C CA . ARG A 1 354 ? 10.020 13.872 -10.952 1.00 80.00 354 ARG A CA 1
ATOM 2910 C C . ARG A 1 354 ? 11.365 13.527 -10.273 1.00 80.00 354 ARG A C 1
ATOM 2912 O O . ARG A 1 354 ? 12.191 14.431 -10.132 1.00 80.00 354 ARG A O 1
ATOM 2919 N N . LEU A 1 355 ? 11.635 12.284 -9.868 1.00 89.62 355 LEU A N 1
ATOM 2920 C CA . LEU A 1 355 ? 12.982 11.880 -9.426 1.00 89.62 355 LEU A CA 1
ATOM 2921 C C . LEU A 1 355 ? 13.960 12.006 -10.600 1.00 89.62 355 LEU A C 1
ATOM 2923 O O . LEU A 1 355 ? 13.805 11.303 -11.603 1.00 89.62 355 LEU A O 1
ATOM 2927 N N . ILE A 1 356 ? 14.955 12.884 -10.468 1.00 89.31 356 ILE A N 1
ATOM 2928 C CA . ILE A 1 356 ? 15.972 13.114 -11.507 1.00 89.31 356 ILE A CA 1
ATOM 2929 C C . ILE A 1 356 ? 17.265 12.334 -11.259 1.00 89.31 356 ILE A C 1
ATOM 2931 O O . ILE A 1 356 ? 17.977 12.006 -12.207 1.00 89.31 356 ILE A O 1
ATOM 2935 N N . SER A 1 357 ? 17.555 12.017 -9.998 1.00 91.00 357 SER A N 1
ATOM 2936 C CA . SER A 1 357 ? 18.815 11.425 -9.549 1.00 91.00 357 SER A CA 1
ATOM 2937 C C . SER A 1 357 ? 18.519 10.327 -8.538 1.00 91.00 357 SER A C 1
ATOM 2939 O O . SER A 1 357 ? 17.803 10.577 -7.570 1.00 91.00 357 SER A O 1
ATOM 2941 N N . PHE A 1 358 ? 19.049 9.129 -8.773 1.00 93.81 358 PHE A N 1
ATOM 2942 C CA . PHE A 1 358 ? 18.894 7.969 -7.896 1.00 93.81 358 PHE A CA 1
ATOM 2943 C C . PHE A 1 358 ? 20.266 7.348 -7.651 1.00 93.81 358 PHE A C 1
ATOM 2945 O O . PHE A 1 358 ? 20.941 6.979 -8.610 1.00 93.81 358 PHE A O 1
ATOM 2952 N N . ASN A 1 359 ? 20.681 7.238 -6.390 1.00 94.62 359 ASN A N 1
ATOM 2953 C CA . ASN A 1 359 ? 21.901 6.544 -5.998 1.00 94.62 359 ASN A CA 1
ATOM 2954 C C . ASN A 1 359 ? 21.795 5.982 -4.571 1.00 94.62 359 ASN A C 1
ATOM 2956 O O . ASN A 1 359 ? 21.655 6.737 -3.601 1.00 94.62 359 ASN A O 1
ATOM 2960 N N . VAL A 1 360 ? 21.951 4.667 -4.451 1.00 94.75 360 VAL A N 1
ATOM 2961 C CA . VAL A 1 360 ? 22.104 3.948 -3.184 1.00 94.75 360 VAL A CA 1
ATOM 2962 C C . VAL A 1 360 ? 23.528 3.405 -3.136 1.00 94.75 360 VAL A C 1
ATOM 2964 O O . VAL A 1 360 ? 23.932 2.691 -4.045 1.00 94.75 360 VAL A O 1
ATOM 2967 N N . ILE A 1 361 ? 24.267 3.736 -2.076 1.00 94.75 361 ILE A N 1
ATOM 2968 C CA . ILE A 1 361 ? 25.688 3.372 -1.927 1.00 94.75 361 ILE A CA 1
ATOM 2969 C C . ILE A 1 361 ? 25.900 2.127 -1.057 1.00 94.75 361 ILE A C 1
ATOM 2971 O O . ILE A 1 361 ? 26.978 1.535 -1.070 1.00 94.75 361 ILE A O 1
ATOM 2975 N N . LYS A 1 362 ? 24.893 1.747 -0.260 1.00 95.25 362 LYS A N 1
ATOM 2976 C CA . LYS A 1 362 ? 24.886 0.534 0.566 1.00 95.25 362 LYS A CA 1
ATOM 2977 C C . LYS A 1 362 ? 23.447 0.133 0.888 1.00 95.25 362 LYS A C 1
ATOM 2979 O O . LYS A 1 362 ? 22.607 0.996 1.127 1.00 95.25 362 LYS A O 1
ATOM 2984 N N . GLY A 1 363 ? 23.157 -1.162 0.908 1.00 94.50 363 GLY A N 1
ATOM 2985 C CA . GLY A 1 363 ? 21.794 -1.672 1.030 1.00 94.50 363 GLY A CA 1
ATOM 2986 C C . GLY A 1 363 ? 21.737 -3.200 1.071 1.00 94.50 363 GLY A C 1
ATOM 2987 O O . GLY A 1 363 ? 22.773 -3.837 1.269 1.00 94.50 363 GLY A O 1
ATOM 2988 N N . PRO A 1 364 ? 20.540 -3.793 0.925 1.00 95.56 364 PRO A N 1
ATOM 2989 C CA . PRO A 1 364 ? 20.392 -5.241 0.808 1.00 95.56 364 PRO A CA 1
ATOM 2990 C C . PRO A 1 364 ? 20.993 -5.747 -0.512 1.00 95.56 364 PRO A C 1
ATOM 2992 O O . PRO A 1 364 ? 20.773 -5.135 -1.554 1.00 95.56 364 PRO A O 1
ATOM 2995 N N . SER A 1 365 ? 21.682 -6.893 -0.490 1.00 94.12 365 SER A N 1
ATOM 2996 C CA . SER A 1 365 ? 22.181 -7.531 -1.722 1.00 94.12 365 SER A CA 1
ATOM 2997 C C . SER A 1 365 ? 21.037 -7.972 -2.643 1.00 94.12 365 SER A C 1
ATOM 2999 O O . SER A 1 365 ? 21.145 -7.854 -3.860 1.00 94.12 365 SER A O 1
ATOM 3001 N N . TYR A 1 366 ? 19.924 -8.432 -2.062 1.00 95.25 366 TYR A N 1
ATOM 3002 C CA . TYR A 1 366 ? 18.717 -8.840 -2.780 1.00 95.25 366 TYR A CA 1
ATOM 3003 C C . TYR A 1 366 ? 17.547 -7.930 -2.415 1.00 95.25 366 TYR A C 1
ATOM 3005 O O . TYR A 1 366 ? 17.150 -7.863 -1.247 1.00 95.25 366 TYR A O 1
ATOM 3013 N N . LEU A 1 367 ? 16.965 -7.268 -3.412 1.00 96.88 367 LEU A N 1
ATOM 3014 C CA . LEU A 1 367 ? 15.786 -6.426 -3.233 1.00 96.88 367 LEU A CA 1
ATOM 3015 C C . LEU A 1 367 ? 14.592 -7.052 -3.957 1.00 96.88 367 LEU A C 1
ATOM 3017 O O . LEU A 1 367 ? 14.625 -7.275 -5.161 1.00 96.88 367 LEU A O 1
ATOM 3021 N N . PHE A 1 368 ? 13.498 -7.305 -3.241 1.00 98.19 368 PHE A N 1
ATOM 3022 C CA . PHE A 1 368 ? 12.318 -7.906 -3.863 1.00 98.19 368 PHE A CA 1
ATOM 3023 C C . PHE A 1 368 ? 11.666 -6.955 -4.874 1.00 98.19 368 PHE A C 1
ATOM 3025 O O . PHE A 1 368 ? 11.310 -7.361 -5.978 1.00 98.19 368 PHE A O 1
ATOM 3032 N N . LYS A 1 369 ? 11.514 -5.674 -4.517 1.00 98.50 369 LYS A N 1
ATOM 3033 C CA . LYS A 1 369 ? 10.884 -4.688 -5.398 1.00 98.50 369 LYS A CA 1
ATOM 3034 C C . LYS A 1 369 ? 11.534 -3.312 -5.309 1.00 98.50 369 LYS A C 1
ATOM 3036 O O . LYS A 1 369 ? 11.625 -2.731 -4.227 1.00 98.50 369 LYS A O 1
ATOM 3041 N N . LEU A 1 370 ? 11.868 -2.763 -6.474 1.00 97.88 370 LEU A N 1
ATOM 3042 C CA . LEU A 1 370 ? 12.249 -1.370 -6.678 1.00 97.88 370 LEU A CA 1
ATOM 3043 C C . LEU A 1 370 ? 11.274 -0.704 -7.650 1.00 97.88 370 LEU A C 1
ATOM 3045 O O . LEU A 1 370 ? 11.196 -1.077 -8.820 1.00 97.88 370 LEU A O 1
ATOM 3049 N N . ASP A 1 371 ? 10.529 0.288 -7.169 1.00 97.56 371 ASP A N 1
ATOM 3050 C CA . ASP A 1 371 ? 9.610 1.070 -7.997 1.00 97.56 371 ASP A CA 1
ATOM 3051 C C . ASP A 1 371 ? 10.131 2.495 -8.184 1.00 97.56 371 ASP A C 1
ATOM 3053 O O . ASP A 1 371 ? 10.135 3.289 -7.244 1.00 97.56 371 ASP A O 1
ATOM 3057 N N . LEU A 1 372 ? 10.573 2.799 -9.403 1.00 95.69 372 LEU A N 1
ATOM 3058 C CA . LEU A 1 372 ? 11.014 4.120 -9.851 1.00 95.69 372 LEU A CA 1
ATOM 3059 C C . LEU A 1 372 ? 10.135 4.611 -11.013 1.00 95.69 372 LEU A C 1
ATOM 3061 O O . LEU A 1 372 ? 10.603 5.378 -11.861 1.00 95.69 372 LEU A O 1
ATOM 3065 N N . SER A 1 373 ? 8.881 4.162 -11.088 1.00 94.81 373 SER A N 1
ATOM 3066 C CA . SER A 1 373 ? 7.970 4.551 -12.163 1.00 94.81 373 SER A CA 1
ATOM 3067 C C . SER A 1 373 ? 7.536 6.020 -12.082 1.00 94.81 373 SER A C 1
ATOM 3069 O O . SER A 1 373 ? 7.533 6.636 -11.014 1.00 94.81 373 SER A O 1
ATOM 3071 N N . TYR A 1 374 ? 7.124 6.557 -13.234 1.00 92.12 374 TYR A N 1
ATOM 3072 C CA . TYR A 1 374 ? 6.642 7.926 -13.453 1.00 92.12 374 TYR A CA 1
ATOM 3073 C C . TYR A 1 374 ? 7.675 9.048 -13.278 1.00 92.12 374 TYR A C 1
ATOM 3075 O O . TYR A 1 374 ? 7.305 10.218 -13.267 1.00 92.12 374 TYR A O 1
ATOM 3083 N N . ASN A 1 375 ? 8.962 8.741 -13.218 1.00 91.19 375 ASN A N 1
ATOM 3084 C CA . ASN A 1 375 ? 10.037 9.695 -12.981 1.00 91.19 375 ASN A CA 1
ATOM 3085 C C . ASN A 1 375 ? 10.657 10.278 -14.271 1.00 91.19 375 ASN A C 1
ATOM 3087 O O . ASN A 1 375 ? 10.234 10.000 -15.393 1.00 91.19 375 ASN A O 1
ATOM 3091 N N . ASN A 1 376 ? 11.673 11.136 -14.107 1.00 85.56 376 ASN A N 1
ATOM 3092 C CA . ASN A 1 376 ? 12.426 11.737 -15.212 1.00 85.56 376 ASN A CA 1
ATOM 3093 C C . ASN A 1 376 ? 13.935 11.504 -15.013 1.00 85.56 376 ASN A C 1
ATOM 3095 O O . ASN A 1 376 ? 14.629 12.417 -14.559 1.00 85.56 376 ASN A O 1
ATOM 3099 N N . PRO A 1 377 ? 14.434 10.285 -15.283 1.00 84.88 377 PRO A N 1
ATOM 3100 C CA . PRO A 1 377 ? 15.798 9.894 -14.949 1.00 84.88 377 PRO A CA 1
ATOM 3101 C C . PRO A 1 377 ? 16.824 10.696 -15.754 1.00 84.88 377 PRO A C 1
ATOM 3103 O O . PRO A 1 377 ? 16.887 10.594 -16.979 1.00 84.88 377 PRO A O 1
ATOM 3106 N N . VAL A 1 378 ? 17.651 11.470 -15.049 1.00 83.12 378 VAL A N 1
ATOM 3107 C CA . VAL A 1 378 ? 18.814 12.173 -15.615 1.00 83.12 378 VAL A CA 1
ATOM 3108 C C . VAL A 1 378 ? 20.112 11.504 -15.163 1.00 83.12 378 VAL A C 1
ATOM 3110 O O . VAL A 1 378 ? 21.012 11.311 -15.970 1.00 83.12 378 VAL A O 1
ATOM 3113 N N . SER A 1 379 ? 20.206 11.129 -13.885 1.00 84.25 379 SER A N 1
ATOM 3114 C CA . SER A 1 379 ? 21.413 10.562 -13.269 1.00 84.25 379 SER A CA 1
ATOM 3115 C C . SER A 1 379 ? 21.048 9.387 -12.364 1.00 84.25 379 SER A C 1
ATOM 3117 O O . SER A 1 379 ? 21.072 9.477 -11.136 1.00 84.25 379 SER A O 1
ATOM 3119 N N . TYR A 1 380 ? 20.601 8.289 -12.970 1.00 89.56 380 TYR A N 1
ATOM 3120 C CA . TYR A 1 380 ? 20.350 7.053 -12.230 1.00 89.56 380 TYR A CA 1
ATOM 3121 C C . TYR A 1 380 ? 21.636 6.249 -12.152 1.00 89.56 380 TYR A C 1
ATOM 3123 O O . TYR A 1 380 ? 22.298 6.033 -13.163 1.00 89.56 380 TYR A O 1
ATOM 3131 N N . LYS A 1 381 ? 21.966 5.803 -10.946 1.00 88.69 381 LYS A N 1
ATOM 3132 C CA . LYS A 1 381 ? 23.098 4.935 -10.667 1.00 88.69 381 LYS A CA 1
ATOM 3133 C C . LYS A 1 381 ? 22.598 3.689 -9.966 1.00 88.69 381 LYS A C 1
ATOM 3135 O O . LYS A 1 381 ? 22.068 3.748 -8.856 1.00 88.69 381 LYS A O 1
ATOM 3140 N N . PHE A 1 382 ? 22.764 2.565 -10.645 1.00 83.19 382 PHE A N 1
ATOM 3141 C CA . PHE A 1 382 ? 22.582 1.242 -10.070 1.00 83.19 382 PHE A CA 1
ATOM 3142 C C . PHE A 1 382 ? 23.972 0.683 -9.785 1.00 83.19 382 PHE A C 1
ATOM 3144 O O . PHE A 1 382 ? 24.487 -0.157 -10.520 1.00 83.19 382 PHE A O 1
ATOM 3151 N N . ASP A 1 383 ? 24.617 1.236 -8.757 1.00 71.31 383 ASP A N 1
ATOM 3152 C CA . ASP A 1 383 ? 25.922 0.762 -8.305 1.00 71.31 383 ASP A CA 1
ATOM 3153 C C . ASP A 1 383 ? 25.802 -0.708 -7.844 1.00 71.31 383 ASP A C 1
ATOM 3155 O O . ASP A 1 383 ? 24.703 -1.227 -7.625 1.00 71.31 383 ASP A O 1
ATOM 3159 N N . ASN A 1 384 ? 26.929 -1.398 -7.637 1.00 70.38 384 ASN A N 1
ATOM 3160 C CA . ASN A 1 384 ? 26.980 -2.795 -7.166 1.00 70.38 384 ASN A CA 1
ATOM 3161 C C . ASN A 1 384 ? 26.402 -3.025 -5.748 1.00 70.38 384 ASN A C 1
ATOM 3163 O O . ASN A 1 384 ? 26.699 -4.033 -5.120 1.00 70.38 384 ASN A O 1
ATOM 3167 N N . THR A 1 385 ? 25.584 -2.108 -5.231 1.00 84.12 385 THR A N 1
ATOM 3168 C CA . THR A 1 385 ? 24.824 -2.292 -3.995 1.00 84.12 385 THR A CA 1
ATOM 3169 C C . THR A 1 385 ? 23.812 -3.424 -4.108 1.00 84.12 385 THR A C 1
ATOM 3171 O O . THR A 1 385 ? 23.728 -4.247 -3.203 1.00 84.12 385 THR A O 1
ATOM 3174 N N . PHE A 1 386 ? 23.049 -3.467 -5.202 1.00 91.12 386 PHE A N 1
ATOM 3175 C CA . PHE A 1 386 ? 22.112 -4.555 -5.450 1.00 91.12 386 PHE A CA 1
ATOM 3176 C C . PHE A 1 386 ? 22.804 -5.601 -6.329 1.00 91.12 386 PHE A C 1
ATOM 3178 O O . PHE A 1 386 ? 23.275 -5.313 -7.437 1.00 91.12 386 PHE A O 1
ATOM 3185 N N . GLU A 1 387 ? 22.893 -6.825 -5.828 1.00 91.69 387 GLU A N 1
ATOM 3186 C CA . GLU A 1 387 ? 23.324 -7.976 -6.618 1.00 91.69 387 GLU A CA 1
ATOM 3187 C C . GLU A 1 387 ? 22.171 -8.473 -7.491 1.00 91.69 387 GLU A C 1
ATOM 3189 O O . GLU A 1 387 ? 22.400 -8.869 -8.633 1.00 91.69 387 GLU A O 1
ATOM 3194 N N . GLU A 1 388 ? 20.937 -8.390 -6.981 1.00 92.94 388 GLU A N 1
ATOM 3195 C CA . GLU A 1 388 ? 19.737 -8.849 -7.675 1.00 92.94 388 GLU A CA 1
ATOM 3196 C C . GLU A 1 388 ? 18.472 -8.086 -7.246 1.00 92.94 388 GLU A C 1
ATOM 3198 O O . GLU A 1 388 ? 18.310 -7.718 -6.076 1.00 92.94 388 GLU A O 1
ATOM 3203 N N . ILE A 1 389 ? 17.562 -7.866 -8.203 1.00 96.56 389 ILE A N 1
ATOM 3204 C CA . ILE A 1 389 ? 16.221 -7.321 -7.974 1.00 96.56 389 ILE A CA 1
ATOM 3205 C C . ILE A 1 389 ? 15.164 -8.224 -8.620 1.00 96.56 389 ILE A C 1
ATOM 3207 O O . ILE A 1 389 ? 15.183 -8.419 -9.833 1.00 96.56 389 ILE A O 1
ATOM 3211 N N . SER A 1 390 ? 14.180 -8.706 -7.856 1.00 97.94 390 SER A N 1
ATOM 3212 C CA . SER A 1 390 ? 13.099 -9.517 -8.448 1.00 97.94 390 SER A CA 1
ATOM 3213 C C . SER A 1 390 ? 12.210 -8.677 -9.358 1.00 97.94 390 SER A C 1
ATOM 3215 O O . SER A 1 390 ? 11.931 -9.070 -10.481 1.00 97.94 390 SER A O 1
ATOM 3217 N N . ILE A 1 391 ? 11.770 -7.501 -8.898 1.00 98.62 391 ILE A N 1
ATOM 3218 C CA . ILE A 1 391 ? 10.866 -6.626 -9.655 1.00 98.62 391 ILE A CA 1
ATOM 3219 C C . ILE A 1 391 ? 11.440 -5.214 -9.736 1.00 98.62 391 ILE A C 1
ATOM 3221 O O . ILE A 1 391 ? 11.484 -4.493 -8.734 1.00 98.62 391 ILE A O 1
ATOM 3225 N N . LEU A 1 392 ? 11.810 -4.789 -10.943 1.00 98.19 392 LEU A N 1
ATOM 3226 C CA . LEU A 1 392 ? 12.212 -3.418 -11.241 1.00 98.19 392 LEU A CA 1
ATOM 3227 C C . LEU A 1 392 ? 11.155 -2.735 -12.112 1.00 98.19 392 LEU A C 1
ATOM 3229 O O . LEU A 1 392 ? 10.950 -3.084 -13.277 1.00 98.19 392 LEU A O 1
ATOM 3233 N N . ASN A 1 393 ? 10.505 -1.715 -11.554 1.00 98.12 393 ASN A N 1
ATOM 3234 C CA . ASN A 1 393 ? 9.526 -0.912 -12.274 1.00 98.12 393 ASN A CA 1
ATOM 3235 C C . ASN A 1 393 ? 10.107 0.447 -12.681 1.00 98.12 393 ASN A C 1
ATOM 3237 O O . ASN A 1 393 ? 10.313 1.321 -11.841 1.00 98.12 393 ASN A O 1
ATOM 3241 N N . LEU A 1 394 ? 10.331 0.624 -13.983 1.00 96.75 394 LEU A N 1
ATOM 3242 C CA . LEU A 1 394 ? 10.797 1.859 -14.624 1.00 96.75 394 LEU A CA 1
ATOM 3243 C C . LEU A 1 394 ? 9.729 2.459 -15.550 1.00 96.75 394 LEU A C 1
ATOM 3245 O O . LEU A 1 394 ? 10.045 3.297 -16.392 1.00 96.75 394 LEU A O 1
ATOM 3249 N N . SER A 1 395 ? 8.473 2.026 -15.420 1.00 96.81 395 SER A N 1
ATOM 3250 C CA . SER A 1 395 ? 7.388 2.444 -16.307 1.00 96.81 395 SER A CA 1
ATOM 3251 C C . SER A 1 395 ? 7.197 3.960 -16.295 1.00 96.81 395 SER A C 1
ATOM 3253 O O . SER A 1 395 ? 7.327 4.610 -15.260 1.00 96.81 395 SER A O 1
ATOM 3255 N N . TYR A 1 396 ? 6.829 4.523 -17.441 1.00 94.62 396 TYR A N 1
ATOM 3256 C CA . TYR A 1 396 ? 6.569 5.944 -17.659 1.00 94.62 396 TYR A CA 1
ATOM 3257 C C . TYR A 1 396 ? 7.788 6.858 -17.459 1.00 94.62 396 TYR A C 1
ATOM 3259 O O . TYR A 1 396 ? 7.631 8.072 -17.327 1.00 94.62 396 TYR A O 1
ATOM 3267 N N . ASN A 1 397 ? 9.000 6.301 -17.540 1.00 93.56 397 ASN A N 1
ATOM 3268 C CA . ASN A 1 397 ? 10.255 7.049 -17.606 1.00 93.56 397 ASN A CA 1
ATOM 3269 C C . ASN A 1 397 ? 10.635 7.294 -19.078 1.00 93.56 397 ASN A C 1
ATOM 3271 O O . ASN A 1 397 ? 11.398 6.534 -19.671 1.00 93.56 397 ASN A O 1
ATOM 3275 N N . ARG A 1 398 ? 10.086 8.356 -19.686 1.00 89.88 398 ARG A N 1
ATOM 3276 C CA . ARG A 1 398 ? 10.067 8.592 -21.154 1.00 89.88 398 ARG A CA 1
ATOM 3277 C C . ARG A 1 398 ? 11.416 8.628 -21.887 1.00 89.88 398 ARG A C 1
ATOM 3279 O O . ARG A 1 398 ? 11.429 8.613 -23.113 1.00 89.88 398 ARG A O 1
ATOM 3286 N N . SER A 1 399 ? 12.524 8.779 -21.174 1.00 86.88 399 SER A N 1
ATOM 3287 C CA . SER A 1 399 ? 13.860 8.892 -21.763 1.00 86.88 399 SER A CA 1
ATOM 3288 C C . SER A 1 399 ? 14.797 7.763 -21.350 1.00 86.88 399 SER A C 1
ATOM 3290 O O . SER A 1 399 ? 15.919 7.743 -21.843 1.00 86.88 399 SER A O 1
ATOM 3292 N N . ILE A 1 400 ? 14.378 6.819 -20.492 1.00 90.19 400 ILE A N 1
ATOM 3293 C CA . ILE A 1 400 ? 15.314 5.920 -19.798 1.00 90.19 400 ILE A CA 1
ATOM 3294 C C . ILE A 1 400 ? 16.227 5.140 -20.752 1.00 90.19 400 ILE A C 1
ATOM 3296 O O . ILE A 1 400 ? 17.440 5.221 -20.599 1.00 90.19 400 ILE A O 1
ATOM 3300 N N . LEU A 1 401 ? 15.685 4.457 -21.770 1.00 90.12 401 LEU A N 1
ATOM 3301 C CA . LEU A 1 401 ? 16.518 3.718 -22.729 1.00 90.12 401 LEU A CA 1
ATOM 3302 C C . LEU A 1 401 ? 17.278 4.655 -23.670 1.00 90.12 401 LEU A C 1
ATOM 3304 O O . LEU A 1 401 ? 18.462 4.440 -23.911 1.00 90.12 401 LEU A O 1
ATOM 3308 N N . SER A 1 402 ? 16.633 5.730 -24.138 1.00 88.69 402 SER A N 1
ATOM 3309 C CA . SER A 1 402 ? 17.287 6.705 -25.018 1.00 88.69 402 SER A CA 1
ATOM 3310 C C . SER A 1 402 ? 18.507 7.370 -24.371 1.00 88.69 402 SER A C 1
ATOM 3312 O O . SER A 1 402 ? 19.517 7.609 -25.027 1.00 88.69 402 SER A O 1
ATOM 3314 N N . SER A 1 403 ? 18.445 7.623 -23.063 1.00 88.25 403 SER A N 1
ATOM 3315 C CA . SER A 1 403 ? 19.539 8.200 -22.286 1.00 88.25 403 SER A CA 1
ATOM 3316 C C . SER A 1 403 ? 20.718 7.240 -22.144 1.00 88.25 403 SER A C 1
ATOM 3318 O O . SER A 1 403 ? 21.851 7.705 -22.055 1.00 88.25 403 SER A O 1
ATOM 3320 N N . ILE A 1 404 ? 20.486 5.921 -22.149 1.00 89.06 404 ILE A N 1
ATOM 3321 C CA . ILE A 1 404 ? 21.562 4.940 -21.977 1.00 89.06 404 ILE A CA 1
ATOM 3322 C C . ILE A 1 404 ? 22.589 5.051 -23.100 1.00 89.06 404 ILE A C 1
ATOM 3324 O O . ILE A 1 404 ? 23.764 5.257 -22.816 1.00 89.06 404 ILE A O 1
ATOM 3328 N N . TYR A 1 405 ? 22.172 4.971 -24.364 1.00 84.50 405 TYR A N 1
ATOM 3329 C CA . TYR A 1 405 ? 23.136 5.043 -25.467 1.00 84.50 405 TYR A CA 1
ATOM 3330 C C . TYR A 1 405 ? 23.589 6.479 -25.762 1.00 84.50 405 TYR A C 1
ATOM 3332 O O . TYR A 1 405 ? 24.731 6.678 -26.161 1.00 84.50 405 TYR A O 1
ATOM 3340 N N . ARG A 1 406 ? 22.738 7.497 -25.547 1.00 86.75 406 ARG A N 1
ATOM 3341 C CA . ARG A 1 406 ? 23.107 8.905 -25.807 1.00 86.75 406 ARG A CA 1
ATOM 3342 C C . ARG A 1 406 ? 24.166 9.440 -24.851 1.00 86.75 406 ARG A C 1
ATOM 3344 O O . ARG A 1 406 ? 24.931 10.315 -25.241 1.00 86.75 406 ARG A O 1
ATOM 3351 N N . PHE A 1 407 ? 24.187 8.944 -23.615 1.00 86.44 407 PHE A N 1
ATOM 3352 C CA . PHE A 1 407 ? 25.103 9.402 -22.568 1.00 86.44 407 PHE A CA 1
ATOM 3353 C C . PHE A 1 407 ? 26.068 8.304 -22.092 1.00 86.44 407 PHE A C 1
ATOM 3355 O O . PHE A 1 407 ? 26.652 8.444 -21.022 1.00 86.44 407 PHE A O 1
ATOM 3362 N N . ASP A 1 408 ? 26.223 7.220 -22.864 1.00 85.50 408 ASP A N 1
ATOM 3363 C CA . ASP A 1 408 ? 27.128 6.093 -22.566 1.00 85.50 408 ASP A CA 1
ATOM 3364 C C . ASP A 1 408 ? 26.895 5.467 -21.167 1.00 85.50 408 ASP A C 1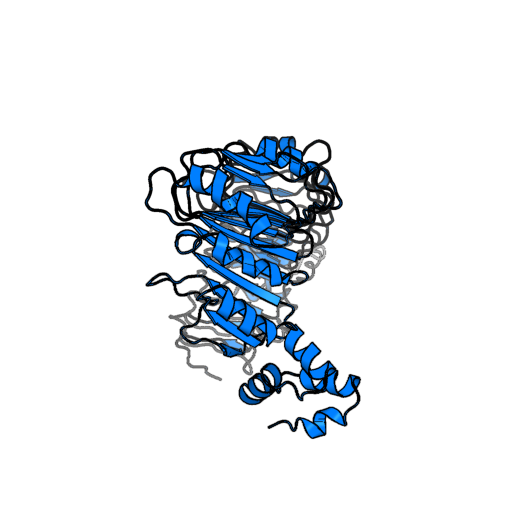
ATOM 3366 O O . ASP A 1 408 ? 27.812 5.032 -20.473 1.00 85.50 408 ASP A O 1
ATOM 3370 N N . LEU A 1 409 ? 25.632 5.392 -20.725 1.00 88.19 409 LEU A N 1
ATOM 3371 C CA . LEU A 1 409 ? 25.232 4.862 -19.411 1.00 88.19 409 LEU A CA 1
ATOM 3372 C C . LEU A 1 409 ? 24.986 3.344 -19.446 1.00 88.19 409 LEU A C 1
ATOM 3374 O O . LEU A 1 409 ? 24.033 2.848 -18.841 1.00 88.19 409 LEU A O 1
ATOM 3378 N N . PHE A 1 410 ? 25.824 2.584 -20.156 1.00 87.94 410 PHE A N 1
ATOM 3379 C CA . PHE A 1 410 ? 25.613 1.141 -20.364 1.00 87.94 410 PHE A CA 1
ATOM 3380 C C . PHE A 1 410 ? 25.633 0.309 -19.078 1.00 87.94 410 PHE A C 1
ATOM 3382 O O . PHE A 1 410 ? 24.973 -0.720 -19.026 1.00 87.94 410 PHE A O 1
ATOM 3389 N N . HIS A 1 411 ? 26.251 0.804 -18.004 1.00 86.88 411 HIS A N 1
ATOM 3390 C CA . HIS A 1 411 ? 26.148 0.191 -16.676 1.00 86.88 411 HIS A CA 1
ATOM 3391 C C . HIS A 1 411 ? 24.688 0.040 -16.196 1.00 86.88 411 HIS A C 1
ATOM 3393 O O . HIS A 1 411 ? 24.369 -0.900 -15.471 1.00 86.88 411 HIS A O 1
ATOM 3399 N N . ILE A 1 412 ? 23.780 0.935 -16.616 1.00 90.12 412 ILE A N 1
ATOM 3400 C CA . ILE A 1 412 ? 22.343 0.812 -16.337 1.00 90.12 412 ILE A CA 1
ATOM 3401 C C . ILE A 1 412 ? 21.756 -0.360 -17.125 1.00 90.12 412 ILE A C 1
ATOM 3403 O O . ILE A 1 412 ? 21.008 -1.147 -16.555 1.00 90.12 412 ILE A O 1
ATOM 3407 N N . ALA A 1 413 ? 22.094 -0.493 -18.413 1.00 90.25 413 ALA A N 1
ATOM 3408 C CA . ALA A 1 413 ? 21.652 -1.623 -19.231 1.00 90.25 413 ALA A CA 1
ATOM 3409 C C . ALA A 1 413 ? 22.158 -2.954 -18.656 1.00 90.25 413 ALA A C 1
ATOM 3411 O O . ALA A 1 413 ? 21.361 -3.872 -18.462 1.00 90.25 413 ALA A O 1
ATOM 3412 N N . ASP A 1 414 ? 23.439 -3.024 -18.289 1.00 90.06 414 ASP A N 1
ATOM 3413 C CA . ASP A 1 414 ? 24.032 -4.206 -17.661 1.00 90.06 414 ASP A CA 1
ATOM 3414 C C . ASP A 1 414 ? 23.265 -4.600 -16.395 1.00 90.06 414 ASP A C 1
ATOM 3416 O O . ASP A 1 414 ? 22.926 -5.765 -16.184 1.00 90.06 414 ASP A O 1
ATOM 3420 N N . PHE A 1 415 ? 22.918 -3.617 -15.566 1.00 91.81 415 PHE A N 1
ATOM 3421 C CA . PHE A 1 415 ? 22.134 -3.864 -14.368 1.00 91.81 415 PHE A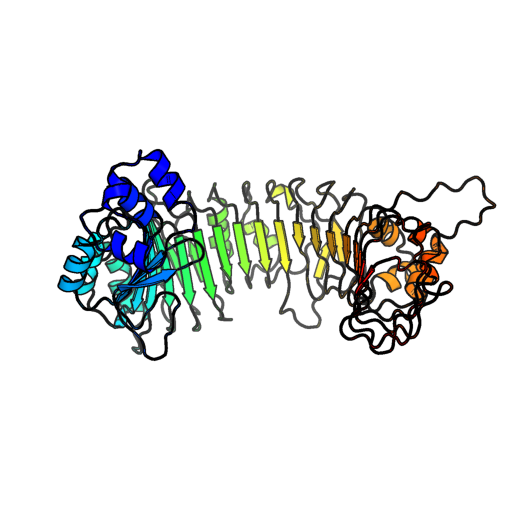 CA 1
ATOM 3422 C C . PHE A 1 415 ? 20.727 -4.390 -14.694 1.00 91.81 415 PHE A C 1
ATOM 3424 O O . PHE A 1 415 ? 20.350 -5.467 -14.229 1.00 91.81 415 PHE A O 1
ATOM 3431 N N . ILE A 1 416 ? 19.944 -3.661 -15.497 1.00 92.94 416 ILE A N 1
ATOM 3432 C CA . ILE A 1 416 ? 18.524 -3.988 -15.710 1.00 92.94 416 ILE A CA 1
ATOM 3433 C C . ILE A 1 416 ? 18.311 -5.275 -16.515 1.00 92.94 416 ILE A C 1
ATOM 3435 O O . ILE A 1 416 ? 17.249 -5.878 -16.392 1.00 92.94 416 ILE A O 1
ATOM 3439 N N . PHE A 1 417 ? 19.282 -5.701 -17.327 1.00 91.75 417 PHE A N 1
ATOM 3440 C CA . PHE A 1 417 ? 19.171 -6.933 -18.112 1.00 91.75 417 PHE A CA 1
ATOM 3441 C C . PHE A 1 417 ? 19.808 -8.148 -17.429 1.00 91.75 417 PHE A C 1
ATOM 3443 O O . PHE A 1 417 ? 19.333 -9.261 -17.644 1.00 91.75 417 PHE A O 1
ATOM 3450 N N . PHE A 1 418 ? 20.835 -7.985 -16.589 1.00 92.38 418 PHE A N 1
ATOM 3451 C CA . PHE A 1 418 ? 21.539 -9.138 -16.000 1.00 92.38 418 PHE A CA 1
ATOM 3452 C C . PHE A 1 418 ? 21.260 -9.362 -14.511 1.00 92.38 418 PHE A C 1
ATOM 3454 O O . PHE A 1 418 ? 21.490 -10.465 -14.015 1.00 92.38 418 PHE A O 1
ATOM 3461 N N . LYS A 1 419 ? 20.728 -8.366 -13.794 1.00 94.19 419 LYS A N 1
ATOM 3462 C CA . LYS A 1 419 ? 20.449 -8.456 -12.348 1.00 94.19 419 LYS A CA 1
ATOM 3463 C C . LYS A 1 419 ? 18.962 -8.394 -11.989 1.00 94.19 419 LYS A C 1
ATOM 3465 O O . LYS A 1 419 ? 18.634 -8.321 -10.809 1.00 94.19 419 LYS A O 1
ATOM 3470 N N . VAL A 1 420 ? 18.066 -8.414 -12.976 1.00 96.94 420 VAL A N 1
ATOM 3471 C CA . VAL A 1 420 ? 16.616 -8.276 -12.767 1.00 96.94 420 VAL A CA 1
ATOM 3472 C C . VAL A 1 420 ? 15.865 -9.507 -13.269 1.00 96.94 420 VAL A C 1
ATOM 3474 O O . VAL A 1 420 ? 16.198 -10.041 -14.327 1.00 96.94 420 VAL A O 1
ATOM 3477 N N . GLU A 1 421 ? 14.833 -9.938 -12.538 1.00 97.62 421 GLU A N 1
ATOM 3478 C CA . GLU A 1 421 ? 13.936 -11.026 -12.967 1.00 97.62 421 GLU A CA 1
ATOM 3479 C C . GLU A 1 421 ? 12.680 -10.513 -13.700 1.00 97.62 421 GLU A C 1
ATOM 3481 O O . GLU A 1 421 ? 12.280 -11.068 -14.725 1.00 97.62 421 GLU A O 1
ATOM 3486 N N . GLU A 1 422 ? 12.051 -9.441 -13.216 1.00 98.56 422 GLU A N 1
ATOM 3487 C CA . GLU A 1 422 ? 10.876 -8.807 -13.822 1.00 98.56 422 GLU A CA 1
ATOM 3488 C C . GLU A 1 422 ? 11.144 -7.321 -14.088 1.00 98.56 422 GLU A C 1
ATOM 3490 O O . GLU A 1 422 ? 11.291 -6.518 -13.162 1.00 98.56 422 GLU A O 1
ATOM 3495 N N . LEU A 1 423 ? 11.193 -6.946 -15.369 1.00 98.50 423 LEU A N 1
ATOM 3496 C CA . LEU A 1 423 ? 11.480 -5.582 -15.809 1.00 98.50 423 LEU A CA 1
ATOM 3497 C C . LEU A 1 423 ? 10.249 -4.943 -16.453 1.00 98.50 423 LEU A C 1
ATOM 3499 O O . LEU A 1 423 ? 9.746 -5.413 -17.477 1.00 98.50 423 LEU A O 1
ATOM 3503 N N . HIS A 1 424 ? 9.801 -3.822 -15.887 1.00 98.56 424 HIS A N 1
ATOM 3504 C CA . HIS A 1 424 ? 8.701 -3.033 -16.437 1.00 98.56 424 HIS A CA 1
ATOM 3505 C C . HIS A 1 424 ? 9.198 -1.723 -17.048 1.00 98.56 424 HIS A C 1
ATOM 3507 O O . HIS A 1 424 ? 9.732 -0.860 -16.354 1.00 98.56 424 HIS A O 1
ATOM 3513 N N . LEU A 1 425 ? 8.964 -1.570 -18.349 1.00 97.56 425 LEU A N 1
ATOM 3514 C CA . LEU A 1 425 ? 9.310 -0.418 -19.182 1.00 97.56 425 LEU A CA 1
ATOM 3515 C C . LEU A 1 425 ? 8.077 0.082 -19.961 1.00 97.56 425 LEU A C 1
ATOM 3517 O O . LEU A 1 425 ? 8.178 0.567 -21.093 1.00 97.56 425 LEU A O 1
ATOM 3521 N N . GLN A 1 426 ? 6.892 -0.051 -19.360 1.00 97.62 426 GLN A N 1
ATOM 3522 C CA . GLN A 1 426 ? 5.641 0.399 -19.962 1.00 97.62 426 GLN A CA 1
ATOM 3523 C C . GLN A 1 426 ? 5.654 1.920 -20.149 1.00 97.62 426 GLN A C 1
ATOM 3525 O O . GLN A 1 426 ? 6.006 2.636 -19.217 1.00 97.62 426 GLN A O 1
ATOM 3530 N N . GLY A 1 427 ? 5.210 2.451 -21.291 1.00 96.44 427 GLY A N 1
ATOM 3531 C CA . GLY A 1 427 ? 5.015 3.904 -21.427 1.00 96.44 427 GLY A CA 1
ATOM 3532 C C . GLY A 1 427 ? 6.307 4.727 -21.478 1.00 96.44 427 GLY A C 1
ATOM 3533 O O . GLY A 1 427 ? 6.271 5.937 -21.242 1.00 96.44 427 GLY A O 1
ATOM 3534 N N . CYS A 1 428 ? 7.452 4.096 -21.750 1.00 96.00 428 CYS A N 1
ATOM 3535 C CA . CYS A 1 428 ? 8.775 4.724 -21.726 1.00 96.00 428 CYS A CA 1
ATOM 3536 C C . CYS A 1 428 ? 9.169 5.411 -23.042 1.00 96.00 428 CYS A C 1
ATOM 3538 O O . CYS A 1 428 ? 10.291 5.892 -23.145 1.00 96.00 428 CYS A O 1
ATOM 3540 N N . ASN A 1 429 ? 8.263 5.498 -24.026 1.00 95.44 429 ASN A N 1
ATOM 3541 C CA . ASN A 1 429 ? 8.514 6.093 -25.346 1.00 95.44 429 ASN A CA 1
ATOM 3542 C C . ASN A 1 429 ? 9.651 5.398 -26.131 1.00 95.44 429 ASN A C 1
ATOM 3544 O O . ASN A 1 429 ? 10.307 6.024 -26.958 1.00 95.44 429 ASN A O 1
ATOM 3548 N N . ILE A 1 430 ? 9.849 4.102 -25.889 1.00 95.88 430 ILE A N 1
ATOM 3549 C CA . ILE A 1 430 ? 10.878 3.283 -26.539 1.00 95.88 430 ILE A CA 1
ATOM 3550 C C . ILE A 1 430 ? 10.503 3.060 -28.007 1.00 95.88 430 ILE A C 1
ATOM 3552 O O . ILE A 1 430 ? 9.368 2.670 -28.301 1.00 95.88 430 ILE A O 1
ATOM 3556 N N . ASN A 1 431 ? 11.445 3.278 -28.920 1.00 95.62 431 ASN A N 1
ATOM 3557 C CA . ASN A 1 431 ? 11.313 2.937 -30.336 1.00 95.62 431 ASN A CA 1
ATOM 3558 C C . ASN A 1 431 ? 12.310 1.828 -30.748 1.00 95.62 431 ASN A C 1
ATOM 3560 O O . ASN A 1 431 ? 13.051 1.290 -29.925 1.00 95.62 431 ASN A O 1
ATOM 3564 N N . ASN A 1 432 ? 12.302 1.453 -32.029 1.00 95.00 432 ASN A N 1
ATOM 3565 C CA . ASN A 1 432 ? 13.220 0.443 -32.561 1.00 95.00 432 ASN A CA 1
ATOM 3566 C C . ASN A 1 432 ? 14.694 0.868 -32.503 1.00 95.00 432 ASN A C 1
ATOM 3568 O O . ASN A 1 432 ? 15.532 0.048 -32.140 1.00 95.00 432 ASN A O 1
ATOM 3572 N N . GLU A 1 433 ? 14.991 2.138 -32.786 1.00 94.25 433 GLU A N 1
ATOM 3573 C CA . GLU A 1 433 ? 16.352 2.691 -32.749 1.00 94.25 433 GLU A CA 1
ATOM 3574 C C . GLU A 1 433 ? 16.959 2.588 -31.346 1.00 94.25 433 GLU A C 1
ATOM 3576 O O . GLU A 1 433 ? 18.131 2.254 -31.206 1.00 94.25 433 GLU A O 1
ATOM 3581 N N . ASP A 1 434 ? 16.161 2.813 -30.297 1.00 93.81 434 ASP A N 1
ATOM 3582 C CA . ASP A 1 434 ? 16.626 2.718 -28.915 1.00 93.81 434 ASP A CA 1
ATOM 3583 C C . ASP A 1 434 ? 17.090 1.291 -28.576 1.00 93.81 434 ASP A C 1
ATOM 3585 O O . ASP A 1 434 ? 18.129 1.103 -27.940 1.00 93.81 434 ASP A O 1
ATOM 3589 N N . LEU A 1 435 ? 16.343 0.271 -29.016 1.00 93.94 435 LEU A N 1
ATOM 3590 C CA . LEU A 1 435 ? 16.708 -1.131 -28.794 1.00 93.94 435 LEU A CA 1
ATOM 3591 C C . LEU A 1 435 ? 17.861 -1.588 -29.699 1.00 93.94 435 LEU A C 1
ATOM 3593 O O . LEU A 1 435 ? 18.696 -2.384 -29.269 1.00 93.94 435 LEU A O 1
ATOM 3597 N N . GLU A 1 436 ? 17.932 -1.091 -30.933 1.00 92.75 436 GLU A N 1
ATOM 3598 C CA . GLU A 1 436 ? 19.021 -1.379 -31.875 1.00 92.75 436 GLU A CA 1
ATOM 3599 C C . GLU A 1 436 ? 20.345 -0.740 -31.435 1.00 92.75 436 GLU A C 1
ATOM 3601 O O . GLU A 1 436 ? 21.401 -1.373 -31.523 1.00 92.75 436 GLU A O 1
ATOM 3606 N N . ALA A 1 437 ? 20.303 0.476 -30.887 1.00 91.12 437 ALA A N 1
ATOM 3607 C CA . ALA A 1 437 ? 21.464 1.139 -30.301 1.00 91.12 437 ALA A CA 1
ATOM 3608 C C . ALA A 1 437 ? 22.007 0.358 -29.095 1.00 91.12 437 ALA A C 1
ATOM 3610 O O . ALA A 1 437 ? 23.217 0.157 -28.981 1.00 91.12 437 ALA A O 1
ATOM 3611 N N . LEU A 1 438 ? 21.118 -0.151 -28.233 1.00 90.31 438 LEU A N 1
ATOM 3612 C CA . LEU A 1 438 ? 21.502 -1.060 -27.151 1.00 90.31 438 LEU A CA 1
ATOM 3613 C C . LEU A 1 438 ? 22.115 -2.350 -27.709 1.00 90.31 438 LEU A C 1
ATOM 3615 O O . LEU A 1 438 ? 23.223 -2.705 -27.324 1.00 90.31 438 LEU A O 1
ATOM 3619 N N . ALA A 1 439 ? 21.451 -3.013 -28.660 1.00 89.38 439 ALA A N 1
ATOM 3620 C CA . ALA A 1 439 ? 21.939 -4.240 -29.296 1.00 89.38 439 ALA A CA 1
ATOM 3621 C C . ALA A 1 439 ? 23.343 -4.083 -29.906 1.00 89.38 439 ALA A C 1
ATOM 3623 O O . ALA A 1 439 ? 24.169 -4.992 -29.815 1.00 89.38 439 ALA A O 1
ATOM 3624 N N . SER A 1 440 ? 23.622 -2.929 -30.512 1.00 88.50 440 SER A N 1
ATOM 3625 C CA . SER A 1 440 ? 24.899 -2.643 -31.171 1.00 88.50 440 SER A CA 1
ATOM 3626 C C . SER A 1 440 ? 26.073 -2.618 -30.189 1.00 88.50 440 SER A C 1
ATOM 3628 O O . SER A 1 440 ? 27.163 -3.061 -30.541 1.00 88.50 440 SER A O 1
ATOM 3630 N N . LYS A 1 441 ? 25.860 -2.183 -28.938 1.00 85.12 441 LYS A N 1
ATOM 3631 C CA . LYS A 1 441 ? 26.899 -2.214 -27.890 1.00 85.12 441 LYS A CA 1
ATOM 3632 C C . LYS A 1 441 ? 27.322 -3.635 -27.522 1.00 85.12 441 LYS A C 1
ATOM 3634 O O . LYS A 1 441 ? 28.494 -3.869 -27.250 1.00 85.12 441 LYS A O 1
ATOM 3639 N N . TYR A 1 442 ? 26.371 -4.565 -27.508 1.00 84.56 442 TYR A N 1
ATOM 3640 C CA . TYR A 1 442 ? 26.596 -5.969 -27.151 1.00 84.56 442 TYR A CA 1
ATOM 3641 C C . TYR A 1 442 ? 26.861 -6.850 -28.379 1.00 84.56 442 TYR A C 1
ATOM 3643 O O . TYR A 1 442 ? 26.794 -8.080 -28.303 1.00 84.56 442 TYR A O 1
ATOM 3651 N N . HIS A 1 443 ? 27.136 -6.234 -29.530 1.00 76.56 443 HIS A N 1
ATOM 3652 C CA . HIS A 1 443 ? 27.534 -6.951 -30.725 1.00 76.56 443 HIS A CA 1
ATOM 3653 C C . HIS A 1 443 ? 29.014 -7.331 -30.615 1.00 76.56 443 HIS A C 1
ATOM 3655 O O . HIS A 1 443 ? 29.896 -6.487 -30.747 1.00 76.56 443 HIS A O 1
ATOM 3661 N N . TYR A 1 444 ? 29.291 -8.609 -30.359 1.00 64.44 444 TYR A N 1
ATOM 3662 C CA . TYR A 1 444 ? 30.645 -9.137 -30.464 1.00 64.44 444 TYR A CA 1
ATOM 3663 C C . TYR A 1 444 ? 30.987 -9.327 -31.937 1.00 64.44 444 TYR A C 1
ATOM 3665 O O . TYR A 1 444 ? 30.317 -10.077 -32.647 1.00 64.44 444 TYR A O 1
ATOM 3673 N N . THR A 1 445 ? 32.071 -8.707 -32.392 1.00 45.88 445 THR A N 1
ATOM 3674 C CA . THR A 1 445 ? 32.776 -9.213 -33.566 1.00 45.88 445 THR A CA 1
ATOM 3675 C C . THR A 1 445 ? 33.370 -10.559 -33.178 1.00 45.88 445 THR A C 1
ATOM 3677 O O . THR A 1 445 ? 34.276 -10.623 -32.352 1.00 45.88 445 THR A O 1
ATOM 3680 N N . THR A 1 446 ? 32.866 -11.634 -33.774 1.00 45.66 446 THR A N 1
ATOM 3681 C CA . THR A 1 446 ? 33.262 -13.041 -33.574 1.00 45.66 446 THR A CA 1
ATOM 3682 C C . THR A 1 446 ? 34.743 -13.359 -33.857 1.00 45.66 446 THR A C 1
ATOM 3684 O O . THR A 1 446 ? 35.109 -14.526 -33.921 1.00 45.66 446 THR A O 1
ATOM 3687 N N . ASN A 1 447 ? 35.601 -12.350 -34.028 1.00 45.81 447 ASN A N 1
ATOM 3688 C CA . ASN A 1 447 ? 36.997 -12.489 -34.436 1.00 45.81 447 ASN A CA 1
ATOM 3689 C C . ASN A 1 447 ? 38.009 -12.176 -33.326 1.00 45.81 447 ASN A C 1
ATOM 3691 O O . ASN A 1 447 ? 39.201 -12.345 -33.563 1.00 45.81 447 ASN A O 1
ATOM 3695 N N . ASP A 1 448 ? 37.574 -11.738 -32.141 1.00 45.66 448 ASP A N 1
ATOM 3696 C CA . ASP A 1 448 ? 38.493 -11.420 -31.047 1.00 45.66 448 ASP A CA 1
ATOM 3697 C C . ASP A 1 448 ? 38.342 -12.441 -29.912 1.00 45.66 448 ASP A C 1
ATOM 3699 O O . ASP A 1 448 ? 37.374 -12.437 -29.151 1.00 45.66 448 ASP A O 1
ATOM 3703 N N . SER A 1 449 ? 39.301 -13.363 -29.805 1.00 46.31 449 SER A N 1
ATOM 3704 C CA . SER A 1 449 ? 39.337 -14.472 -28.835 1.00 46.31 449 SER A CA 1
ATOM 3705 C C . SER A 1 449 ? 39.505 -14.026 -27.372 1.00 46.31 449 SER A C 1
ATOM 3707 O O . SER A 1 449 ? 39.830 -14.834 -26.504 1.00 46.31 449 SER A O 1
ATOM 3709 N N . THR A 1 450 ? 39.324 -12.737 -27.096 1.00 49.06 450 THR A N 1
ATOM 3710 C CA . THR A 1 450 ? 39.524 -12.086 -25.799 1.00 49.06 450 THR A CA 1
ATOM 3711 C C . THR A 1 450 ? 38.216 -11.620 -25.152 1.00 49.06 450 THR A C 1
ATOM 3713 O O . THR A 1 450 ? 38.227 -11.132 -24.021 1.00 49.06 450 THR A O 1
ATOM 3716 N N . THR A 1 451 ? 37.067 -11.788 -25.813 1.00 54.31 451 THR A N 1
ATOM 3717 C CA . THR A 1 451 ? 35.791 -11.278 -25.301 1.00 54.31 451 THR A CA 1
ATOM 3718 C C . THR A 1 451 ? 35.093 -12.266 -24.364 1.00 54.31 451 THR A C 1
ATOM 3720 O O . THR A 1 451 ? 34.654 -13.337 -24.784 1.00 54.31 451 THR A O 1
ATOM 3723 N N . PHE A 1 452 ? 34.961 -11.885 -23.090 1.00 58.88 452 PHE A N 1
ATOM 3724 C CA . PHE A 1 452 ? 34.203 -12.629 -22.082 1.00 58.88 452 PHE A CA 1
ATOM 3725 C C . PHE A 1 452 ? 32.732 -12.813 -22.507 1.00 58.88 452 PHE A C 1
ATOM 3727 O O . PHE A 1 452 ? 32.124 -11.855 -23.001 1.00 58.88 452 PHE A O 1
ATOM 3734 N N . PRO A 1 453 ? 32.138 -14.007 -22.303 1.00 74.19 453 PRO A N 1
ATOM 3735 C CA . PRO A 1 453 ? 30.726 -14.242 -22.597 1.00 74.19 453 PRO A CA 1
ATOM 3736 C C . PRO A 1 453 ? 29.835 -13.314 -21.760 1.00 74.19 453 PRO A C 1
ATOM 3738 O O . PRO A 1 453 ? 30.155 -13.027 -20.604 1.00 74.19 453 PRO A O 1
ATOM 3741 N N . LEU A 1 454 ? 28.707 -12.864 -22.328 1.00 82.12 454 LEU A N 1
ATOM 3742 C CA . LEU A 1 454 ? 27.729 -12.068 -21.577 1.00 82.12 454 LEU A CA 1
ATOM 3743 C C . LEU A 1 454 ? 27.271 -12.829 -20.326 1.00 82.12 454 LEU A C 1
ATOM 3745 O O . LEU A 1 454 ? 27.028 -14.038 -20.411 1.00 82.12 454 LEU A O 1
ATOM 3749 N N . PRO A 1 455 ? 27.078 -12.136 -19.189 1.00 86.19 455 PRO A N 1
ATOM 3750 C CA . PRO A 1 455 ? 26.426 -12.725 -18.028 1.00 86.19 455 PRO A CA 1
ATOM 3751 C C . PRO A 1 455 ? 25.060 -13.297 -18.409 1.00 86.19 455 PRO A C 1
ATOM 3753 O O . PRO A 1 455 ? 24.363 -12.732 -19.248 1.00 86.19 455 PRO A O 1
ATOM 3756 N N . LEU A 1 456 ? 24.649 -14.404 -17.792 1.00 85.56 456 LEU A N 1
ATOM 3757 C CA . LEU A 1 456 ? 23.329 -14.981 -18.048 1.00 85.56 456 LEU A CA 1
ATOM 3758 C C . LEU A 1 456 ? 22.225 -13.991 -17.654 1.00 85.56 456 LEU A C 1
ATOM 3760 O O . LEU A 1 456 ? 22.207 -13.472 -16.539 1.00 85.56 456 LEU A O 1
ATOM 3764 N N . CYS A 1 457 ? 21.285 -13.754 -18.568 1.00 90.62 457 CYS A N 1
ATOM 3765 C CA . CYS A 1 457 ? 20.122 -12.923 -18.294 1.00 90.62 457 CYS A CA 1
ATOM 3766 C C . CYS A 1 457 ? 19.112 -13.681 -17.415 1.00 90.62 457 CYS A C 1
ATOM 3768 O O . CYS A 1 457 ? 18.665 -14.783 -17.752 1.00 90.62 457 CYS A O 1
ATOM 3770 N N . LYS A 1 458 ? 18.726 -13.065 -16.292 1.00 92.56 458 LYS A N 1
ATOM 3771 C CA . LYS A 1 458 ? 17.748 -13.612 -15.336 1.00 92.56 458 LYS A CA 1
ATOM 3772 C C . LYS A 1 458 ? 16.299 -13.225 -15.647 1.00 92.56 458 LYS A C 1
ATOM 3774 O O . LYS A 1 458 ? 15.393 -13.707 -14.974 1.00 92.56 458 LYS A O 1
ATOM 3779 N N . LEU A 1 459 ? 16.062 -12.389 -16.662 1.00 96.94 459 LEU A N 1
ATOM 3780 C CA . LEU A 1 459 ? 14.725 -11.882 -16.962 1.00 96.94 459 LEU A CA 1
ATOM 3781 C C . LEU A 1 459 ? 13.755 -13.015 -17.301 1.00 96.94 459 LEU A C 1
ATOM 3783 O O . LEU A 1 459 ? 13.936 -13.750 -18.270 1.00 96.94 459 LEU A O 1
ATOM 3787 N N . ARG A 1 460 ? 12.687 -13.098 -16.512 1.00 97.88 460 ARG A N 1
ATOM 3788 C CA . ARG A 1 460 ? 11.531 -13.977 -16.692 1.00 97.88 460 ARG A CA 1
ATOM 3789 C C . ARG A 1 460 ? 10.324 -13.232 -17.234 1.00 97.88 460 ARG A C 1
ATOM 3791 O O . ARG A 1 460 ? 9.519 -13.842 -17.941 1.00 97.88 460 ARG A O 1
ATOM 3798 N N . LYS A 1 461 ? 10.187 -11.940 -16.924 1.00 98.56 461 LYS A N 1
ATOM 3799 C CA . LYS A 1 461 ? 9.132 -11.082 -17.473 1.00 98.56 461 LYS A CA 1
ATOM 3800 C C . LYS A 1 461 ? 9.705 -9.768 -17.974 1.00 98.56 461 LYS A C 1
ATOM 3802 O O . LYS A 1 461 ? 10.445 -9.094 -17.259 1.00 98.56 461 LYS A O 1
ATOM 3807 N N . LEU A 1 462 ? 9.298 -9.384 -19.176 1.00 98.50 462 LEU A N 1
ATOM 3808 C CA . LEU A 1 462 ? 9.636 -8.099 -19.768 1.00 98.50 462 LEU A CA 1
ATOM 3809 C C . LEU A 1 462 ? 8.355 -7.412 -20.232 1.00 98.50 462 LEU A C 1
ATOM 3811 O O . LEU A 1 462 ? 7.612 -7.956 -21.045 1.00 98.50 462 LEU A O 1
ATOM 3815 N N . ASN A 1 463 ? 8.085 -6.217 -19.717 1.00 98.69 463 ASN A N 1
ATOM 3816 C CA . ASN A 1 463 ? 6.945 -5.415 -20.143 1.00 98.69 463 ASN A CA 1
ATOM 3817 C C . ASN A 1 463 ? 7.418 -4.193 -20.937 1.00 98.69 463 ASN A C 1
ATOM 3819 O O . ASN A 1 463 ? 8.020 -3.279 -20.376 1.00 98.69 463 ASN A O 1
ATOM 3823 N N . LEU A 1 464 ? 7.104 -4.180 -22.231 1.00 98.19 464 LEU A N 1
ATOM 3824 C CA . LEU A 1 464 ? 7.362 -3.106 -23.194 1.00 98.19 464 LEU A CA 1
ATOM 3825 C C . LEU A 1 464 ? 6.049 -2.516 -23.744 1.00 98.19 464 LEU A C 1
ATOM 3827 O O . LEU A 1 464 ? 6.029 -1.931 -24.831 1.00 98.19 464 LEU A O 1
ATOM 3831 N N . SER A 1 465 ? 4.946 -2.643 -23.007 1.00 98.31 465 SER A N 1
ATOM 3832 C CA . SER A 1 465 ? 3.642 -2.121 -23.424 1.00 98.31 465 SER A CA 1
ATOM 3833 C C . SER A 1 465 ? 3.612 -0.592 -23.536 1.00 98.31 465 SER A C 1
ATOM 3835 O O . SER A 1 465 ? 4.385 0.117 -22.887 1.00 98.31 465 SER A O 1
ATOM 3837 N N . ASN A 1 466 ? 2.691 -0.054 -24.338 1.00 97.69 466 ASN A N 1
ATOM 3838 C CA . ASN A 1 466 ? 2.483 1.389 -24.499 1.00 97.69 466 ASN A CA 1
ATOM 3839 C C . ASN A 1 466 ? 3.760 2.144 -24.937 1.00 97.69 466 ASN A C 1
ATOM 3841 O O . ASN A 1 466 ? 4.097 3.199 -24.398 1.00 97.69 466 ASN A O 1
ATOM 3845 N N . ASN A 1 467 ? 4.515 1.575 -25.878 1.00 97.94 467 ASN A N 1
ATOM 3846 C CA . ASN A 1 467 ? 5.710 2.179 -26.474 1.00 97.94 467 ASN A CA 1
ATOM 3847 C C . ASN A 1 467 ? 5.483 2.457 -27.976 1.00 97.94 467 ASN A C 1
ATOM 3849 O O . ASN A 1 467 ? 4.348 2.498 -28.452 1.00 97.94 467 ASN A O 1
ATOM 3853 N N . LYS A 1 468 ? 6.551 2.732 -28.732 1.00 96.62 468 LYS A N 1
ATOM 3854 C CA . LYS A 1 468 ? 6.512 3.062 -30.168 1.00 96.62 468 LYS A CA 1
ATOM 3855 C C . LYS A 1 468 ? 7.182 1.987 -31.026 1.00 96.62 468 LYS A C 1
ATOM 3857 O O . LYS A 1 468 ? 7.744 2.295 -32.076 1.00 96.62 468 LYS A O 1
ATOM 3862 N N . LEU A 1 469 ? 7.157 0.735 -30.575 1.00 97.38 469 LEU A N 1
ATOM 3863 C CA . LEU A 1 469 ? 7.773 -0.370 -31.304 1.00 97.38 469 LEU A CA 1
ATOM 3864 C C . LEU A 1 469 ? 6.958 -0.703 -32.555 1.00 97.38 469 LEU A C 1
ATOM 3866 O O . LEU A 1 469 ? 5.730 -0.776 -32.511 1.00 97.38 469 LEU A O 1
ATOM 3870 N N . THR A 1 470 ? 7.657 -0.916 -33.665 1.00 96.69 470 THR A N 1
ATOM 3871 C CA . THR A 1 470 ? 7.073 -1.323 -34.955 1.00 96.69 470 THR A CA 1
ATOM 3872 C C . THR A 1 470 ? 7.527 -2.713 -35.394 1.00 96.69 470 THR A C 1
ATOM 3874 O O . THR A 1 470 ? 6.899 -3.318 -36.259 1.00 96.69 470 THR A O 1
ATOM 3877 N N . ASN A 1 471 ? 8.606 -3.223 -34.796 1.00 95.19 471 ASN A N 1
ATOM 3878 C CA . ASN A 1 471 ? 9.154 -4.567 -34.975 1.00 95.19 471 ASN A CA 1
ATOM 3879 C C . ASN A 1 471 ? 10.048 -4.944 -33.773 1.00 95.19 471 ASN A C 1
ATOM 3881 O O . ASN A 1 471 ? 10.208 -4.133 -32.861 1.00 95.19 471 ASN A O 1
ATOM 3885 N N . LEU A 1 472 ? 10.637 -6.139 -33.779 1.00 95.69 472 LEU A N 1
ATOM 3886 C CA . LEU A 1 472 ? 11.591 -6.653 -32.791 1.00 95.69 472 LEU A CA 1
ATOM 3887 C C . LEU A 1 472 ? 12.850 -7.253 -33.449 1.00 95.69 472 LEU A C 1
ATOM 3889 O O . LEU A 1 472 ? 13.429 -8.193 -32.913 1.00 95.69 472 LEU A O 1
ATOM 3893 N N . ARG A 1 473 ? 13.319 -6.734 -34.593 1.00 94.50 473 ARG A N 1
ATOM 3894 C CA . ARG A 1 473 ? 14.530 -7.252 -35.280 1.00 94.50 473 ARG A CA 1
ATOM 3895 C C . ARG A 1 473 ? 15.742 -7.371 -34.351 1.00 94.50 473 ARG A C 1
ATOM 3897 O O . ARG A 1 473 ? 16.492 -8.343 -34.416 1.00 94.50 473 ARG A O 1
ATOM 3904 N N . CYS A 1 474 ? 15.893 -6.412 -33.438 1.00 91.94 474 CYS A N 1
ATOM 3905 C CA . CYS A 1 474 ? 16.955 -6.388 -32.436 1.00 91.94 474 CYS A CA 1
ATOM 3906 C C . CYS A 1 474 ? 16.940 -7.602 -31.493 1.00 91.94 474 CYS A C 1
ATOM 3908 O O . CYS A 1 474 ? 17.985 -7.932 -30.942 1.00 91.94 474 CYS A O 1
ATOM 3910 N N . PHE A 1 475 ? 15.815 -8.314 -31.341 1.00 94.00 475 PHE A N 1
ATOM 3911 C CA . PHE A 1 475 ? 15.745 -9.522 -30.512 1.00 94.00 475 PHE A CA 1
ATOM 3912 C C . PHE A 1 475 ? 16.602 -10.668 -31.068 1.00 94.00 475 PHE A C 1
ATOM 3914 O O . PHE A 1 475 ? 16.941 -11.596 -30.345 1.00 94.00 475 PHE A O 1
ATOM 3921 N N . ASN A 1 476 ? 17.060 -10.567 -32.318 1.00 89.88 476 ASN A N 1
ATOM 3922 C CA . ASN A 1 476 ? 18.027 -11.500 -32.881 1.00 89.88 476 ASN A CA 1
ATOM 3923 C C . ASN A 1 476 ? 19.475 -11.281 -32.393 1.00 89.88 476 ASN A C 1
ATOM 3925 O O . ASN A 1 476 ? 20.350 -12.098 -32.671 1.00 89.88 476 ASN A O 1
ATOM 3929 N N . ASN A 1 477 ? 19.756 -10.173 -31.703 1.00 89.88 477 ASN A N 1
ATOM 3930 C CA . ASN A 1 477 ? 21.087 -9.834 -31.202 1.00 89.88 477 ASN A CA 1
ATOM 3931 C C . ASN A 1 477 ? 21.452 -10.630 -29.933 1.00 89.88 477 ASN A C 1
ATOM 3933 O O . ASN A 1 477 ? 20.576 -11.068 -29.188 1.00 89.88 477 ASN A O 1
ATOM 3937 N N . HIS A 1 478 ? 22.755 -10.765 -29.655 1.00 87.81 478 HIS A N 1
ATOM 3938 C CA . HIS A 1 478 ? 23.296 -11.456 -28.482 1.00 87.81 478 HIS A CA 1
ATOM 3939 C C . HIS A 1 478 ? 22.683 -11.014 -27.147 1.00 87.81 478 HIS A C 1
ATOM 3941 O O . HIS A 1 478 ? 22.353 -11.887 -26.349 1.00 87.81 478 HIS A O 1
ATOM 3947 N N . LEU A 1 479 ? 22.474 -9.710 -26.909 1.00 89.75 479 LEU A N 1
ATOM 3948 C CA . LEU A 1 479 ? 21.867 -9.224 -25.659 1.00 89.75 479 LEU A CA 1
ATOM 3949 C C . LEU A 1 479 ? 20.488 -9.855 -25.422 1.00 89.75 479 LEU A C 1
ATOM 3951 O O . LEU A 1 479 ? 20.215 -10.407 -24.359 1.00 89.75 479 LEU A O 1
ATOM 3955 N N . PHE A 1 480 ? 19.619 -9.771 -26.427 1.00 92.31 480 PHE A N 1
ATOM 3956 C CA . PHE A 1 480 ? 18.225 -10.181 -26.312 1.00 92.31 480 PHE A CA 1
ATOM 3957 C C . PHE A 1 480 ? 18.044 -11.693 -26.463 1.00 92.31 480 PHE A C 1
ATOM 3959 O O . PHE A 1 480 ? 17.208 -12.264 -25.765 1.00 92.31 480 PHE A O 1
ATOM 3966 N N . ARG A 1 481 ? 18.841 -12.371 -27.300 1.00 90.56 481 ARG A N 1
ATOM 3967 C CA . ARG A 1 481 ? 18.864 -13.846 -27.386 1.00 90.56 481 ARG A CA 1
ATOM 3968 C C . ARG A 1 481 ? 19.351 -14.503 -26.093 1.00 90.56 481 ARG A C 1
ATOM 3970 O O . ARG A 1 481 ? 19.064 -15.669 -25.841 1.00 90.56 481 ARG A O 1
ATOM 3977 N N . ASN A 1 482 ? 20.090 -13.770 -25.263 1.00 90.25 482 ASN A N 1
ATOM 3978 C CA . ASN A 1 482 ? 20.542 -14.264 -23.969 1.00 90.25 482 ASN A CA 1
ATOM 3979 C C . ASN A 1 482 ? 19.406 -14.340 -22.925 1.00 90.25 482 ASN A C 1
ATOM 3981 O O . ASN A 1 482 ? 19.583 -14.964 -21.881 1.00 90.25 482 ASN A O 1
ATOM 3985 N N . MET A 1 483 ? 18.218 -13.781 -23.200 1.00 93.69 483 MET A N 1
ATOM 3986 C CA . MET A 1 483 ? 17.030 -13.840 -22.329 1.00 93.69 483 MET A CA 1
ATOM 3987 C C . MET A 1 483 ? 16.328 -15.212 -22.377 1.00 93.69 483 MET A C 1
ATOM 3989 O O . MET A 1 483 ? 15.110 -15.302 -22.520 1.00 93.69 483 MET A O 1
ATOM 3993 N N . LYS A 1 484 ? 17.081 -16.310 -22.251 1.00 93.00 484 LYS A N 1
ATOM 3994 C CA . LYS A 1 484 ? 16.549 -17.685 -22.348 1.00 93.00 484 LYS A CA 1
ATOM 3995 C C . LYS A 1 484 ? 15.555 -18.032 -21.237 1.00 93.00 484 LYS A C 1
ATOM 3997 O O . LYS A 1 484 ? 14.747 -18.942 -21.399 1.00 93.00 484 LYS A O 1
ATOM 4002 N N . SER A 1 485 ? 15.616 -17.314 -20.119 1.00 95.38 485 SER A N 1
ATOM 4003 C CA . SER A 1 485 ? 14.715 -17.457 -18.970 1.00 95.38 485 SER A CA 1
ATOM 4004 C C . SER A 1 485 ? 13.361 -16.762 -19.169 1.00 95.38 485 SER A C 1
ATOM 4006 O O . SER A 1 485 ? 12.485 -16.900 -18.315 1.00 95.38 485 SER A O 1
ATOM 4008 N N . LEU A 1 486 ? 13.179 -16.007 -20.261 1.00 97.62 486 LEU A N 1
ATOM 4009 C CA . LEU A 1 486 ? 11.988 -15.196 -20.492 1.00 97.62 486 LEU A CA 1
ATOM 4010 C C . LEU A 1 486 ? 10.757 -16.088 -20.669 1.00 97.62 486 LEU A C 1
ATOM 4012 O O . LEU A 1 486 ? 10.740 -16.962 -21.526 1.00 97.62 486 LEU A O 1
ATOM 4016 N N . THR A 1 487 ? 9.723 -15.832 -19.868 1.00 98.12 487 THR A N 1
ATOM 4017 C CA . THR A 1 487 ? 8.454 -16.582 -19.857 1.00 98.12 487 THR A CA 1
ATOM 4018 C C . THR A 1 487 ? 7.261 -15.763 -20.332 1.00 98.12 487 THR A C 1
ATOM 4020 O O . THR A 1 487 ? 6.294 -16.324 -20.846 1.00 98.12 487 THR A O 1
ATOM 4023 N N . TYR A 1 488 ? 7.327 -14.439 -20.179 1.00 98.44 488 TYR A N 1
ATOM 4024 C CA . TYR A 1 488 ? 6.260 -13.516 -20.548 1.00 98.44 488 TYR A CA 1
ATOM 4025 C C . TYR A 1 488 ? 6.839 -12.235 -21.145 1.00 98.44 488 TYR A C 1
ATOM 4027 O O . TYR A 1 488 ? 7.746 -11.626 -20.565 1.00 98.44 488 TYR A O 1
ATOM 4035 N N . LEU A 1 489 ? 6.274 -11.811 -22.274 1.00 98.44 489 LEU A N 1
ATOM 4036 C CA . LEU A 1 489 ? 6.635 -10.573 -22.955 1.00 98.44 489 LEU A CA 1
ATOM 4037 C C . LEU A 1 489 ? 5.377 -9.745 -23.248 1.00 98.44 489 LEU A C 1
ATOM 4039 O O . LEU A 1 489 ? 4.511 -10.159 -24.016 1.00 98.44 489 LEU A O 1
ATOM 4043 N N . ASP A 1 490 ? 5.285 -8.558 -22.652 1.00 98.62 490 ASP A N 1
ATOM 4044 C CA . ASP A 1 490 ? 4.183 -7.629 -22.911 1.00 98.62 490 ASP A CA 1
ATOM 4045 C C . ASP A 1 490 ? 4.558 -6.617 -23.992 1.00 98.62 490 ASP A C 1
ATOM 4047 O O . ASP A 1 490 ? 5.485 -5.825 -23.821 1.00 98.62 490 ASP A O 1
ATOM 4051 N N . LEU A 1 491 ? 3.813 -6.627 -25.089 1.00 98.31 491 LEU A N 1
ATOM 4052 C CA . LEU A 1 491 ? 3.962 -5.749 -26.248 1.00 98.31 491 LEU A CA 1
ATOM 4053 C C . LEU A 1 491 ? 2.646 -5.030 -26.571 1.00 98.31 491 LEU A C 1
ATOM 4055 O O . LEU A 1 491 ? 2.478 -4.496 -27.674 1.00 98.31 491 LEU A O 1
ATOM 4059 N N . SER A 1 492 ? 1.702 -5.010 -25.630 1.00 98.12 492 SER A N 1
ATOM 4060 C CA . SER A 1 492 ? 0.399 -4.383 -25.826 1.00 98.12 492 SER A CA 1
ATOM 4061 C C . SER A 1 492 ? 0.527 -2.884 -26.127 1.00 98.12 492 SER A C 1
ATOM 4063 O O . SER A 1 492 ? 1.460 -2.218 -25.675 1.00 98.12 492 SER A O 1
ATOM 4065 N N . PHE A 1 493 ? -0.401 -2.341 -26.916 1.00 97.38 493 PHE A N 1
ATOM 4066 C CA . PHE A 1 493 ? -0.470 -0.913 -27.258 1.00 97.38 493 PHE A CA 1
ATOM 4067 C C . PHE A 1 493 ? 0.824 -0.330 -27.869 1.00 97.38 493 PHE A C 1
ATOM 4069 O O . PHE A 1 493 ? 1.270 0.749 -27.486 1.00 97.38 493 PHE A O 1
ATOM 4076 N N . ASN A 1 494 ? 1.443 -1.041 -28.812 1.00 98.19 494 ASN A N 1
ATOM 4077 C CA . ASN A 1 494 ? 2.558 -0.553 -29.632 1.00 98.19 494 ASN A CA 1
ATOM 4078 C C . ASN A 1 494 ? 2.070 -0.183 -31.054 1.00 98.19 494 ASN A C 1
ATOM 4080 O O . ASN A 1 494 ? 0.873 -0.012 -31.298 1.00 98.19 494 ASN A O 1
ATOM 4084 N N . ALA A 1 495 ? 2.996 -0.002 -32.000 1.00 96.06 495 ALA A N 1
ATOM 4085 C CA . ALA A 1 495 ? 2.730 0.443 -33.369 1.00 96.06 495 ALA A CA 1
ATOM 4086 C C . ALA A 1 495 ? 3.073 -0.630 -34.425 1.00 96.06 495 ALA A C 1
ATOM 4088 O O . ALA A 1 495 ? 3.521 -0.299 -35.525 1.00 96.06 495 ALA A O 1
ATOM 4089 N N . PHE A 1 496 ? 2.880 -1.914 -34.105 1.00 96.69 496 PHE A N 1
ATOM 4090 C CA . PHE A 1 496 ? 3.114 -3.015 -35.046 1.00 96.69 496 PHE A CA 1
ATOM 4091 C C . PHE A 1 496 ? 2.104 -3.001 -36.206 1.00 96.69 496 PHE A C 1
ATOM 4093 O O . PHE A 1 496 ? 0.925 -2.718 -36.002 1.00 96.69 496 PHE A O 1
ATOM 4100 N N . TYR A 1 497 ? 2.566 -3.351 -37.413 1.00 93.25 497 TYR A N 1
ATOM 4101 C CA . TYR A 1 497 ? 1.729 -3.464 -38.623 1.00 93.25 497 TYR A CA 1
ATOM 4102 C C . TYR A 1 497 ? 1.611 -4.905 -39.130 1.00 93.25 497 TYR A C 1
ATOM 4104 O O . TYR A 1 497 ? 0.520 -5.382 -39.439 1.00 93.25 497 TYR A O 1
ATOM 4112 N N . TYR A 1 498 ? 2.739 -5.607 -39.204 1.00 92.81 498 TYR A N 1
ATOM 4113 C CA . TYR A 1 498 ? 2.826 -7.026 -39.530 1.00 92.81 498 TYR A CA 1
ATOM 4114 C C . TYR A 1 498 ? 4.021 -7.630 -38.790 1.00 92.81 498 TYR A C 1
ATOM 4116 O O . TYR A 1 498 ? 5.035 -6.950 -38.610 1.00 92.81 498 TYR A O 1
ATOM 4124 N N . LEU A 1 499 ? 3.905 -8.890 -38.377 1.00 93.56 499 LEU A N 1
ATOM 4125 C CA . LEU A 1 499 ? 4.964 -9.628 -37.690 1.00 93.56 499 LEU A CA 1
ATOM 4126 C C . LEU A 1 499 ? 5.294 -10.917 -38.458 1.00 93.56 499 LEU A C 1
ATOM 4128 O O . LEU A 1 499 ? 4.389 -11.696 -38.762 1.00 93.56 499 LEU A O 1
ATOM 4132 N N . ASN A 1 500 ? 6.567 -11.113 -38.802 1.00 90.62 500 ASN A N 1
ATOM 4133 C CA . ASN A 1 500 ? 7.101 -12.277 -39.517 1.00 90.62 500 ASN A CA 1
ATOM 4134 C C . ASN A 1 500 ? 8.470 -12.698 -38.948 1.00 90.62 500 ASN A C 1
ATOM 4136 O O . ASN A 1 500 ? 9.002 -12.028 -38.067 1.00 90.62 500 ASN A O 1
ATOM 4140 N N . ASP A 1 501 ? 9.058 -13.777 -39.473 1.00 86.75 501 ASP A N 1
ATOM 4141 C CA . ASP A 1 501 ? 10.337 -14.317 -38.983 1.00 86.75 501 ASP A CA 1
ATOM 4142 C C . ASP A 1 501 ? 11.485 -13.282 -39.004 1.00 86.75 501 ASP A C 1
ATOM 4144 O O . ASP A 1 501 ? 12.320 -13.263 -38.100 1.00 86.75 501 ASP A O 1
ATOM 4148 N N . ASP A 1 502 ? 11.494 -12.367 -39.982 1.00 88.12 502 ASP A N 1
ATOM 4149 C CA . ASP A 1 502 ? 12.543 -11.346 -40.122 1.00 88.12 502 ASP A CA 1
ATOM 4150 C C . ASP A 1 502 ? 12.445 -10.252 -39.058 1.00 88.12 502 ASP A C 1
ATOM 4152 O O . ASP A 1 502 ? 13.455 -9.686 -38.641 1.00 88.12 502 ASP A O 1
ATOM 4156 N N . ASN A 1 503 ? 11.225 -9.882 -38.665 1.00 92.38 503 ASN A N 1
ATOM 4157 C CA . ASN A 1 503 ? 10.964 -8.715 -37.828 1.00 92.38 503 ASN A CA 1
ATOM 4158 C C . ASN A 1 503 ? 10.421 -9.064 -36.431 1.00 92.38 503 ASN A C 1
ATOM 4160 O O . ASN A 1 503 ? 10.265 -8.166 -35.603 1.00 92.38 503 ASN A O 1
ATOM 4164 N N . PHE A 1 504 ? 10.183 -10.346 -36.157 1.00 93.19 504 PHE A N 1
ATOM 4165 C CA . PHE A 1 504 ? 9.679 -10.887 -34.899 1.00 93.19 504 PHE A CA 1
ATOM 4166 C C . PHE A 1 504 ? 10.363 -12.231 -34.563 1.00 93.19 504 PHE A C 1
ATOM 4168 O O . PHE A 1 504 ? 9.710 -13.273 -34.529 1.00 93.19 504 PHE A O 1
ATOM 4175 N N . PRO A 1 505 ? 11.689 -12.239 -34.310 1.00 92.19 505 PRO A N 1
ATOM 4176 C CA . PRO A 1 505 ? 12.512 -13.454 -34.244 1.00 92.19 505 PRO A CA 1
ATOM 4177 C C . PRO A 1 505 ? 12.393 -14.214 -32.901 1.00 92.19 505 PRO A C 1
ATOM 4179 O O . PRO A 1 505 ? 13.392 -14.643 -32.318 1.00 92.19 505 PRO A O 1
ATOM 4182 N N . LEU A 1 506 ? 11.175 -14.376 -32.377 1.00 92.12 506 LEU A N 1
ATOM 4183 C CA . LEU A 1 506 ? 10.878 -15.008 -31.083 1.00 92.12 506 LEU A CA 1
ATOM 4184 C C . LEU A 1 506 ? 10.606 -16.512 -31.234 1.00 92.12 506 LEU A C 1
ATOM 4186 O O . LEU A 1 506 ? 9.527 -17.010 -30.925 1.00 92.12 506 LEU A O 1
ATOM 4190 N N . LEU A 1 507 ? 11.610 -17.227 -31.742 1.00 90.56 507 LEU A N 1
ATOM 4191 C CA . LEU A 1 507 ? 11.552 -18.668 -31.997 1.00 90.56 507 LEU A CA 1
ATOM 4192 C C . LEU A 1 507 ? 11.833 -19.490 -30.731 1.00 90.56 507 LEU A C 1
ATOM 4194 O O . LEU A 1 507 ? 12.627 -19.072 -29.885 1.00 90.56 507 LEU A O 1
ATOM 4198 N N . CYS A 1 508 ? 11.252 -20.691 -30.648 1.00 90.88 508 CYS A N 1
ATOM 4199 C CA . CYS A 1 508 ? 11.446 -21.629 -29.533 1.00 90.88 508 CYS A CA 1
ATOM 4200 C C . CYS A 1 508 ? 12.931 -21.959 -29.291 1.00 90.88 508 CYS A C 1
ATOM 4202 O O . CYS A 1 508 ? 13.382 -21.985 -28.151 1.00 90.88 508 CYS A O 1
ATOM 4204 N N . GLU A 1 509 ? 13.727 -22.093 -30.354 1.00 90.06 509 GLU A N 1
ATOM 4205 C CA . GLU A 1 509 ? 15.173 -22.351 -30.256 1.00 90.06 509 GLU A CA 1
ATOM 4206 C C . GLU A 1 509 ? 15.935 -21.253 -29.491 1.00 90.06 509 GLU A C 1
ATOM 4208 O O . GLU A 1 509 ? 16.870 -21.537 -28.741 1.00 90.06 509 GLU A O 1
ATOM 4213 N N . ASN A 1 510 ? 15.524 -19.991 -29.662 1.00 89.50 510 ASN A N 1
ATOM 4214 C CA . ASN A 1 510 ? 16.176 -18.837 -29.041 1.00 89.50 510 ASN A CA 1
ATOM 4215 C C . ASN A 1 510 ? 15.572 -18.498 -27.671 1.00 89.50 510 ASN A C 1
ATOM 4217 O O . ASN A 1 510 ? 16.284 -18.045 -26.775 1.00 89.50 510 ASN A O 1
ATOM 4221 N N . TYR A 1 511 ? 14.272 -18.739 -27.502 1.00 94.50 511 TYR A N 1
ATOM 4222 C CA . TYR A 1 511 ? 13.502 -18.392 -26.312 1.00 94.50 511 TYR A CA 1
ATOM 4223 C C . TYR A 1 511 ? 12.690 -19.595 -25.834 1.00 94.50 511 TYR A C 1
ATOM 4225 O O . TYR A 1 511 ? 11.470 -19.536 -25.906 1.00 94.50 511 TYR A O 1
ATOM 4233 N N . PRO A 1 512 ? 13.308 -20.680 -25.344 1.00 94.31 512 PRO A N 1
ATOM 4234 C CA . PRO A 1 512 ? 12.621 -21.959 -25.112 1.00 94.31 512 PRO A CA 1
ATOM 4235 C C . PRO A 1 512 ? 11.574 -21.929 -23.993 1.00 94.31 512 PRO A C 1
ATOM 4237 O O . PRO A 1 512 ? 10.726 -22.811 -23.915 1.00 94.31 512 PRO A O 1
ATOM 4240 N N . ASN A 1 513 ? 11.632 -20.925 -23.114 1.00 96.38 513 ASN A N 1
ATOM 4241 C CA . ASN A 1 513 ? 10.722 -20.791 -21.978 1.00 96.38 513 ASN A CA 1
ATOM 4242 C C . ASN A 1 513 ? 9.602 -19.766 -22.210 1.00 96.38 513 ASN A C 1
ATOM 4244 O O . ASN A 1 513 ? 8.803 -19.548 -21.300 1.00 96.38 513 ASN A O 1
ATOM 4248 N N . LEU A 1 514 ? 9.538 -19.119 -23.380 1.00 97.06 514 LEU A N 1
ATOM 4249 C CA . LEU A 1 514 ? 8.588 -18.041 -23.654 1.00 97.06 514 LEU A CA 1
ATOM 4250 C C . LEU A 1 514 ? 7.177 -18.600 -23.857 1.00 97.06 514 LEU A C 1
ATOM 4252 O O . LEU A 1 514 ? 6.825 -19.100 -24.918 1.00 97.06 514 LEU 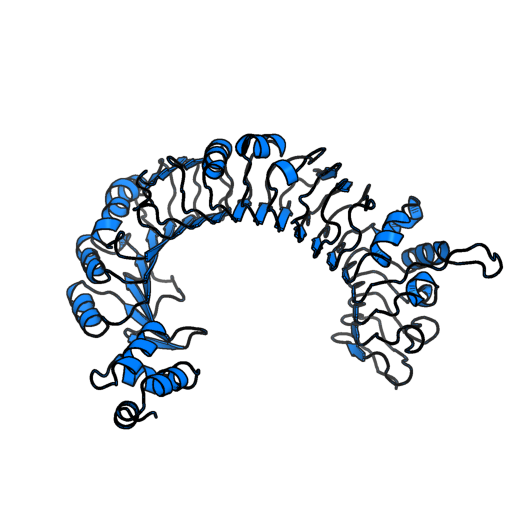A O 1
ATOM 4256 N N . LEU A 1 515 ? 6.341 -18.486 -22.829 1.00 95.69 515 LEU A N 1
ATOM 4257 C CA . LEU A 1 515 ? 5.001 -19.071 -22.833 1.00 95.69 515 LEU A CA 1
ATOM 4258 C C . LEU A 1 515 ? 3.988 -18.170 -23.537 1.00 95.69 515 LEU A C 1
ATOM 4260 O O . LEU A 1 515 ? 3.190 -18.647 -24.343 1.00 95.69 515 LEU A O 1
ATOM 4264 N N . THR A 1 516 ? 4.023 -16.872 -23.223 1.00 97.12 516 THR A N 1
ATOM 4265 C CA . THR A 1 516 ? 2.986 -15.924 -23.640 1.00 97.12 516 THR A CA 1
ATOM 4266 C C . THR A 1 516 ? 3.583 -14.610 -24.124 1.00 97.12 516 THR A C 1
ATOM 4268 O O . THR A 1 516 ? 4.457 -14.027 -23.474 1.00 97.12 516 THR A O 1
ATOM 4271 N N . ILE A 1 517 ? 3.031 -14.102 -25.225 1.00 97.19 517 ILE A N 1
ATOM 4272 C CA . ILE A 1 517 ? 3.218 -12.728 -25.684 1.00 97.19 517 ILE A CA 1
ATOM 4273 C C . ILE A 1 517 ? 1.875 -12.007 -25.692 1.00 97.19 517 ILE A C 1
ATOM 4275 O O . ILE A 1 517 ? 0.917 -12.458 -26.323 1.00 97.19 517 ILE A O 1
ATOM 4279 N N . ASN A 1 518 ? 1.828 -10.841 -25.053 1.00 97.81 518 ASN A N 1
ATOM 4280 C CA . ASN A 1 518 ? 0.658 -9.976 -25.090 1.00 97.81 518 ASN A CA 1
ATOM 4281 C C . ASN A 1 518 ? 0.780 -8.921 -26.199 1.00 97.81 518 ASN A C 1
ATOM 4283 O O . ASN A 1 518 ? 1.646 -8.054 -26.150 1.00 97.81 518 ASN A O 1
ATOM 4287 N N . LEU A 1 519 ? -0.105 -8.983 -27.194 1.00 97.00 519 LEU A N 1
ATOM 4288 C CA . LEU A 1 519 ? -0.224 -8.055 -28.324 1.00 97.00 519 LEU A CA 1
ATOM 4289 C C . LEU A 1 519 ? -1.532 -7.247 -28.279 1.00 97.00 519 LEU A C 1
ATOM 4291 O O . LEU A 1 519 ? -1.916 -6.654 -29.292 1.00 97.00 519 LEU A O 1
ATOM 4295 N N . THR A 1 520 ? -2.215 -7.206 -27.135 1.00 96.75 520 THR A N 1
ATOM 4296 C CA . THR A 1 520 ? -3.485 -6.488 -26.934 1.00 96.75 520 THR A CA 1
ATOM 4297 C C . THR A 1 520 ? -3.407 -5.031 -27.398 1.00 96.75 520 THR A C 1
ATOM 4299 O O . THR A 1 520 ? -2.419 -4.339 -27.152 1.00 96.75 520 THR A O 1
ATOM 4302 N N . GLY A 1 521 ? -4.450 -4.543 -28.072 1.00 95.44 521 GLY A N 1
ATOM 4303 C CA . GLY A 1 521 ? -4.588 -3.129 -28.439 1.00 95.44 521 GLY A CA 1
ATOM 4304 C C . GLY A 1 521 ? -3.608 -2.613 -29.502 1.00 95.44 521 GLY A C 1
ATOM 4305 O O . GLY A 1 521 ? -3.487 -1.400 -29.677 1.00 95.44 521 GLY A O 1
ATOM 4306 N N . ASN A 1 522 ? -2.914 -3.494 -30.232 1.00 96.62 522 ASN A N 1
ATOM 4307 C CA . ASN A 1 522 ? -2.104 -3.108 -31.394 1.00 96.62 522 ASN A CA 1
ATOM 4308 C C . ASN A 1 522 ? -3.008 -2.873 -32.617 1.00 96.62 522 ASN A C 1
ATOM 4310 O O . ASN A 1 522 ? -3.118 -3.707 -33.510 1.00 96.62 522 ASN A O 1
ATOM 4314 N N . SER A 1 523 ? -3.677 -1.722 -32.657 1.00 93.06 523 SER A N 1
ATOM 4315 C CA . SER A 1 523 ? -4.767 -1.431 -33.604 1.00 93.06 523 SER A CA 1
ATOM 4316 C C . SER A 1 523 ? -4.393 -1.459 -35.093 1.00 93.06 523 SER A C 1
ATOM 4318 O O . SER A 1 523 ? -5.285 -1.519 -35.933 1.00 93.06 523 SER A O 1
ATOM 4320 N N . ARG A 1 524 ? -3.099 -1.408 -35.432 1.00 92.81 524 ARG A N 1
ATOM 4321 C CA . ARG A 1 524 ? -2.590 -1.432 -36.817 1.00 92.81 524 ARG A CA 1
ATOM 4322 C C . ARG A 1 524 ? -2.063 -2.800 -37.257 1.00 92.81 524 ARG A C 1
ATOM 4324 O O . ARG A 1 524 ? -1.682 -2.945 -38.418 1.00 92.81 524 ARG A O 1
ATOM 4331 N N . LEU A 1 525 ? -2.016 -3.777 -36.350 1.00 95.25 525 LEU A N 1
ATOM 4332 C CA . LEU A 1 525 ? -1.447 -5.092 -36.614 1.00 95.25 525 LEU A CA 1
ATOM 4333 C C . LEU A 1 525 ? -2.454 -5.956 -37.378 1.00 95.25 525 LEU A C 1
ATOM 4335 O O . LEU A 1 525 ? -3.486 -6.328 -36.828 1.00 95.25 525 LEU A O 1
ATOM 4339 N N . ASN A 1 526 ? -2.128 -6.291 -38.628 1.00 90.44 526 ASN A N 1
ATOM 4340 C CA . ASN A 1 526 ? -3.033 -7.005 -39.536 1.00 90.44 526 ASN A CA 1
ATOM 4341 C C . ASN A 1 526 ? -2.711 -8.503 -39.669 1.00 90.44 526 ASN A C 1
ATOM 4343 O O . ASN A 1 526 ? -3.599 -9.308 -39.955 1.00 90.44 526 ASN A O 1
ATOM 4347 N N . SER A 1 527 ? -1.449 -8.892 -39.474 1.00 90.81 527 SER A N 1
ATOM 4348 C CA . SER A 1 527 ? -0.996 -10.277 -39.634 1.00 90.81 527 SER A CA 1
ATOM 4349 C C . SER A 1 527 ? 0.168 -10.603 -38.706 1.00 90.81 527 SER A C 1
ATOM 4351 O O . SER A 1 527 ? 1.107 -9.810 -38.582 1.00 90.81 527 SER A O 1
ATOM 4353 N N . VAL A 1 528 ? 0.138 -11.799 -38.125 1.00 91.06 528 VAL A N 1
ATOM 4354 C CA . VAL A 1 528 ? 1.249 -12.381 -37.365 1.00 91.06 528 VAL A CA 1
ATOM 4355 C C . VAL A 1 528 ? 1.505 -13.774 -37.917 1.00 91.06 528 VAL A C 1
ATOM 4357 O O . VAL A 1 528 ? 0.581 -14.584 -37.961 1.00 91.06 528 VAL A O 1
ATOM 4360 N N . LYS A 1 529 ? 2.737 -14.032 -38.356 1.00 88.38 529 LYS A N 1
ATOM 4361 C CA . LYS A 1 529 ? 3.204 -15.360 -38.753 1.00 88.38 529 LYS A CA 1
ATOM 4362 C C . LYS A 1 529 ? 4.003 -15.949 -37.592 1.00 88.38 529 LYS A C 1
ATOM 4364 O O . LYS A 1 529 ? 4.961 -15.322 -37.143 1.00 88.38 529 LYS A O 1
ATOM 4369 N N . LEU A 1 530 ? 3.592 -17.118 -37.112 1.00 82.75 530 LEU A N 1
ATOM 4370 C CA . LEU A 1 530 ? 4.293 -17.877 -36.078 1.00 82.75 530 LEU A CA 1
ATOM 4371 C C . LEU A 1 530 ? 4.725 -19.230 -36.632 1.00 82.75 530 LEU A C 1
ATOM 4373 O O . LEU A 1 530 ? 4.034 -19.795 -37.475 1.00 82.75 530 LEU A O 1
ATOM 4377 N N . ASN A 1 531 ? 5.814 -19.776 -36.098 1.00 78.38 531 ASN A N 1
ATOM 4378 C CA . ASN A 1 531 ? 6.194 -21.158 -36.364 1.00 78.38 531 ASN A CA 1
ATOM 4379 C C . ASN A 1 531 ? 5.502 -22.067 -35.344 1.00 78.38 531 ASN A C 1
ATOM 4381 O O . ASN A 1 531 ? 5.635 -21.868 -34.137 1.00 78.38 531 ASN A O 1
ATOM 4385 N N . GLU A 1 532 ? 4.725 -23.033 -35.839 1.00 79.62 532 GLU A N 1
ATOM 4386 C CA . GLU A 1 532 ? 4.086 -24.094 -35.040 1.00 79.62 532 GLU A CA 1
ATOM 4387 C C . GLU A 1 532 ? 3.176 -23.587 -33.900 1.00 79.62 532 GLU A C 1
ATOM 4389 O O . GLU A 1 532 ? 2.987 -24.251 -32.884 1.00 79.62 532 GLU A O 1
ATOM 4394 N N . GLY A 1 533 ? 2.599 -22.388 -34.050 1.00 80.06 533 GLY A N 1
ATOM 4395 C CA . GLY A 1 533 ? 1.729 -21.789 -33.030 1.00 80.06 533 GLY A CA 1
ATOM 4396 C C . GLY A 1 533 ? 2.455 -21.352 -31.750 1.00 80.06 533 GLY A C 1
ATOM 4397 O O . GLY A 1 533 ? 1.797 -21.072 -30.745 1.00 80.06 533 GLY A O 1
ATOM 4398 N N . TYR A 1 534 ? 3.788 -21.278 -31.781 1.00 88.62 534 TYR A N 1
ATOM 4399 C CA . TYR A 1 534 ? 4.624 -20.819 -30.679 1.00 88.62 534 TYR A CA 1
ATOM 4400 C C . TYR A 1 534 ? 5.082 -19.362 -30.870 1.00 88.62 534 TYR A C 1
ATOM 4402 O O . TYR A 1 534 ? 5.500 -19.005 -31.976 1.00 88.62 534 TYR A O 1
ATOM 4410 N N . PRO A 1 535 ? 5.112 -18.530 -29.808 1.00 89.81 535 PRO A N 1
ATOM 4411 C CA . PRO A 1 535 ? 4.510 -18.721 -28.479 1.00 89.81 535 PRO A CA 1
ATOM 4412 C C . PRO A 1 535 ? 3.004 -18.390 -28.470 1.00 89.81 535 PRO A C 1
ATOM 4414 O O . PRO A 1 535 ? 2.463 -17.880 -29.454 1.00 89.81 535 PRO A O 1
ATOM 4417 N N . LYS A 1 536 ? 2.306 -18.617 -27.344 1.00 93.44 536 LYS A N 1
ATOM 4418 C CA . LYS A 1 536 ? 0.881 -18.254 -27.222 1.00 93.44 536 LYS A CA 1
ATOM 4419 C C . LYS A 1 536 ? 0.707 -16.735 -27.314 1.00 93.44 536 LYS A C 1
ATOM 4421 O O . LYS A 1 536 ? 1.347 -15.989 -26.575 1.00 93.44 536 LYS A O 1
ATOM 4426 N N . LEU A 1 537 ? -0.213 -16.277 -28.166 1.00 93.69 537 LEU A N 1
ATOM 4427 C CA . LEU A 1 537 ? -0.515 -14.852 -28.335 1.00 93.69 537 LEU A CA 1
ATOM 4428 C C . LEU A 1 537 ? -1.813 -14.442 -27.637 1.00 93.69 537 LEU A C 1
ATOM 4430 O O . LEU A 1 537 ? -2.856 -15.072 -27.818 1.00 93.69 537 LEU A O 1
ATOM 4434 N N . GLU A 1 538 ? -1.775 -13.316 -26.930 1.00 94.88 538 GLU A N 1
ATOM 4435 C CA . GLU A 1 538 ? -2.964 -12.595 -26.466 1.00 94.88 538 GLU A CA 1
ATOM 4436 C C . GLU A 1 538 ? -3.215 -11.399 -27.390 1.00 94.88 538 GLU A C 1
ATOM 4438 O O . GLU A 1 538 ? -2.348 -10.550 -27.574 1.00 94.88 538 GLU A O 1
ATOM 4443 N N . THR A 1 539 ? -4.390 -11.336 -28.018 1.00 92.56 539 THR A N 1
ATOM 4444 C CA . THR A 1 539 ? -4.687 -10.388 -29.116 1.00 92.56 539 THR A CA 1
ATOM 4445 C C . THR A 1 539 ? -6.003 -9.635 -28.905 1.00 92.56 539 THR A C 1
ATOM 4447 O O . THR A 1 539 ? -6.666 -9.228 -29.858 1.00 92.56 539 THR A O 1
ATOM 4450 N N . MET A 1 540 ? -6.410 -9.438 -27.647 1.00 90.75 540 MET A N 1
ATOM 4451 C CA . MET A 1 540 ? -7.646 -8.717 -27.338 1.00 90.75 540 MET A CA 1
ATOM 4452 C C . MET A 1 540 ? -7.594 -7.298 -27.937 1.00 90.75 540 MET A C 1
ATOM 4454 O O . MET A 1 540 ? -6.588 -6.603 -27.822 1.00 90.75 540 MET A O 1
ATOM 4458 N N . TYR A 1 541 ? -8.668 -6.864 -28.602 1.00 87.75 541 TYR A N 1
ATOM 4459 C CA . TYR A 1 541 ? -8.733 -5.566 -29.295 1.00 87.75 541 TYR A CA 1
ATOM 4460 C C . TYR A 1 541 ? -7.652 -5.349 -30.378 1.00 87.75 541 TYR A C 1
ATOM 4462 O O . TYR A 1 541 ? -7.300 -4.207 -30.682 1.00 87.75 541 TYR A O 1
ATOM 4470 N N . THR A 1 542 ? -7.138 -6.428 -30.976 1.00 87.94 542 THR A N 1
ATOM 4471 C CA . THR A 1 542 ? -6.139 -6.388 -32.053 1.00 87.94 542 THR A CA 1
ATOM 4472 C C . THR A 1 542 ? -6.717 -7.040 -33.320 1.00 87.94 542 THR A C 1
ATOM 4474 O O . THR A 1 542 ? -7.127 -8.200 -33.259 1.00 87.94 542 THR A O 1
ATOM 4477 N N . PRO A 1 543 ? -6.779 -6.346 -34.474 1.00 82.00 543 PRO A N 1
ATOM 4478 C CA . PRO A 1 543 ? -7.471 -6.825 -35.677 1.00 82.00 543 PRO A CA 1
ATOM 4479 C C . PRO A 1 543 ? -6.639 -7.833 -36.501 1.00 82.00 543 PRO A C 1
ATOM 4481 O O . PRO A 1 543 ? -6.428 -7.651 -37.698 1.00 82.00 543 PRO A O 1
ATOM 4484 N N . VAL A 1 544 ? -6.162 -8.914 -35.876 1.00 82.12 544 VAL A N 1
ATOM 4485 C CA . VAL A 1 544 ? -5.273 -9.902 -36.518 1.00 82.12 544 VAL A CA 1
ATOM 4486 C C . VAL A 1 544 ? -6.050 -11.105 -37.033 1.00 82.12 544 VAL A C 1
ATOM 4488 O O . VAL A 1 544 ? -6.763 -11.762 -36.276 1.00 82.12 544 VAL A O 1
ATOM 4491 N N . LYS A 1 545 ? -5.826 -11.468 -38.301 1.00 66.38 545 LYS A N 1
ATOM 4492 C CA . LYS A 1 545 ? -6.104 -12.826 -38.791 1.00 66.38 545 LYS A CA 1
ATOM 4493 C C . LYS A 1 545 ? -4.904 -13.709 -38.445 1.00 66.38 545 LYS A C 1
ATOM 4495 O O . LYS A 1 545 ? -3.802 -13.449 -38.927 1.00 66.38 545 LYS A O 1
ATOM 4500 N N . GLN A 1 546 ? -5.088 -14.699 -37.573 1.00 58.72 546 GLN A N 1
ATOM 4501 C CA . GLN A 1 546 ? -4.043 -15.687 -37.291 1.00 58.72 546 GLN A CA 1
ATOM 4502 C C . GLN A 1 546 ? -3.914 -16.598 -38.518 1.00 58.72 546 GLN A C 1
ATOM 4504 O O . GLN A 1 546 ? -4.805 -17.401 -38.784 1.00 58.72 546 GLN A O 1
ATOM 4509 N N . ASN A 1 547 ? -2.846 -16.418 -39.296 1.00 54.72 547 ASN A N 1
ATOM 4510 C CA . ASN A 1 547 ? -2.495 -17.337 -40.374 1.00 54.72 547 ASN A CA 1
ATOM 4511 C C . ASN A 1 547 ? -1.591 -18.408 -39.756 1.00 54.72 547 ASN A C 1
ATOM 4513 O O . ASN A 1 547 ? -0.440 -18.107 -39.434 1.00 54.72 547 ASN A O 1
ATOM 4517 N N . TYR A 1 548 ? -2.162 -19.590 -39.514 1.00 49.78 548 TYR A N 1
ATOM 4518 C CA . TYR A 1 548 ? -1.433 -20.774 -39.055 1.00 49.78 548 TYR A CA 1
ATOM 4519 C C . TYR A 1 548 ? -0.502 -21.319 -40.134 1.00 49.78 548 TYR A C 1
ATOM 4521 O O . TYR A 1 548 ? -0.892 -21.257 -41.326 1.00 49.78 548 TYR A O 1
#

InterPro domains:
  IPR001611 Leucine-rich repeat [PS51450] (292-313)
  IPR001611 Leucine-rich repeat [PS51450] (458-479)
  IPR003591 Leucine-rich repeat, typical subtype [SM00369] (290-313)
  IPR003591 Leucine-rich repeat, typical subtype [SM00369] (456-482)
  IPR003591 Leucine-rich repeat, typical subtype [SM00369] (483-506)
  IPR032675 Leucine-rich repeat domain superfamily [G3DSA:3.80.10.10] (82-399)
  IPR032675 Leucine-rich repeat domain superfamily [G3DSA:3.80.10.10] (400-539)
  IPR050576 Ciliary and flagellar integrity-associated protein [PTHR45973] (259-491)

Foldseek 3Di:
DDDQVVQQVDDLVVLCVVLVPPPDDPVNLLCLLQDPSHDPSNNLSQLAQAEEQEEEDDDDPDDDPSDDPDAQDWDDDPRHIYGYHYDDFLVVVVVVCVSRVSRQHYEYEHAPVVDDLVRLLSLQSCFQHEYEYEYEDDDPDPCRQVCCQPPVQVSPVSNYVLLRYAYAYEYEYEDEDPEEHEHECWSYQEYEYEYEDAYQYEYEYEYDPPPSGLNHAYYHYAYPDQHAYHYAYPAARQNHQEYAYHYEHDDCLNVLLSPLVHLNHAYDHDENYELVAVVSSLVSNDDSANANHAYYAYEQYNHAEAEQDEVCNRYQQYAEYHYEHDDDDPPRAYEAEAYAEHLNYAYDHHDYQHHAYHYYPAYHQEHAYDHPDNYAYNHYDPPNNHQAYAYYHHEQNQCVLVCCLVVVVCVVVLCQFQRYAAYHHANNQDEPVSLVSNLVVQADPPPDPPDDQRHQGNYQYYAHHNYAYQFPQSCPGSSNLSVLNHAEYEHANYQYQEADCNGYVCDCVSHVNHAEYEHEHNANHAEYDDDPCPHPYHYHNHNYDYDD

pLDDT: mean 86.94, std 10.53, range [45.66, 98.75]

Organism: NCBI:txid497107

Secondary structure (DSSP, 8-state):
---HHHHTTS-HHHHHHHHHSS---HHHHHHHHH-TTS-HHHHHHHHHTEEEEEEES--TT---TT--SSTT-EEE-SSSEEEEEEE--HHHHHHHHHHHTT--EEEEEEEGGGS-HHHHGGGGGGTTSEEEEEEEE---STTHHHHIIIIITTTHHHHS-TTTSEEEEEEEE-S-B-S-EEEE-TTEEEEEEEE-S-B-SEEEEE--S-TTT----EEEEEE---SPBEEEESS--TT--EEEEES-BS-HHHHHHHHTT-TT--EEEEES-B-SSHHHHHHHHTTT--TT--EEEEES-B---EES-BHHHH-TT--EEEEEBSS--TT--EEEEEEE--TT--EEE--BS-EEEEEEEE--SEEEEEE-TT---SEEE--TT-SEEEEEE-TT-TTHHHHHHHTT-HHHHHHHHHSEEEEE-TTS---HHHHHHHHHHT---TT-TT-PPPPPP--SEEE--SS--S--GGGGSHHHHT-TT--EEE-TT----EE-TTT----TTT-TT--EEE-TT-TT--EEE-BTTBSEEE-TT---EEE-

Radius of gyration: 30.18 Å; chains: 1; bounding box: 76×64×74 Å